Protein AF-A0A7R9ZVE2-F1 (afdb_monomer)

Secondary structure (DSSP, 8-state):
--PPPP---------PPPP--TT-------PPPPTHHHHHHHTT-----SGGGS--TT------S---TTHHHH--S--TTSPEEEEE-----TT--HHHHHHHHHTTGGG--TT-EEEEE--HHHHHHHHHHHHHTT--GGGEEEE----GGG--S-HHHHHHHHHHHHHHHHHHHHH----TT-EEEEESSB-HHHHHHHHHHTPPBPS-BTTTSSS-GGGTTGGGS-B--SSS------HHHHS-TT-TTEEEPPEEEESSHHHHHHHHHHHHHHSPTT-EEEEEEEETTEEEEEEES--HHHHHT----TTEEEEEEEEE--BSSS---EEEEEETTEEES--SSHHHHHHHHHHHHHHHHHH---SEEEEEEEEBTTS-EEEEEEEES---HHHHHHHHHHTSSS--EEEEEEEEPPTTTPPPHHHHHHHHHHTT-B--SSEEEEEEE--TTSEEEEEEEETT-HHHHHHHHHHHHHHHHHHH----

Mean predicted aligned error: 12.56 Å

Organism: NCBI:txid73915

Radius of gyration: 25.39 Å; Cα contacts (8 Å, |Δi|>4): 817; chains: 1; bounding box: 80×69×80 Å

Nearest PDB structures (foldseek):
  7r8p-assembly1_A  TM=5.078E-01  e=1.085E-08  Staphylococcus aureus subsp. aureus NCTC 8325
  3ouu-assembly1_A  TM=4.899E-01  e=1.722E-06  Campylobacter jejuni subsp. jejuni NCTC 11168 = ATCC 700819
  8hwl-assembly1_E  TM=5.291E-01  e=2.295E-04  Homo sapiens
  1auv-assembly1_B-2  TM=5.822E-01  e=6.940E-04  Bos taurus
  1yz7-assembly1_A  TM=5.107E-01  e=4.597E-02  Pyrococcus abyssi

Foldseek 3Di:
DDDDDDDDDDDPDDDDDDDDDPPPDADDDDDDDDPVVVVVVCVVDDDDDPPPPDDDPPPPDDDDDDDQLCVLLLDFDDDLPAFAEEEAFADFDLADAPQRRQARQLLLLLSHDLLYAGEHEPDPLRVLLCVLSCVLRVHDPLSYQYDHPCHDPSRDRGVPLVSLLSSLVCVLVSNCVSSVDPDQQRYAYEYLAAEPSSCVSCVVSNHHYRFDHQVRQPDHLQCQPVALAQDDDDPDDDHDHHLQNLDDPPLPQEHAWHKFKAQDLVRLVVRVVVCCVPPPPPFFKKKFFDQGNDRPDIDTRDDPVNSVVDDNDVRRRIMMITTDADAPHPWDKDKWKDAQLHTQAADQDNVVRVSLSVSSNSNSVVSVHHGIKMWIWTAGPVRGIYGRHMGPGRAGSVNSNSSSQSNQPARKDKDKDKWFAALPPGDRVVLVSVLCVVLVARDPRAWHKDFSHDDRRDITMMMGMHSVGDVVSVVSVVSSQVSCCVRPVIHD

Structure (mmCIF, N/CA/C/O backbone):
data_AF-A0A7R9ZVE2-F1
#
_entry.id   AF-A0A7R9ZVE2-F1
#
loop_
_atom_site.group_PDB
_atom_site.id
_atom_site.type_symbol
_atom_site.label_atom_id
_atom_site.label_alt_id
_atom_site.label_comp_id
_atom_site.label_asym_id
_atom_site.label_entity_id
_atom_site.label_seq_id
_atom_site.pdbx_PDB_ins_code
_atom_site.Cartn_x
_atom_site.Cartn_y
_atom_site.Cartn_z
_atom_site.occupancy
_atom_site.B_iso_or_equiv
_atom_site.auth_seq_id
_atom_site.auth_comp_id
_atom_site.auth_asym_id
_atom_site.auth_atom_id
_atom_site.pdbx_PDB_model_num
ATOM 1 N N . MET A 1 1 ? 46.471 42.612 49.639 1.00 43.03 1 MET A N 1
ATOM 2 C CA . MET A 1 1 ? 46.871 41.969 48.370 1.00 43.03 1 MET A CA 1
ATOM 3 C C . MET A 1 1 ? 46.933 40.465 48.583 1.00 43.03 1 MET A C 1
ATOM 5 O O . MET A 1 1 ? 47.921 39.972 49.100 1.00 43.03 1 MET A O 1
ATOM 9 N N . GLN A 1 2 ? 45.840 39.786 48.244 1.00 27.41 2 GLN A N 1
ATOM 10 C CA . GLN A 1 2 ? 45.705 38.359 47.919 1.00 27.41 2 GLN A CA 1
ATOM 11 C C . GLN A 1 2 ? 44.291 38.231 47.301 1.00 27.41 2 GLN A C 1
ATOM 13 O O . GLN A 1 2 ? 43.386 38.904 47.807 1.00 27.41 2 GLN A O 1
ATOM 18 N N . PRO A 1 3 ? 44.105 37.538 46.162 1.00 32.19 3 PRO A N 1
ATOM 19 C CA . PRO A 1 3 ? 42.925 37.727 45.321 1.00 32.19 3 PRO A CA 1
ATOM 20 C C . PRO A 1 3 ? 41.729 36.857 45.733 1.00 32.19 3 PRO A C 1
ATOM 22 O O . PRO A 1 3 ? 41.869 35.848 46.418 1.00 32.19 3 PRO A O 1
ATOM 25 N N . ALA A 1 4 ? 40.556 37.320 45.297 1.00 27.73 4 ALA A N 1
ATOM 26 C CA . ALA A 1 4 ? 39.214 36.815 45.575 1.00 27.73 4 ALA A CA 1
ATOM 27 C C . ALA A 1 4 ? 38.932 35.394 45.033 1.00 27.73 4 ALA A C 1
ATOM 29 O O . ALA A 1 4 ? 39.559 34.984 44.055 1.00 27.73 4 ALA A O 1
ATOM 30 N N . PRO A 1 5 ? 37.948 34.669 45.607 1.00 27.58 5 PRO A N 1
ATOM 31 C CA . PRO A 1 5 ? 37.471 33.400 45.073 1.00 27.58 5 PRO A CA 1
ATOM 32 C C . PRO A 1 5 ? 36.429 33.611 43.962 1.00 27.58 5 PRO A C 1
ATOM 34 O O . PRO A 1 5 ? 35.455 34.347 44.116 1.00 27.58 5 PRO A O 1
ATOM 37 N N . THR A 1 6 ? 36.639 32.929 42.842 1.00 31.59 6 THR A N 1
ATOM 38 C CA . THR A 1 6 ? 35.727 32.818 41.698 1.00 31.59 6 THR A CA 1
ATOM 39 C C . THR A 1 6 ? 34.572 31.857 42.010 1.00 31.59 6 THR A C 1
ATOM 41 O O . THR A 1 6 ? 34.837 30.758 42.500 1.00 31.59 6 THR A O 1
ATOM 44 N N . PRO A 1 7 ? 33.321 32.177 41.635 1.00 27.80 7 PRO A N 1
ATOM 45 C CA . PRO A 1 7 ? 32.295 31.171 41.394 1.00 27.80 7 PRO A CA 1
ATOM 46 C C . PRO A 1 7 ? 31.880 31.192 39.915 1.00 27.80 7 PRO A C 1
ATOM 48 O O . PRO A 1 7 ? 31.409 32.205 39.404 1.00 27.80 7 PRO A O 1
ATOM 51 N N . ALA A 1 8 ? 32.034 30.065 39.224 1.00 26.53 8 ALA A N 1
ATOM 52 C CA . ALA A 1 8 ? 31.385 29.822 37.939 1.00 26.53 8 ALA A CA 1
ATOM 53 C C . ALA A 1 8 ? 30.865 28.383 37.934 1.00 26.53 8 ALA A C 1
ATOM 55 O O . ALA A 1 8 ? 31.602 27.427 37.703 1.00 26.53 8 ALA A O 1
ATOM 56 N N . THR A 1 9 ? 29.584 28.255 38.267 1.00 26.86 9 THR A N 1
ATOM 57 C CA . THR A 1 9 ? 28.797 27.032 38.143 1.00 26.86 9 THR A CA 1
ATOM 58 C C . THR A 1 9 ? 28.248 26.996 36.721 1.00 26.86 9 THR A C 1
ATOM 60 O O . THR A 1 9 ? 27.317 27.730 36.400 1.00 26.86 9 THR A O 1
ATOM 63 N N . THR A 1 10 ? 28.832 26.172 35.857 1.00 25.44 10 THR A N 1
ATOM 64 C CA . THR A 1 10 ? 28.273 25.876 34.533 1.00 25.44 10 THR A CA 1
ATOM 65 C C . THR A 1 10 ? 27.324 24.689 34.684 1.00 25.44 10 THR A C 1
ATOM 67 O O . THR A 1 10 ? 27.760 23.561 34.908 1.00 25.44 10 THR A O 1
ATOM 70 N N . LEU A 1 11 ? 26.019 24.951 34.618 1.00 23.62 11 LEU A N 1
ATOM 71 C CA . LEU A 1 11 ? 24.980 23.928 34.502 1.00 23.62 11 LEU A CA 1
ATOM 72 C C . LEU A 1 11 ? 24.930 23.455 33.044 1.00 23.62 11 LEU A C 1
ATOM 74 O O . LEU A 1 11 ? 24.297 24.089 32.205 1.00 23.62 11 LEU A O 1
ATOM 78 N N . SER A 1 12 ? 25.596 22.341 32.749 1.00 22.89 12 SER A N 1
ATOM 79 C CA . SER A 1 12 ? 25.374 21.570 31.521 1.00 22.89 12 SER A CA 1
ATOM 80 C C . SER A 1 12 ? 24.338 20.489 31.821 1.00 22.89 12 SER A C 1
ATOM 82 O O . SER A 1 12 ? 24.675 19.414 32.310 1.00 22.89 12 SER A O 1
ATOM 84 N N . GLY A 1 13 ? 23.064 20.813 31.594 1.00 24.36 13 GLY A N 1
ATOM 85 C CA . GLY A 1 13 ? 21.957 19.861 31.622 1.00 24.36 13 GLY A CA 1
ATOM 86 C C . GLY A 1 13 ? 21.758 19.253 30.238 1.00 24.36 13 GLY A C 1
ATOM 87 O O . GLY A 1 13 ? 21.435 19.956 29.285 1.00 24.36 13 GLY A O 1
ATOM 88 N N . THR A 1 14 ? 21.995 17.952 30.143 1.00 23.44 14 THR A N 1
ATOM 89 C CA . THR A 1 14 ? 21.833 17.104 28.964 1.00 23.44 14 THR A CA 1
ATOM 90 C C . THR A 1 14 ? 20.387 17.139 28.455 1.00 23.44 14 THR A C 1
ATOM 92 O O . THR A 1 14 ? 19.467 16.747 29.170 1.00 23.44 14 THR A O 1
ATOM 95 N N . LEU A 1 15 ? 20.191 17.593 27.215 1.00 22.72 15 LEU A N 1
ATOM 96 C CA . LEU A 1 15 ? 18.952 17.424 26.452 1.00 22.72 15 LEU A CA 1
ATOM 97 C C . LEU A 1 15 ? 18.780 15.930 26.141 1.00 22.72 15 LEU A C 1
ATOM 99 O O . LEU A 1 15 ? 19.565 15.355 25.388 1.00 22.72 15 LEU A O 1
ATOM 103 N N . ALA A 1 16 ? 17.788 15.297 26.764 1.00 24.44 16 ALA A N 1
ATOM 104 C CA . ALA A 1 16 ? 17.378 13.938 26.435 1.00 24.44 16 ALA A CA 1
ATOM 105 C C . ALA A 1 16 ? 16.635 13.945 25.090 1.00 24.44 16 ALA A C 1
ATOM 107 O O . ALA A 1 16 ? 15.731 14.754 24.878 1.00 24.44 16 ALA A O 1
ATOM 108 N N . GLY A 1 17 ? 17.073 13.069 24.184 1.00 23.39 17 GLY A N 1
ATOM 109 C CA . GLY A 1 17 ? 16.571 12.945 22.821 1.00 23.39 17 GLY A CA 1
ATOM 110 C C . GLY A 1 17 ? 15.103 12.530 22.748 1.00 23.39 17 GLY A C 1
ATOM 111 O O . GLY A 1 17 ? 14.616 11.739 23.555 1.00 23.39 17 GLY A O 1
ATOM 112 N N . ALA A 1 18 ? 14.418 13.080 21.748 1.00 22.38 18 ALA A N 1
ATOM 113 C CA . ALA A 1 18 ? 13.080 12.679 21.349 1.00 22.38 18 ALA A CA 1
ATOM 114 C C . ALA A 1 18 ? 13.097 11.237 20.793 1.00 22.38 18 ALA A C 1
ATOM 116 O O . ALA A 1 18 ? 13.989 10.910 20.006 1.00 22.38 18 ALA A O 1
ATOM 117 N N . PRO A 1 19 ? 12.144 10.368 21.172 1.00 23.81 19 PRO A N 1
ATOM 118 C CA . PRO A 1 19 ? 12.027 9.034 20.596 1.00 23.81 19 PRO A CA 1
ATOM 119 C C . PRO A 1 19 ? 11.458 9.104 19.171 1.00 23.81 19 PRO A C 1
ATOM 121 O O . PRO A 1 19 ? 10.439 9.741 18.917 1.00 23.81 19 PRO A O 1
ATOM 124 N N . SER A 1 20 ? 12.129 8.425 18.244 1.00 24.06 20 SER A N 1
ATOM 125 C CA . SER A 1 20 ? 11.829 8.364 16.812 1.00 24.06 20 SER A CA 1
ATOM 126 C C . SER A 1 20 ? 11.078 7.079 16.424 1.00 24.06 20 SER A C 1
ATOM 128 O O . SER A 1 20 ? 11.552 6.331 15.570 1.00 24.06 20 SER A O 1
ATOM 130 N N . SER A 1 21 ? 9.949 6.777 17.074 1.00 25.58 21 SER A N 1
ATOM 131 C CA . SER A 1 21 ? 8.999 5.747 16.610 1.00 25.58 21 SER A CA 1
ATOM 132 C C . SER A 1 21 ? 7.622 5.901 17.293 1.00 25.58 21 SER A C 1
ATOM 134 O O . SER A 1 21 ? 7.601 6.185 18.494 1.00 25.58 21 SER A O 1
ATOM 136 N N . PRO A 1 22 ? 6.481 5.715 16.590 1.00 27.08 22 PRO A N 1
ATOM 137 C CA . PRO A 1 22 ? 5.136 5.852 17.165 1.00 27.08 22 PRO A CA 1
ATOM 138 C C . PRO A 1 22 ? 4.694 4.708 18.102 1.00 27.08 22 PRO A C 1
ATOM 140 O O . PRO A 1 22 ? 3.661 4.838 18.756 1.00 27.08 22 PRO A O 1
ATOM 143 N N . ASP A 1 23 ? 5.450 3.614 18.227 1.00 27.56 23 ASP A N 1
ATOM 144 C CA . ASP A 1 23 ? 4.951 2.371 18.853 1.00 27.56 23 ASP A CA 1
ATOM 145 C C . ASP A 1 23 ? 5.083 2.287 20.391 1.00 27.56 23 ASP A C 1
ATOM 147 O O . ASP A 1 23 ? 4.864 1.246 21.007 1.00 27.56 23 ASP A O 1
ATOM 151 N N . GLY A 1 24 ? 5.424 3.387 21.062 1.00 26.33 24 GLY A N 1
ATOM 152 C CA . GLY A 1 24 ? 5.886 3.362 22.455 1.00 26.33 24 GLY A CA 1
ATOM 153 C C . GLY A 1 24 ? 4.862 3.584 23.578 1.00 26.33 24 GLY A C 1
ATOM 154 O O . GLY A 1 24 ? 5.307 3.951 24.665 1.00 26.33 24 GLY A O 1
ATOM 155 N N . MET A 1 25 ? 3.538 3.448 23.387 1.00 25.81 25 MET A N 1
ATOM 156 C CA . MET A 1 25 ? 2.578 3.953 24.400 1.00 25.81 25 MET A CA 1
ATOM 157 C C . MET A 1 25 ? 1.390 3.067 24.813 1.00 25.81 25 MET A C 1
ATOM 159 O O . MET A 1 25 ? 0.419 3.586 25.361 1.00 25.81 25 MET A O 1
ATOM 163 N N . TRP A 1 26 ? 1.453 1.740 24.653 1.00 32.47 26 TRP A N 1
ATOM 164 C CA . TRP A 1 26 ? 0.316 0.876 25.010 1.00 32.47 26 TRP A CA 1
ATOM 165 C C . TRP A 1 26 ? 0.712 -0.333 25.864 1.00 32.47 26 TRP A C 1
ATOM 167 O O . TRP A 1 26 ? 0.997 -1.409 25.354 1.00 32.47 26 TRP A O 1
ATOM 177 N N . SER A 1 27 ? 0.664 -0.188 27.191 1.00 23.23 27 SER A N 1
ATOM 178 C CA . SER A 1 27 ? 0.595 -1.343 28.095 1.00 23.23 27 SER A CA 1
ATOM 179 C C . SER A 1 27 ? -0.192 -1.007 29.362 1.00 23.23 27 SER A C 1
ATOM 181 O O . SER A 1 27 ? 0.265 -0.178 30.147 1.00 23.23 27 SER A O 1
ATOM 183 N N . THR A 1 28 ? -1.355 -1.643 29.565 1.00 23.02 28 THR A N 1
ATOM 184 C CA . THR A 1 28 ? -1.822 -2.295 30.817 1.00 23.02 28 THR A CA 1
ATOM 185 C C . THR A 1 28 ? -3.270 -2.794 30.640 1.00 23.02 28 THR A C 1
ATOM 187 O O . THR A 1 28 ? -4.143 -2.072 30.173 1.00 23.02 28 THR A O 1
ATOM 190 N N . ILE A 1 29 ? -3.508 -4.050 31.032 1.00 24.61 29 ILE A N 1
ATOM 191 C CA . ILE A 1 29 ? -4.748 -4.837 30.891 1.00 24.61 29 ILE A CA 1
ATOM 192 C C . ILE A 1 29 ? -5.840 -4.402 31.883 1.00 24.61 29 ILE A C 1
ATOM 194 O O . ILE A 1 29 ? -5.572 -4.404 33.081 1.00 24.61 29 ILE A O 1
ATOM 198 N N . GLN A 1 30 ? -7.090 -4.228 31.421 1.00 24.61 30 GLN A N 1
ATOM 199 C CA . GLN A 1 30 ? -8.329 -4.595 32.141 1.00 24.61 30 GLN A CA 1
ATOM 200 C C . GLN A 1 30 ? -9.444 -4.981 31.139 1.00 24.61 30 GLN A C 1
ATOM 202 O O . GLN A 1 30 ? -9.479 -4.492 30.017 1.00 24.61 30 GLN A O 1
ATOM 207 N N . ARG A 1 31 ? -10.306 -5.932 31.533 1.00 24.30 31 ARG A N 1
ATOM 208 C CA . ARG A 1 31 ? -11.261 -6.684 30.687 1.00 24.30 31 ARG A CA 1
ATOM 209 C C . ARG A 1 31 ? -12.335 -5.809 30.007 1.00 24.30 31 ARG A C 1
ATOM 211 O O . ARG A 1 31 ? -13.025 -5.061 30.694 1.00 24.30 31 ARG A O 1
ATOM 218 N N . CYS A 1 32 ? -12.524 -6.008 28.698 1.00 29.98 32 CYS A N 1
ATOM 219 C CA . CYS A 1 32 ? -13.595 -5.433 27.870 1.00 29.98 32 CYS A CA 1
ATOM 220 C C . CYS A 1 32 ? -14.970 -6.105 28.081 1.00 29.98 32 CYS A C 1
ATOM 222 O O . CYS A 1 32 ? -15.021 -7.289 28.434 1.00 29.98 32 CYS A O 1
ATOM 224 N N . PRO A 1 33 ? -16.084 -5.404 27.786 1.00 34.38 33 PRO A N 1
ATOM 225 C CA . PRO A 1 33 ? -17.358 -6.043 27.460 1.00 34.38 33 PRO A CA 1
ATOM 226 C C . PRO A 1 33 ? -17.249 -6.752 26.096 1.00 34.38 33 PRO A C 1
ATOM 228 O O . P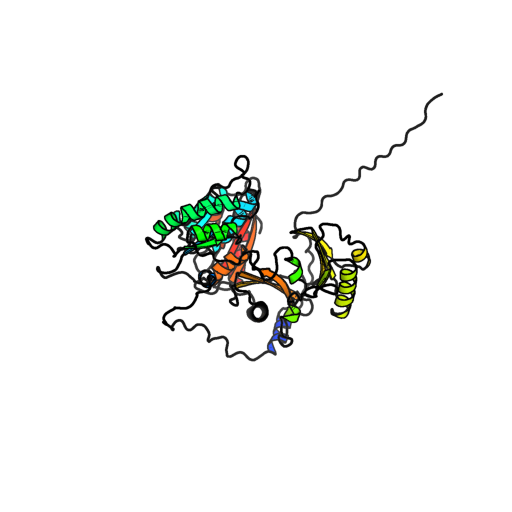RO A 1 33 ? -16.557 -6.286 25.193 1.00 34.38 33 PRO A O 1
ATOM 231 N N . SER A 1 34 ? -17.861 -7.930 25.961 1.00 39.31 34 SER A N 1
ATOM 232 C CA . SER A 1 34 ? -17.688 -8.797 24.787 1.00 39.31 34 SER A CA 1
ATOM 233 C C . SER A 1 34 ? -18.319 -8.208 23.522 1.00 39.31 34 SER A C 1
ATOM 235 O O . SER A 1 34 ? -19.424 -7.679 23.603 1.00 39.31 34 SER A O 1
ATOM 237 N N . LEU A 1 35 ? -17.697 -8.441 22.356 1.00 41.31 35 LEU A N 1
ATOM 238 C CA . LEU A 1 35 ? -18.236 -8.248 20.990 1.00 41.31 35 LEU A CA 1
ATOM 239 C C . LEU A 1 35 ? -19.719 -8.650 20.814 1.00 41.31 35 LEU A C 1
ATOM 241 O O . LEU A 1 35 ? -20.415 -8.123 19.951 1.00 41.31 35 LEU A O 1
ATOM 245 N N . ASN A 1 36 ? -20.233 -9.547 21.660 1.00 42.06 36 ASN A N 1
ATOM 246 C CA . ASN A 1 36 ? -21.643 -9.935 21.693 1.00 42.06 36 ASN A CA 1
ATOM 247 C C . ASN A 1 36 ? -22.606 -8.773 22.008 1.00 42.06 36 ASN A C 1
ATOM 249 O O . ASN A 1 36 ? -23.744 -8.801 21.543 1.00 42.06 36 ASN A O 1
ATOM 253 N N . ASP A 1 37 ? -22.173 -7.740 22.739 1.00 44.91 37 ASP A N 1
ATOM 254 C CA . ASP A 1 37 ? -23.006 -6.556 23.000 1.00 44.91 37 ASP A CA 1
ATOM 255 C C . ASP A 1 37 ? -23.211 -5.727 21.723 1.00 44.91 37 ASP A C 1
ATOM 257 O O . ASP A 1 37 ? -24.306 -5.203 21.503 1.00 44.91 37 ASP A O 1
ATOM 261 N N . LEU A 1 38 ? -22.202 -5.672 20.843 1.00 42.28 38 LEU A N 1
ATOM 262 C CA . LEU A 1 38 ? -22.298 -5.026 19.531 1.00 42.28 38 LEU A CA 1
ATOM 263 C C . LEU A 1 38 ? -23.235 -5.820 18.606 1.00 42.28 38 LEU A C 1
ATOM 265 O O . LEU A 1 38 ? -24.151 -5.247 18.019 1.00 42.28 38 LEU A O 1
ATOM 269 N N . LYS A 1 39 ? -23.106 -7.157 18.598 1.00 41.97 39 LYS A N 1
ATOM 270 C CA . LYS A 1 39 ? -24.014 -8.071 17.875 1.00 41.97 39 LYS A CA 1
ATOM 271 C C . LYS A 1 39 ? -25.473 -7.920 18.318 1.00 41.97 39 LYS A C 1
ATOM 273 O O . LYS A 1 39 ? -26.378 -7.938 17.487 1.00 41.97 39 LYS A O 1
ATOM 278 N N . SER A 1 40 ? -25.720 -7.702 19.614 1.00 41.44 40 SER A N 1
ATOM 279 C CA . SER A 1 40 ? -27.080 -7.482 20.128 1.00 41.44 40 SER A CA 1
ATOM 280 C C . SER A 1 40 ? -27.718 -6.194 19.589 1.00 41.44 40 SER A C 1
ATOM 282 O O . SER A 1 40 ? -28.906 -6.193 19.272 1.00 41.44 40 SER A O 1
ATOM 284 N N . LYS A 1 41 ? -26.925 -5.128 19.407 1.00 43.72 41 LYS A N 1
ATOM 285 C CA . LYS A 1 41 ? -27.382 -3.845 18.846 1.00 43.72 41 LYS A CA 1
ATOM 286 C C . LYS A 1 41 ? -27.551 -3.888 17.324 1.00 43.72 41 LYS A C 1
ATOM 288 O O . LYS A 1 41 ? -28.405 -3.184 16.796 1.00 43.72 41 LYS A O 1
ATOM 293 N N . LEU A 1 42 ? -26.772 -4.716 16.627 1.00 41.50 42 LEU A N 1
ATOM 294 C CA . LEU A 1 42 ? -26.858 -4.886 15.172 1.00 41.50 42 LEU A CA 1
ATOM 295 C C . LEU A 1 42 ? -28.001 -5.823 14.748 1.00 41.50 42 LEU A C 1
ATOM 297 O O . LEU A 1 42 ? -28.604 -5.613 13.700 1.00 41.50 42 LEU A O 1
ATOM 301 N N . SER A 1 43 ? -28.407 -6.770 15.605 1.00 36.69 43 SER A N 1
ATOM 302 C CA . SER A 1 43 ? -29.524 -7.699 15.338 1.00 36.69 43 SER A CA 1
ATOM 303 C C . SER A 1 43 ? -30.898 -7.038 15.109 1.00 36.69 43 SER A C 1
ATOM 305 O O . SER A 1 43 ? -31.835 -7.692 14.649 1.00 36.69 43 SER A O 1
ATOM 307 N N . THR A 1 44 ? -31.037 -5.739 15.391 1.00 37.31 44 THR A N 1
ATOM 308 C CA . THR A 1 44 ? -32.237 -4.947 15.074 1.00 37.31 44 THR A CA 1
ATOM 309 C C . THR A 1 44 ? -32.294 -4.420 13.635 1.00 37.31 44 THR A C 1
ATOM 311 O O . THR A 1 44 ? -33.336 -3.903 13.233 1.00 37.31 44 THR A O 1
ATOM 314 N N . LEU A 1 45 ? -31.234 -4.577 12.837 1.00 36.38 45 LEU A N 1
ATOM 315 C CA . LEU A 1 45 ? -31.165 -4.149 11.435 1.00 36.38 45 LEU A CA 1
ATOM 316 C C . LEU A 1 45 ? -31.389 -5.352 10.504 1.00 36.38 45 LEU A C 1
ATOM 318 O O . LEU A 1 45 ? -30.466 -5.888 9.904 1.00 36.38 45 LEU A O 1
ATOM 322 N N . SER A 1 46 ? -32.639 -5.810 10.404 1.00 29.11 46 SER A N 1
ATOM 323 C CA . SER A 1 46 ? -33.024 -6.893 9.487 1.00 29.11 46 SER A CA 1
ATOM 324 C C . SER A 1 46 ? -33.725 -6.349 8.243 1.00 29.11 46 SER A C 1
ATOM 326 O O . SER A 1 46 ? -34.935 -6.156 8.237 1.00 29.11 46 SER A O 1
ATOM 328 N N . THR A 1 47 ? -32.960 -6.162 7.165 1.00 31.45 47 THR A N 1
ATOM 329 C CA . THR A 1 47 ? -33.473 -6.238 5.786 1.00 31.45 47 THR A CA 1
ATOM 330 C C . THR A 1 47 ? -32.315 -6.545 4.837 1.00 31.45 47 THR A C 1
ATOM 332 O O . THR A 1 47 ? -31.673 -5.644 4.316 1.00 31.45 47 THR A O 1
ATOM 335 N N . PHE A 1 48 ? -32.043 -7.835 4.631 1.00 29.81 48 PHE A N 1
ATOM 336 C CA . PHE A 1 48 ? -31.077 -8.337 3.651 1.00 29.81 48 PHE A CA 1
ATOM 337 C C . PHE A 1 48 ? -31.795 -9.271 2.676 1.00 29.81 48 PHE A C 1
ATOM 339 O O . PHE A 1 48 ? -32.299 -10.318 3.083 1.00 29.81 48 PHE A O 1
ATOM 346 N N . ALA A 1 49 ? -31.852 -8.873 1.401 1.00 26.91 49 ALA A N 1
ATOM 347 C CA . ALA A 1 49 ? -32.223 -9.752 0.289 1.00 26.91 49 ALA A CA 1
ATOM 348 C C . ALA A 1 49 ? -31.675 -9.329 -1.098 1.00 26.91 49 ALA A C 1
ATOM 350 O O . ALA A 1 49 ? -32.009 -9.988 -2.073 1.00 26.91 49 ALA A O 1
ATOM 351 N N . GLU A 1 50 ? -30.845 -8.282 -1.243 1.00 27.80 50 GLU A N 1
ATOM 352 C CA . GLU A 1 50 ? -30.481 -7.769 -2.589 1.00 27.80 50 GLU A CA 1
ATOM 353 C C . GLU A 1 50 ? -28.976 -7.657 -2.906 1.00 27.80 50 GLU A C 1
ATOM 355 O O . GLU A 1 50 ? -28.620 -7.199 -3.988 1.00 27.80 50 GLU A O 1
ATOM 360 N N . VAL A 1 51 ? -28.068 -8.138 -2.050 1.00 29.86 51 VAL A N 1
ATOM 361 C CA . VAL A 1 51 ? -26.611 -8.023 -2.308 1.00 29.86 51 VAL A CA 1
ATOM 362 C C . VAL A 1 51 ? -26.032 -9.197 -3.130 1.00 29.86 51 VAL A C 1
ATOM 364 O O . VAL A 1 51 ? -24.921 -9.110 -3.640 1.00 29.86 51 VAL A O 1
ATOM 367 N N . GLU A 1 52 ? -26.791 -10.268 -3.384 1.00 26.89 52 GLU A N 1
ATOM 368 C CA . GLU A 1 52 ? -26.280 -11.458 -4.101 1.00 26.89 52 GLU A CA 1
ATOM 369 C C . GLU A 1 52 ? -26.291 -11.370 -5.649 1.00 26.89 52 GLU A C 1
ATOM 371 O O . GLU A 1 52 ? -25.908 -12.329 -6.315 1.00 26.89 52 GLU A O 1
ATOM 376 N N . ALA A 1 53 ? -26.689 -10.249 -6.267 1.00 26.22 53 ALA A N 1
ATOM 377 C CA . ALA A 1 53 ? -27.015 -10.221 -7.706 1.00 26.22 53 ALA A CA 1
ATOM 378 C C . ALA A 1 53 ? -26.054 -9.459 -8.652 1.00 26.22 53 ALA A C 1
ATOM 380 O O . ALA A 1 53 ? -26.431 -9.215 -9.797 1.00 26.22 53 ALA A O 1
ATOM 381 N N . VAL A 1 54 ? -24.830 -9.078 -8.254 1.00 29.52 54 VAL A N 1
ATOM 382 C CA . VAL A 1 54 ? -23.969 -8.206 -9.105 1.00 29.52 54 VAL A CA 1
ATOM 383 C C . VAL A 1 54 ? -22.835 -8.927 -9.857 1.00 29.52 54 VAL A C 1
ATOM 385 O O . VAL A 1 54 ? -22.146 -8.309 -10.663 1.00 29.52 54 VAL A O 1
ATOM 388 N N . VAL A 1 55 ? -22.671 -10.246 -9.731 1.00 29.62 55 VAL A N 1
ATOM 389 C CA . VAL A 1 55 ? -21.681 -10.982 -10.547 1.00 29.62 55 VAL A CA 1
ATOM 390 C C . VAL A 1 55 ? -22.385 -11.970 -11.472 1.00 29.62 55 VAL A C 1
ATOM 392 O O . VAL A 1 55 ? -22.477 -13.157 -11.178 1.00 29.62 55 VAL A O 1
ATOM 395 N N . ASP A 1 56 ? -22.883 -11.477 -12.609 1.00 25.02 56 ASP A N 1
ATOM 396 C CA . ASP A 1 56 ? -23.242 -12.327 -13.749 1.00 25.02 56 ASP A CA 1
ATOM 397 C C . ASP A 1 56 ? -22.044 -12.406 -14.720 1.00 25.02 56 ASP A C 1
ATOM 399 O O . ASP A 1 56 ? -21.752 -11.438 -15.428 1.00 25.02 56 ASP A O 1
ATOM 403 N N . PRO A 1 57 ? -21.315 -13.536 -14.780 1.00 28.00 57 PRO A N 1
ATOM 404 C CA . PRO A 1 57 ? -20.165 -13.698 -15.665 1.00 28.00 57 PRO A CA 1
ATOM 405 C C . PRO A 1 57 ? -20.540 -13.955 -17.140 1.00 28.00 57 PRO A C 1
ATOM 407 O O . PRO A 1 57 ? -19.661 -14.306 -17.930 1.00 28.00 57 PRO A O 1
ATOM 410 N N . SER A 1 58 ? -21.810 -13.812 -17.548 1.00 25.53 58 SER A N 1
ATOM 411 C CA . SER A 1 58 ? -22.279 -14.259 -18.872 1.00 25.53 58 SER A CA 1
ATOM 412 C C . SER A 1 58 ? -22.638 -13.178 -19.906 1.00 25.53 58 SER A C 1
ATOM 414 O O . SER A 1 58 ? -22.992 -13.521 -21.038 1.00 25.53 58 SER A O 1
ATOM 416 N N . SER A 1 59 ? -22.459 -11.881 -19.633 1.00 29.78 59 SER A N 1
ATOM 417 C CA . SER A 1 59 ? -22.727 -10.844 -20.645 1.00 29.78 59 SER A CA 1
ATOM 418 C C . SER A 1 59 ? -21.549 -10.640 -21.612 1.00 29.78 59 SER A C 1
ATOM 420 O O . SER A 1 59 ? -20.769 -9.693 -21.502 1.00 29.78 59 SER A O 1
ATOM 422 N N . SER A 1 60 ? -21.432 -11.512 -22.616 1.00 36.84 60 SER A N 1
ATOM 423 C CA . SER A 1 60 ? -20.578 -11.288 -23.788 1.00 36.84 60 SER A CA 1
ATOM 424 C C . SER A 1 60 ? -21.199 -10.218 -24.700 1.00 36.84 60 SER A C 1
ATOM 426 O O . SER A 1 60 ? -21.899 -10.527 -25.666 1.00 36.84 60 SER A O 1
ATOM 428 N N . GLY A 1 61 ? -20.974 -8.947 -24.374 1.00 27.42 61 GLY A N 1
ATOM 429 C CA . GLY A 1 61 ? -21.339 -7.793 -25.194 1.00 27.42 61 GLY A CA 1
ATOM 430 C C . GLY A 1 61 ? -20.090 -7.006 -25.577 1.00 27.42 61 GLY A C 1
ATOM 431 O O . GLY A 1 61 ? -19.216 -6.778 -24.752 1.00 27.42 61 GLY A O 1
ATOM 432 N N . CYS A 1 62 ? -19.974 -6.635 -26.848 1.00 28.16 62 CYS A N 1
ATOM 433 C CA . CYS A 1 62 ? -18.832 -5.936 -27.427 1.00 28.16 62 CYS A CA 1
ATOM 434 C C . CYS A 1 62 ? -18.446 -4.671 -26.627 1.00 28.16 62 CYS A C 1
ATOM 436 O O . CYS A 1 62 ? -19.178 -3.685 -26.628 1.00 28.16 62 CYS A O 1
A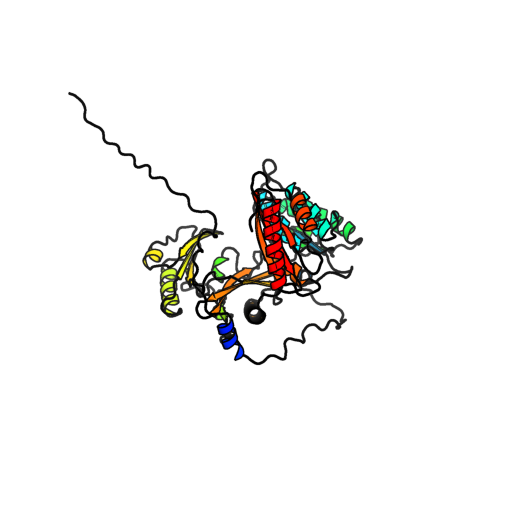TOM 438 N N . TYR A 1 63 ? -17.279 -4.700 -25.974 1.00 31.45 63 TYR A N 1
ATOM 439 C CA . TYR A 1 63 ? -16.704 -3.579 -25.225 1.00 31.45 63 TYR A CA 1
ATOM 440 C C . TYR A 1 63 ? -16.170 -2.506 -26.184 1.00 31.45 63 TYR A C 1
ATOM 442 O O . TYR A 1 63 ? -15.056 -2.602 -26.696 1.00 31.45 63 TYR A O 1
ATOM 450 N N . SER A 1 64 ? -16.966 -1.468 -26.427 1.00 33.75 64 SER A N 1
ATOM 451 C CA . SER A 1 64 ? -16.505 -0.200 -26.997 1.00 33.75 64 SER A CA 1
ATOM 452 C C . SER A 1 64 ? -16.999 0.947 -26.117 1.00 33.75 64 SER A C 1
ATOM 454 O O . SER A 1 64 ? -18.047 1.538 -26.363 1.00 33.75 64 SER A O 1
ATOM 456 N N . GLY A 1 65 ? -16.251 1.224 -25.056 1.00 31.45 65 GLY A N 1
ATOM 457 C CA . GLY A 1 65 ? -16.460 2.328 -24.127 1.00 31.45 65 GLY A CA 1
ATOM 458 C C . GLY A 1 65 ? -15.176 2.494 -23.326 1.00 31.45 65 GLY A C 1
ATOM 459 O O . GLY A 1 65 ? -14.584 1.491 -22.950 1.00 31.45 65 GLY A O 1
ATOM 460 N N . SER A 1 66 ? -14.707 3.732 -23.178 1.00 39.81 66 SER A N 1
ATOM 461 C CA . SER A 1 66 ? -13.533 4.133 -22.389 1.00 39.81 66 SER A CA 1
ATOM 462 C C . SER A 1 66 ? -13.384 3.288 -21.115 1.00 39.81 66 SER A C 1
ATOM 464 O O . SER A 1 66 ? -14.101 3.544 -20.153 1.00 39.81 66 SER A O 1
ATOM 466 N N . GLN A 1 67 ? -12.500 2.283 -21.119 1.00 57.66 67 GLN A N 1
ATOM 467 C CA . GLN A 1 67 ? -12.183 1.511 -19.915 1.00 57.66 67 GLN A CA 1
ATOM 468 C C . GLN A 1 67 ? -11.473 2.433 -18.931 1.00 57.66 67 GLN A C 1
ATOM 470 O O . GLN A 1 67 ? -10.565 3.170 -19.327 1.00 57.66 67 GLN A O 1
ATOM 475 N N . ASP A 1 68 ? -11.911 2.406 -17.678 1.00 75.50 68 ASP A N 1
ATOM 476 C CA . ASP A 1 68 ? -11.200 3.077 -16.605 1.00 75.50 68 ASP A CA 1
ATOM 477 C C . ASP A 1 68 ? -9.800 2.436 -16.508 1.00 75.50 68 ASP A C 1
ATOM 479 O O . ASP A 1 68 ? -9.702 1.206 -16.437 1.00 75.50 68 ASP A O 1
ATOM 483 N N . PRO A 1 69 ? -8.694 3.207 -16.552 1.00 78.81 69 PRO A N 1
ATOM 484 C CA . PRO A 1 69 ? -7.349 2.641 -16.431 1.00 78.81 69 PRO A CA 1
ATOM 485 C C . PRO A 1 69 ? -7.161 1.795 -15.161 1.00 78.81 69 PRO A C 1
ATOM 487 O O . PRO A 1 69 ? -6.314 0.898 -15.154 1.00 78.81 69 PRO A O 1
ATOM 490 N N . TYR A 1 70 ? -7.949 2.032 -14.108 1.00 85.38 70 TYR A N 1
ATOM 491 C CA . TYR A 1 70 ? -7.886 1.266 -12.868 1.00 85.38 70 TYR A CA 1
ATOM 492 C C . TYR A 1 70 ? -8.612 -0.084 -12.922 1.00 85.38 70 TYR A C 1
ATOM 494 O O . TYR A 1 70 ? -8.265 -0.972 -12.138 1.00 85.38 70 TYR A O 1
ATOM 502 N N . ASP A 1 71 ? -9.506 -0.317 -13.893 1.00 84.81 71 ASP A N 1
ATOM 503 C CA . ASP A 1 71 ? -10.101 -1.644 -14.124 1.00 84.81 71 ASP A CA 1
ATOM 504 C C . ASP A 1 71 ? -9.002 -2.696 -14.330 1.00 84.81 71 ASP A C 1
ATOM 506 O O . ASP A 1 71 ? -9.110 -3.839 -13.882 1.00 84.81 71 ASP A O 1
ATOM 510 N N . LEU A 1 72 ? -7.886 -2.296 -14.949 1.00 86.56 72 LEU A N 1
ATOM 511 C CA . LEU A 1 72 ? -6.733 -3.162 -15.185 1.00 86.56 72 LEU A CA 1
ATOM 512 C C . LEU A 1 72 ? -6.091 -3.675 -13.897 1.00 86.56 72 LEU A C 1
ATOM 514 O O . LEU A 1 72 ? -5.551 -4.786 -13.905 1.00 86.56 72 LEU A O 1
ATOM 518 N N . LEU A 1 73 ? -6.154 -2.899 -12.810 1.00 87.44 73 LEU A N 1
ATOM 519 C CA . LEU A 1 73 ? -5.684 -3.322 -11.494 1.00 87.44 73 LEU A CA 1
ATOM 520 C C . LEU A 1 73 ? -6.626 -4.377 -10.908 1.00 87.44 73 LEU A C 1
ATOM 522 O O . LEU A 1 73 ? -6.161 -5.356 -10.338 1.00 87.44 73 LEU A O 1
ATOM 526 N N . LEU A 1 74 ? -7.933 -4.253 -11.097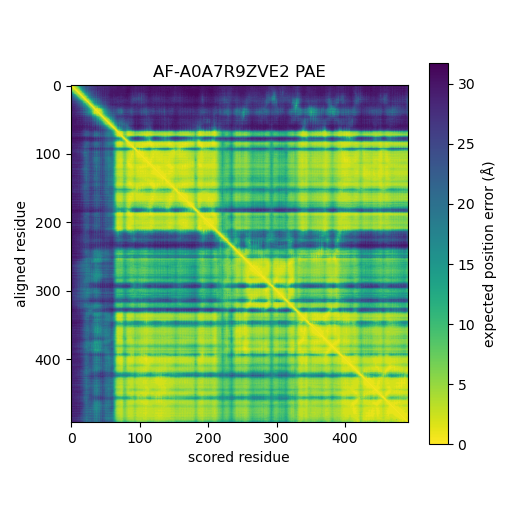 1.00 85.62 74 LEU A N 1
ATOM 527 C CA . LEU A 1 74 ? -8.902 -5.199 -10.537 1.00 85.62 74 LEU A CA 1
ATOM 528 C C . LEU A 1 74 ? -8.944 -6.536 -11.287 1.00 85.62 74 LEU A C 1
ATOM 530 O O . LEU A 1 74 ? -9.347 -7.560 -10.738 1.00 85.62 74 LEU A O 1
ATOM 534 N N . MET A 1 75 ? -8.493 -6.564 -12.540 1.00 79.25 75 MET A N 1
ATOM 535 C CA . MET A 1 75 ? -8.469 -7.793 -13.327 1.00 79.25 75 MET A CA 1
ATOM 536 C C . MET A 1 75 ? -7.521 -8.850 -12.731 1.00 79.25 75 MET A C 1
ATOM 538 O O . MET A 1 75 ? -6.294 -8.701 -12.770 1.00 79.25 75 MET A O 1
ATOM 542 N N . GLY A 1 76 ? -8.096 -9.974 -12.283 1.00 65.12 76 GLY A N 1
ATOM 543 C CA . GLY A 1 76 ? -7.371 -11.215 -11.981 1.00 65.12 76 GLY A CA 1
ATOM 544 C C . GLY A 1 76 ? -6.680 -11.826 -13.213 1.00 65.12 76 GLY A C 1
ATOM 545 O O . GLY A 1 76 ? -6.821 -11.341 -14.338 1.00 65.12 76 GLY A O 1
ATOM 546 N N . GLY A 1 77 ? -5.895 -12.889 -13.030 1.00 54.34 77 GLY A N 1
ATOM 547 C CA . GLY A 1 77 ? -5.163 -13.547 -14.122 1.00 54.34 77 GLY A CA 1
ATOM 548 C C . GLY A 1 77 ? -6.067 -14.246 -15.156 1.00 54.34 77 GLY A C 1
ATOM 549 O O . GLY A 1 77 ? -7.136 -14.740 -14.818 1.00 54.34 77 GLY A O 1
ATOM 550 N N . PHE A 1 78 ? -5.578 -14.323 -16.404 1.00 51.97 78 PHE A N 1
ATOM 551 C CA . PHE A 1 78 ? -6.058 -15.133 -17.549 1.00 51.97 78 PHE A CA 1
ATOM 552 C C . PHE A 1 78 ? -7.337 -14.626 -18.261 1.00 51.97 78 PHE A C 1
ATOM 554 O O . PHE A 1 78 ? -8.429 -14.724 -17.704 1.00 51.97 78 PHE A O 1
ATOM 561 N N . PRO A 1 79 ? -7.238 -14.067 -19.498 1.00 51.12 79 PRO A N 1
ATOM 562 C CA . PRO A 1 79 ? -6.527 -14.658 -20.641 1.00 51.12 79 PRO A CA 1
ATOM 563 C C . PRO A 1 79 ? -5.456 -13.773 -21.324 1.00 51.12 79 PRO A C 1
ATOM 565 O O . PRO A 1 79 ? -5.349 -12.570 -21.102 1.00 51.12 79 PRO A O 1
ATOM 568 N N . SER A 1 80 ? -4.700 -14.408 -22.229 1.00 52.47 80 SER A N 1
ATOM 569 C CA . SER A 1 80 ? -3.533 -13.965 -23.029 1.00 52.47 80 SER A CA 1
ATOM 570 C C . SER A 1 80 ? -3.713 -12.739 -23.950 1.00 52.47 80 SER A C 1
ATOM 572 O O . SER A 1 80 ? -2.819 -12.398 -24.727 1.00 52.47 80 SER A O 1
ATOM 574 N N . ALA A 1 81 ? -4.853 -12.053 -23.879 1.00 57.25 81 ALA A N 1
ATOM 575 C CA . ALA A 1 81 ? -5.138 -10.840 -24.648 1.00 57.25 81 ALA A CA 1
ATOM 576 C C . ALA A 1 81 ? -5.199 -9.567 -23.787 1.00 57.25 81 ALA A C 1
ATOM 578 O O . ALA A 1 81 ? -5.491 -8.499 -24.324 1.00 57.25 81 ALA A O 1
ATOM 579 N N . ARG A 1 82 ? -4.948 -9.670 -22.476 1.00 71.50 82 ARG A N 1
ATOM 580 C CA . ARG A 1 82 ? -5.050 -8.538 -21.548 1.00 71.50 82 ARG A CA 1
ATOM 581 C C . ARG A 1 82 ? -3.832 -7.610 -21.635 1.00 71.50 82 ARG A C 1
ATOM 583 O O . ARG A 1 82 ? -2.726 -8.089 -21.898 1.00 71.50 82 ARG A O 1
ATOM 590 N N . PRO A 1 83 ? -4.025 -6.297 -21.435 1.00 82.06 83 PRO A N 1
ATOM 591 C CA . PRO A 1 83 ? -2.914 -5.375 -21.297 1.00 82.06 83 PRO A CA 1
ATOM 592 C C . PRO A 1 83 ? -2.150 -5.650 -19.993 1.00 82.06 83 PRO A C 1
ATOM 594 O O . PRO A 1 83 ? -2.739 -5.936 -18.949 1.00 82.06 83 PRO A O 1
ATOM 597 N N . ALA A 1 84 ? -0.829 -5.578 -20.093 1.00 88.25 84 ALA A N 1
ATOM 598 C CA . ALA A 1 84 ? 0.112 -5.683 -18.993 1.00 88.25 84 ALA A CA 1
ATOM 599 C C . ALA A 1 84 ? 0.281 -4.326 -18.302 1.00 88.25 84 ALA A C 1
ATOM 601 O O . ALA A 1 84 ? 0.063 -3.271 -18.909 1.00 88.25 84 ALA A O 1
ATOM 602 N N . ILE A 1 85 ? 0.727 -4.354 -17.052 1.00 92.50 85 ILE A N 1
ATOM 603 C CA . ILE A 1 85 ? 1.095 -3.169 -16.278 1.00 92.50 85 ILE A CA 1
ATOM 604 C C . ILE A 1 85 ? 2.599 -3.206 -16.016 1.00 92.50 85 ILE A C 1
ATOM 606 O O . ILE A 1 85 ? 3.144 -4.257 -15.710 1.00 92.50 85 ILE A O 1
ATOM 610 N N . LEU A 1 86 ? 3.270 -2.067 -16.135 1.00 94.88 86 LEU A N 1
ATOM 611 C CA . LEU A 1 86 ? 4.615 -1.829 -15.636 1.00 94.88 86 LEU A CA 1
ATOM 612 C C . LEU A 1 86 ? 4.510 -1.053 -14.324 1.00 94.88 86 LEU A C 1
ATOM 614 O O . LEU A 1 86 ? 4.199 0.140 -14.340 1.00 94.88 86 LEU A O 1
ATOM 618 N N . PHE A 1 87 ? 4.786 -1.722 -13.209 1.00 95.44 87 PHE A N 1
ATOM 619 C CA . PHE A 1 87 ? 4.859 -1.096 -11.891 1.00 95.44 87 PHE A CA 1
ATOM 620 C C . PHE A 1 87 ? 6.198 -0.366 -11.744 1.00 95.44 87 PHE A C 1
ATOM 622 O O . PHE A 1 87 ? 7.255 -0.995 -11.771 1.00 95.44 87 PHE A O 1
ATOM 629 N N . GLY A 1 88 ? 6.158 0.960 -11.616 1.00 94.88 88 GLY A N 1
ATOM 630 C CA . GLY A 1 88 ? 7.338 1.816 -11.463 1.00 94.88 88 GLY A CA 1
ATOM 631 C C . GLY A 1 88 ? 7.371 2.514 -10.115 1.00 94.88 88 GLY A C 1
ATOM 632 O O . GLY A 1 88 ? 7.111 3.715 -10.039 1.00 94.88 88 GLY A O 1
ATOM 633 N N . TRP A 1 89 ? 7.601 1.759 -9.040 1.00 92.75 89 TRP A N 1
ATOM 634 C CA . TRP A 1 89 ? 7.445 2.292 -7.690 1.00 92.75 89 TRP A CA 1
ATOM 635 C C . TRP A 1 89 ? 8.757 2.790 -7.075 1.00 92.75 89 TRP A C 1
ATOM 637 O O . TRP A 1 89 ? 9.318 2.151 -6.203 1.00 92.75 89 TRP A O 1
ATOM 647 N N . TRP A 1 90 ? 9.263 3.944 -7.495 1.00 90.88 90 TRP A N 1
ATOM 648 C CA . TRP A 1 90 ? 10.442 4.563 -6.870 1.00 90.88 90 TRP A CA 1
ATOM 649 C C . TRP A 1 90 ? 10.079 5.853 -6.115 1.00 90.88 90 TRP A C 1
ATOM 651 O O . TRP A 1 90 ? 9.005 6.419 -6.350 1.00 90.88 90 TRP A O 1
ATOM 661 N N . PRO A 1 91 ? 10.943 6.322 -5.192 1.00 86.50 91 PRO A N 1
ATOM 662 C CA . PRO A 1 91 ? 10.706 7.564 -4.462 1.00 86.50 91 PRO A CA 1
ATOM 663 C C . PRO A 1 91 ? 10.652 8.779 -5.398 1.00 86.50 91 PRO A C 1
ATOM 665 O O . PRO A 1 91 ? 11.172 8.759 -6.508 1.00 86.50 91 PRO A O 1
ATOM 668 N N . HIS A 1 92 ? 10.026 9.865 -4.951 1.00 78.38 92 HIS A N 1
ATOM 669 C CA . HIS A 1 92 ? 9.976 11.114 -5.723 1.00 78.38 92 HIS A CA 1
ATOM 670 C C . HIS A 1 92 ? 11.206 12.015 -5.492 1.00 78.38 92 HIS A C 1
ATOM 672 O O . HIS A 1 92 ? 11.428 12.954 -6.249 1.00 78.38 92 HIS A O 1
ATOM 678 N N . SER A 1 93 ? 11.982 11.776 -4.430 1.00 67.69 93 SER A N 1
ATOM 679 C CA . SER A 1 93 ? 13.045 12.681 -3.988 1.00 67.69 93 SER A CA 1
ATOM 680 C C . SER A 1 93 ? 14.260 12.696 -4.926 1.00 67.69 93 SER A C 1
ATOM 682 O O . SER A 1 93 ? 14.635 11.677 -5.503 1.00 67.69 93 SER A O 1
ATOM 684 N N . GLY A 1 94 ? 14.900 13.869 -5.020 1.00 66.50 94 GLY A N 1
ATOM 685 C CA . GLY A 1 94 ? 16.205 14.051 -5.672 1.00 66.50 94 GLY A CA 1
ATOM 686 C C . GLY A 1 94 ? 17.346 13.291 -4.980 1.00 66.50 94 GLY A C 1
ATOM 687 O O . GLY A 1 94 ? 18.316 12.916 -5.619 1.00 66.50 94 GLY A O 1
ATOM 688 N N . ASP A 1 95 ? 17.186 13.006 -3.684 1.00 70.31 95 ASP A N 1
ATOM 689 C CA . ASP A 1 95 ? 18.209 12.415 -2.817 1.00 70.31 95 ASP A CA 1
ATOM 690 C C . ASP A 1 95 ? 17.661 11.189 -2.068 1.00 70.31 95 ASP A C 1
ATOM 692 O O . ASP A 1 95 ? 17.668 11.134 -0.831 1.00 70.31 95 ASP A O 1
ATOM 696 N N . TRP A 1 96 ? 17.133 10.197 -2.789 1.00 86.75 96 TRP A N 1
ATOM 697 C CA . TRP A 1 96 ? 16.718 8.965 -2.121 1.00 86.75 96 TRP A CA 1
ATOM 698 C C . TRP A 1 96 ? 17.929 8.207 -1.564 1.00 86.75 96 TRP A C 1
ATOM 700 O O . TRP A 1 96 ? 19.015 8.166 -2.145 1.00 86.75 96 TRP A O 1
ATOM 710 N N . ASN A 1 97 ? 17.744 7.565 -0.413 1.00 86.81 97 ASN A N 1
ATOM 711 C CA . ASN A 1 97 ? 18.736 6.645 0.139 1.00 86.81 97 ASN A CA 1
ATOM 712 C C . ASN A 1 97 ? 18.381 5.191 -0.211 1.00 86.81 97 ASN A C 1
ATOM 714 O O . ASN A 1 97 ? 17.265 4.887 -0.632 1.00 86.81 97 ASN A O 1
ATOM 718 N N . GLN A 1 98 ? 19.329 4.270 -0.001 1.00 88.19 98 GLN A N 1
ATOM 719 C CA . GLN A 1 98 ? 19.135 2.852 -0.323 1.00 88.19 98 GLN A CA 1
ATOM 720 C C . GLN A 1 98 ? 17.903 2.261 0.374 1.00 88.19 98 GLN A C 1
ATOM 722 O O . GLN A 1 98 ? 17.139 1.540 -0.257 1.00 88.19 98 GLN A O 1
ATOM 727 N N . LYS A 1 99 ? 17.680 2.584 1.653 1.00 85.69 99 LYS A N 1
ATOM 728 C CA . LYS A 1 99 ? 16.550 2.053 2.425 1.00 85.69 99 LYS A CA 1
ATOM 729 C C . LYS A 1 99 ? 15.210 2.490 1.832 1.00 85.69 99 LYS A C 1
ATOM 731 O O . LYS A 1 99 ? 14.336 1.651 1.647 1.00 85.69 99 LYS A O 1
ATOM 736 N N . GLU A 1 100 ? 15.064 3.775 1.526 1.00 86.12 100 GLU A N 1
ATOM 737 C CA . GLU A 1 100 ? 13.850 4.333 0.923 1.00 86.12 100 GLU A CA 1
ATOM 738 C C . GLU A 1 100 ? 13.594 3.739 -0.467 1.00 86.12 100 GLU A C 1
ATOM 740 O O . GLU A 1 100 ? 12.485 3.294 -0.759 1.00 86.12 100 GLU A O 1
ATOM 745 N N . LEU A 1 101 ? 14.641 3.645 -1.292 1.00 90.12 101 LEU A N 1
ATOM 746 C CA . LEU A 1 101 ? 14.560 3.067 -2.630 1.00 90.12 101 LEU A CA 1
ATOM 747 C C . LEU A 1 101 ? 14.129 1.594 -2.594 1.00 90.12 101 LEU A C 1
ATOM 749 O O . LEU A 1 101 ? 13.219 1.207 -3.329 1.00 90.12 101 LEU A O 1
ATOM 753 N N . VAL A 1 102 ? 14.751 0.781 -1.733 1.00 89.75 102 VAL A N 1
ATOM 754 C CA . VAL A 1 102 ? 14.401 -0.638 -1.552 1.00 89.75 102 VAL A CA 1
ATOM 755 C C . VAL A 1 102 ? 12.961 -0.772 -1.068 1.00 89.75 102 VAL A C 1
ATOM 757 O O . VAL A 1 102 ? 12.199 -1.555 -1.634 1.00 89.75 102 VAL A O 1
ATOM 760 N N . GLN A 1 103 ? 12.574 0.014 -0.062 1.00 86.62 103 GLN A N 1
ATOM 761 C CA . GLN A 1 103 ? 11.225 -0.004 0.489 1.00 86.62 103 GLN A CA 1
ATOM 762 C C . GLN A 1 103 ? 10.185 0.332 -0.587 1.00 86.62 103 GLN A C 1
ATOM 764 O O . GLN A 1 103 ? 9.333 -0.502 -0.870 1.00 86.62 103 GLN A O 1
ATOM 769 N N . CYS A 1 104 ? 10.266 1.489 -1.247 1.00 88.00 104 CYS A N 1
ATOM 770 C CA . CYS A 1 104 ? 9.277 1.879 -2.258 1.00 88.00 104 CYS A CA 1
ATOM 771 C C . CYS A 1 104 ? 9.190 0.873 -3.420 1.00 88.00 104 CYS A C 1
ATOM 773 O O . CYS A 1 104 ? 8.089 0.477 -3.802 1.00 88.00 104 CYS A O 1
ATOM 775 N N . SER A 1 105 ? 10.336 0.401 -3.925 1.00 91.88 105 SER A N 1
ATOM 776 C CA . SER A 1 105 ? 10.384 -0.447 -5.130 1.00 91.88 105 SER A CA 1
ATOM 777 C C . SER A 1 105 ? 9.831 -1.847 -4.908 1.00 91.88 105 SER A C 1
ATOM 779 O O . SER A 1 105 ? 9.269 -2.443 -5.824 1.00 91.88 105 SER A O 1
ATOM 781 N N . THR A 1 106 ? 9.954 -2.379 -3.692 1.00 92.81 106 THR A N 1
ATOM 782 C CA . THR A 1 106 ? 9.535 -3.755 -3.377 1.00 92.81 106 THR A CA 1
ATOM 783 C C . THR A 1 106 ? 8.099 -3.844 -2.861 1.00 92.81 106 THR A C 1
ATOM 785 O O . THR A 1 106 ? 7.461 -4.883 -3.003 1.00 92.81 106 THR A O 1
ATOM 788 N N . GLN A 1 107 ? 7.521 -2.744 -2.368 1.00 90.81 107 GLN A N 1
ATOM 789 C CA . GLN A 1 107 ? 6.130 -2.715 -1.893 1.00 90.81 107 GLN A CA 1
ATOM 790 C C . GLN A 1 107 ? 5.094 -3.083 -2.960 1.00 90.81 107 GLN A C 1
ATOM 792 O O . GLN A 1 107 ? 4.004 -3.532 -2.611 1.00 90.81 107 GLN A O 1
ATOM 797 N N . CYS A 1 108 ? 5.416 -2.910 -4.244 1.00 91.69 108 CYS A N 1
ATOM 798 C CA . CYS A 1 108 ? 4.514 -3.259 -5.337 1.00 91.69 108 CYS A CA 1
ATOM 799 C C . CYS A 1 108 ? 4.482 -4.755 -5.664 1.00 91.69 108 CYS A C 1
ATOM 801 O O . CYS A 1 108 ? 3.566 -5.180 -6.364 1.00 91.69 108 CYS A O 1
ATOM 803 N N . LEU A 1 109 ? 5.445 -5.552 -5.181 1.00 94.25 109 LEU A N 1
ATOM 804 C CA . LEU A 1 109 ? 5.605 -6.956 -5.575 1.00 94.25 109 LEU A CA 1
ATOM 805 C C . LEU A 1 109 ? 4.321 -7.795 -5.434 1.00 94.25 109 LEU A C 1
ATOM 807 O O . LEU A 1 109 ? 4.013 -8.515 -6.387 1.00 94.25 109 LEU A O 1
ATOM 811 N N . PRO A 1 110 ? 3.511 -7.669 -4.358 1.00 92.88 110 PRO A N 1
ATOM 812 C CA . PRO A 1 110 ? 2.241 -8.392 -4.253 1.00 92.88 110 PRO A CA 1
ATOM 813 C C . PRO A 1 110 ? 1.271 -8.083 -5.406 1.00 92.88 110 PRO A C 1
ATOM 815 O O . PRO A 1 110 ? 0.556 -8.960 -5.885 1.00 92.88 110 PRO A O 1
ATOM 818 N N . ALA A 1 111 ? 1.272 -6.848 -5.913 1.00 91.31 111 ALA A N 1
ATOM 819 C CA . ALA A 1 111 ? 0.375 -6.421 -6.981 1.00 91.31 111 ALA A CA 1
ATOM 820 C C . ALA A 1 111 ? 0.774 -6.937 -8.378 1.00 91.31 111 ALA A C 1
ATOM 822 O O . ALA A 1 111 ? -0.031 -6.817 -9.309 1.00 91.31 111 ALA A O 1
ATOM 823 N N . VAL A 1 112 ? 1.974 -7.499 -8.551 1.00 91.88 112 VAL A N 1
ATOM 824 C CA . VAL A 1 112 ? 2.501 -7.925 -9.857 1.00 91.88 112 VAL A CA 1
ATOM 825 C C . VAL A 1 112 ? 1.877 -9.255 -10.279 1.00 91.88 112 VAL A C 1
ATOM 827 O O . VAL A 1 112 ? 2.028 -10.274 -9.606 1.00 91.88 112 VAL A O 1
ATOM 830 N N . ARG A 1 113 ? 1.189 -9.278 -11.426 1.00 89.19 113 ARG A N 1
ATOM 831 C CA . ARG A 1 113 ? 0.654 -10.519 -12.015 1.00 89.19 113 ARG A CA 1
ATOM 832 C C . ARG A 1 113 ? 1.703 -11.197 -12.909 1.00 89.19 113 ARG A C 1
ATOM 834 O O . ARG A 1 113 ? 2.586 -10.517 -13.427 1.00 89.19 113 ARG A O 1
ATOM 841 N N . PRO A 1 114 ? 1.531 -12.486 -13.260 1.00 87.62 114 PRO A N 1
ATOM 842 C CA . PRO A 1 114 ? 2.386 -13.187 -14.235 1.00 87.62 114 PRO A CA 1
ATOM 843 C C . PRO A 1 114 ? 2.382 -12.633 -15.674 1.00 87.62 114 PRO A C 1
ATOM 845 O O . PRO A 1 114 ? 2.971 -13.227 -16.571 1.00 87.62 114 PRO A O 1
ATOM 848 N N . VAL A 1 115 ? 1.639 -11.556 -15.932 1.00 86.25 115 VAL A N 1
ATOM 849 C CA . VAL A 1 115 ? 1.608 -10.848 -17.221 1.00 86.25 115 VAL A CA 1
ATOM 850 C C . VAL A 1 115 ? 2.195 -9.442 -17.124 1.00 86.25 115 VAL A C 1
ATOM 852 O O . VAL A 1 115 ? 2.356 -8.788 -18.149 1.00 86.25 115 VAL A O 1
ATOM 855 N N . ASP A 1 116 ? 2.472 -8.971 -15.909 1.00 91.62 116 ASP A N 1
ATOM 856 C CA . ASP A 1 116 ? 2.928 -7.616 -15.632 1.00 91.62 116 ASP A CA 1
ATOM 857 C C . ASP A 1 116 ? 4.457 -7.545 -15.584 1.00 91.62 116 ASP A C 1
ATOM 859 O O . ASP A 1 116 ? 5.157 -8.551 -15.515 1.00 91.62 116 ASP A O 1
ATOM 863 N N . LEU A 1 117 ? 4.980 -6.327 -15.615 1.00 94.38 117 LEU A N 1
ATOM 864 C CA . LEU A 1 117 ? 6.383 -6.012 -15.409 1.00 94.38 117 LEU A CA 1
ATOM 865 C C . LEU A 1 117 ? 6.538 -5.193 -14.128 1.00 94.38 117 LEU A C 1
ATOM 867 O O . LEU A 1 117 ? 5.648 -4.432 -13.747 1.00 94.38 117 LEU A O 1
ATOM 871 N N . VAL A 1 118 ? 7.702 -5.287 -13.503 1.00 96.19 118 VAL A N 1
ATOM 872 C CA . VAL A 1 118 ? 8.072 -4.479 -12.341 1.00 96.19 118 VAL A CA 1
ATOM 873 C C . VAL A 1 118 ? 9.439 -3.855 -12.563 1.00 96.19 118 VAL A C 1
ATOM 875 O O . VAL A 1 118 ? 10.376 -4.524 -12.990 1.00 96.19 118 VAL A O 1
ATOM 878 N N . ALA A 1 119 ? 9.561 -2.559 -12.309 1.00 96.94 119 ALA A N 1
ATOM 879 C CA . ALA A 1 119 ? 10.844 -1.880 -12.323 1.00 96.94 119 ALA A CA 1
ATOM 880 C C . ALA A 1 119 ? 11.517 -2.033 -10.959 1.00 96.94 119 ALA A C 1
ATOM 882 O O . ALA A 1 119 ? 10.927 -1.669 -9.943 1.00 96.94 119 ALA A O 1
ATOM 883 N N . LEU A 1 120 ? 12.745 -2.551 -10.938 1.00 97.00 120 LEU A N 1
ATOM 884 C CA . LEU A 1 120 ? 13.483 -2.811 -9.701 1.00 97.00 120 LEU A CA 1
ATOM 885 C C . LEU A 1 120 ? 14.898 -2.216 -9.760 1.00 97.00 120 LEU A C 1
ATOM 887 O O . LEU A 1 120 ? 15.563 -2.310 -10.798 1.00 97.00 120 LEU A O 1
ATOM 891 N N . PRO A 1 121 ? 15.386 -1.619 -8.659 1.00 95.75 121 PRO A N 1
ATOM 892 C CA . PRO A 1 121 ? 16.740 -1.093 -8.591 1.00 95.75 121 PRO A CA 1
ATOM 893 C C . PRO A 1 121 ? 17.746 -2.245 -8.531 1.00 95.75 121 PRO A C 1
ATOM 895 O O . PRO A 1 121 ? 17.535 -3.239 -7.833 1.00 95.75 121 PRO A O 1
ATOM 898 N N . LEU A 1 122 ? 18.867 -2.103 -9.236 1.00 95.38 122 LEU A N 1
ATOM 899 C CA . LEU A 1 122 ? 19.947 -3.087 -9.240 1.00 95.38 122 LEU A CA 1
ATOM 900 C C . LEU A 1 122 ? 20.774 -2.986 -7.949 1.00 95.38 122 LEU A C 1
ATOM 902 O O . LEU A 1 122 ? 21.869 -2.426 -7.922 1.00 95.38 122 LEU A O 1
ATOM 906 N N . VAL A 1 123 ? 20.208 -3.505 -6.864 1.00 92.62 123 VAL A N 1
ATOM 907 C CA . VAL A 1 123 ? 20.756 -3.470 -5.505 1.00 92.62 123 VAL A CA 1
ATOM 908 C C . VAL A 1 123 ? 20.750 -4.906 -4.955 1.00 92.62 123 VAL A C 1
ATOM 910 O O . VAL A 1 123 ? 19.751 -5.599 -5.163 1.00 92.62 123 VAL A O 1
ATOM 913 N N . PRO A 1 124 ? 21.826 -5.393 -4.296 1.00 91.06 124 PRO A N 1
ATOM 914 C CA . PRO A 1 124 ? 21.970 -6.810 -3.935 1.00 91.06 124 PRO A CA 1
ATOM 915 C C . PRO A 1 124 ? 20.761 -7.402 -3.203 1.00 91.06 124 PRO A C 1
ATOM 917 O O . PRO A 1 124 ? 20.267 -8.457 -3.590 1.00 91.06 124 PRO A O 1
ATOM 920 N N . GLU A 1 125 ? 20.229 -6.684 -2.218 1.00 88.75 125 GLU A N 1
ATOM 921 C CA . GLU A 1 125 ? 19.086 -7.107 -1.409 1.00 88.75 125 GLU A CA 1
ATOM 922 C C . GLU A 1 125 ? 17.809 -7.282 -2.249 1.00 88.75 125 GLU A C 1
ATOM 924 O O . GLU A 1 125 ? 17.040 -8.217 -2.039 1.00 88.75 125 GLU A O 1
ATOM 929 N N . VAL A 1 126 ? 17.593 -6.406 -3.237 1.00 93.56 126 VAL A N 1
ATOM 930 C CA . VAL A 1 126 ? 16.431 -6.473 -4.139 1.00 93.56 126 VAL A CA 1
ATOM 931 C C . VAL A 1 126 ? 16.588 -7.606 -5.141 1.00 93.56 126 VAL A C 1
ATOM 933 O O . VAL A 1 126 ? 15.612 -8.286 -5.447 1.00 93.56 126 VAL A O 1
ATOM 936 N N . CYS A 1 127 ? 17.807 -7.843 -5.627 1.00 94.50 127 CYS A N 1
ATOM 937 C CA . CYS A 1 127 ? 18.109 -8.988 -6.478 1.00 94.50 127 CYS A CA 1
ATOM 938 C C . CYS A 1 127 ? 17.812 -10.303 -5.748 1.00 94.50 127 CYS A C 1
ATOM 940 O O . CYS A 1 127 ? 17.109 -11.149 -6.292 1.00 94.50 127 CYS A O 1
ATOM 942 N N . GLU A 1 128 ? 18.290 -10.459 -4.511 1.00 92.50 128 GLU A N 1
ATOM 943 C CA . GLU A 1 128 ? 18.019 -11.653 -3.703 1.00 92.50 128 GLU A CA 1
ATOM 944 C C . GLU A 1 128 ? 16.519 -11.835 -3.436 1.00 92.50 128 GLU A C 1
ATOM 946 O O . GLU A 1 128 ? 15.984 -12.926 -3.642 1.00 92.50 128 GLU A O 1
ATOM 951 N N . LEU A 1 129 ? 15.818 -10.763 -3.042 1.00 93.56 129 LEU A N 1
ATOM 952 C CA . LEU A 1 129 ? 14.371 -10.800 -2.821 1.00 93.56 129 LEU A CA 1
ATOM 953 C C . LEU A 1 129 ? 13.614 -11.181 -4.096 1.00 93.56 129 LEU A C 1
ATOM 955 O O . LEU A 1 129 ? 12.708 -12.008 -4.041 1.00 93.56 129 LEU A O 1
ATOM 959 N N . TRP A 1 130 ? 13.989 -10.621 -5.247 1.00 95.31 130 TRP A N 1
ATOM 960 C CA . TRP A 1 130 ? 13.369 -10.945 -6.529 1.00 95.31 130 TRP A CA 1
ATOM 961 C C . TRP A 1 130 ? 13.577 -12.409 -6.923 1.00 95.31 130 TRP A C 1
ATOM 963 O O . TRP A 1 130 ? 12.642 -13.047 -7.402 1.00 95.31 130 TRP A O 1
ATOM 973 N N . GLU A 1 131 ? 14.776 -12.960 -6.717 1.00 94.19 131 GLU A N 1
ATOM 974 C CA . GLU A 1 131 ? 15.078 -14.364 -7.021 1.00 94.19 131 GLU A CA 1
ATOM 975 C C . GLU A 1 131 ? 14.243 -15.341 -6.181 1.00 94.19 131 GLU A C 1
ATOM 977 O O . GLU A 1 131 ? 13.797 -16.368 -6.703 1.00 94.19 131 GLU A O 1
ATOM 982 N N . ALA A 1 132 ? 14.005 -15.013 -4.909 1.00 91.19 132 ALA A N 1
ATOM 983 C CA . ALA A 1 132 ? 13.075 -15.745 -4.056 1.00 91.19 132 ALA A CA 1
ATOM 984 C C . ALA A 1 132 ? 11.626 -15.558 -4.535 1.00 91.19 132 ALA A C 1
ATOM 986 O O . ALA A 1 132 ? 10.944 -16.527 -4.869 1.00 91.19 132 ALA A O 1
ATOM 987 N N . TRP A 1 133 ? 11.180 -14.307 -4.668 1.00 91.81 133 TRP A N 1
ATOM 988 C CA . TRP A 1 133 ? 9.810 -13.952 -5.040 1.00 91.81 133 TRP A CA 1
ATOM 989 C C . TRP A 1 133 ? 9.374 -14.583 -6.364 1.00 91.81 133 TRP A C 1
ATOM 991 O O . TRP A 1 133 ? 8.317 -15.206 -6.462 1.00 91.81 133 TRP A O 1
ATOM 1001 N N . ARG A 1 134 ? 10.204 -14.474 -7.406 1.00 93.12 134 ARG A N 1
ATOM 1002 C CA . ARG A 1 134 ? 9.874 -15.007 -8.732 1.00 93.12 134 ARG A CA 1
ATOM 1003 C C . ARG A 1 134 ? 9.730 -16.528 -8.724 1.00 93.12 134 ARG A C 1
ATOM 1005 O O . ARG A 1 134 ? 8.961 -17.062 -9.517 1.00 93.12 134 ARG A O 1
ATOM 1012 N N . ARG A 1 135 ? 10.482 -17.224 -7.868 1.00 90.12 135 ARG A N 1
ATOM 1013 C CA . ARG A 1 135 ? 10.454 -18.685 -7.755 1.00 90.12 135 ARG A CA 1
ATOM 1014 C C . ARG A 1 135 ? 9.143 -19.138 -7.131 1.00 90.12 135 ARG A C 1
ATOM 1016 O O . ARG A 1 135 ? 8.472 -19.979 -7.722 1.00 90.12 135 ARG A O 1
ATOM 1023 N N . GLU A 1 136 ? 8.762 -18.512 -6.022 1.00 85.81 136 GLU A N 1
ATOM 1024 C CA . GLU A 1 136 ? 7.524 -18.828 -5.301 1.00 85.81 136 GLU A CA 1
ATOM 1025 C C . GLU A 1 136 ? 6.269 -18.453 -6.095 1.00 85.81 136 GLU A C 1
ATOM 1027 O O . GLU A 1 136 ? 5.286 -19.188 -6.108 1.00 85.81 136 GLU A O 1
ATOM 1032 N N . HIS A 1 137 ? 6.306 -17.341 -6.833 1.00 86.06 137 HIS A N 1
ATOM 1033 C CA . HIS A 1 137 ? 5.143 -16.836 -7.569 1.00 86.06 137 HIS A CA 1
ATOM 1034 C C . HIS A 1 137 ? 5.144 -17.191 -9.065 1.00 86.06 137 HIS A C 1
ATOM 1036 O O . HIS A 1 137 ? 4.328 -16.673 -9.831 1.00 86.06 137 HIS A O 1
ATOM 1042 N N . GLY A 1 138 ? 6.048 -18.074 -9.507 1.00 87.00 138 GLY A N 1
ATOM 1043 C CA . GLY A 1 138 ? 6.103 -18.553 -10.892 1.00 87.00 138 GLY A CA 1
ATOM 1044 C C . GLY A 1 138 ? 6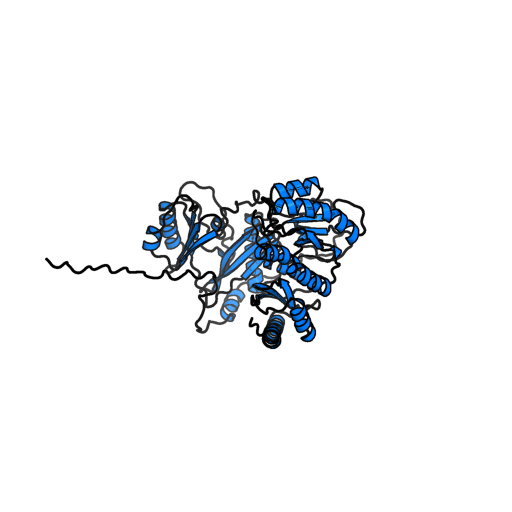.410 -17.465 -11.930 1.00 87.00 138 GLY A C 1
ATOM 1045 O O . GLY A 1 138 ? 5.992 -17.574 -13.085 1.00 87.00 138 GLY A O 1
ATOM 1046 N N . LEU A 1 139 ? 7.129 -16.411 -11.537 1.00 90.06 139 LEU A N 1
ATOM 1047 C CA . LEU A 1 139 ? 7.544 -15.324 -12.420 1.00 90.06 139 LEU A CA 1
ATOM 1048 C C . LEU A 1 139 ? 8.879 -15.653 -13.110 1.00 90.06 139 LEU A C 1
ATOM 1050 O O . LEU A 1 139 ? 9.757 -16.352 -12.597 1.00 90.06 139 LEU A O 1
ATOM 1054 N N . ARG A 1 140 ? 9.049 -15.112 -14.314 1.00 90.00 140 ARG A N 1
ATOM 1055 C CA . ARG A 1 140 ? 10.290 -15.218 -15.100 1.00 90.00 140 ARG A CA 1
ATOM 1056 C C . ARG A 1 140 ? 11.220 -14.045 -14.812 1.00 90.00 140 ARG A C 1
ATOM 1058 O O . ARG A 1 140 ? 10.749 -12.962 -14.485 1.00 90.00 140 ARG A O 1
ATOM 1065 N N . GLN A 1 141 ? 12.518 -14.226 -15.066 1.00 89.88 141 GLN A N 1
ATOM 1066 C CA . GLN A 1 141 ? 13.527 -13.173 -14.888 1.00 89.88 141 GLN A CA 1
ATOM 1067 C C . GLN A 1 141 ? 13.188 -11.864 -15.609 1.00 89.88 141 GLN A C 1
ATOM 1069 O O . GLN A 1 141 ? 13.467 -10.786 -15.100 1.00 89.88 141 GLN A O 1
ATOM 1074 N N . ASP A 1 142 ? 12.580 -11.960 -16.788 1.00 89.31 142 ASP A N 1
ATOM 1075 C CA . ASP A 1 142 ? 12.253 -10.826 -17.648 1.00 89.31 142 ASP A CA 1
ATOM 1076 C C . ASP A 1 142 ? 10.974 -10.075 -17.254 1.00 89.31 142 ASP A C 1
ATOM 1078 O O . ASP A 1 142 ? 10.615 -9.119 -17.936 1.00 89.31 142 ASP A O 1
ATOM 1082 N N . HIS A 1 143 ? 10.319 -10.457 -16.150 1.00 92.56 143 HIS A N 1
ATOM 1083 C CA . HIS A 1 143 ? 9.304 -9.602 -15.524 1.00 92.56 143 HIS A CA 1
ATOM 1084 C C . HIS A 1 143 ? 9.940 -8.391 -14.825 1.00 92.56 143 HIS A C 1
ATOM 1086 O O . HIS A 1 143 ? 9.287 -7.359 -14.693 1.00 92.56 143 HIS A O 1
ATOM 1092 N N . ALA A 1 144 ? 11.205 -8.491 -14.400 1.00 95.62 144 ALA A N 1
ATOM 1093 C CA . ALA A 1 144 ? 11.926 -7.382 -13.788 1.00 95.62 144 ALA A CA 1
ATOM 1094 C C . ALA A 1 144 ? 12.638 -6.521 -14.843 1.00 95.62 144 ALA A C 1
ATOM 1096 O O . ALA A 1 144 ? 13.458 -7.005 -15.629 1.00 95.62 144 ALA A O 1
ATOM 1097 N N . VAL A 1 145 ? 12.358 -5.219 -14.823 1.00 96.31 145 VAL A N 1
ATOM 1098 C CA . VAL A 1 145 ? 13.065 -4.188 -15.586 1.00 96.31 145 VAL A CA 1
ATOM 1099 C C . VAL A 1 145 ? 14.054 -3.501 -14.649 1.00 96.31 145 VAL A C 1
ATOM 1101 O O . VAL A 1 145 ? 13.684 -2.655 -13.837 1.00 96.31 145 VAL A O 1
ATOM 1104 N N . TRP A 1 146 ? 15.320 -3.891 -14.750 1.00 96.50 146 TRP A N 1
ATOM 1105 C CA . TRP A 1 146 ? 16.376 -3.402 -13.865 1.00 96.50 146 TRP A CA 1
ATOM 1106 C C . TRP A 1 146 ? 16.839 -1.990 -14.228 1.00 96.50 146 TRP A C 1
ATOM 1108 O O . TRP A 1 146 ? 17.009 -1.674 -15.410 1.00 96.50 146 TRP A O 1
ATOM 1118 N N . TYR A 1 147 ? 17.100 -1.165 -13.214 1.00 95.00 147 TYR A N 1
ATOM 1119 C CA . TYR A 1 147 ? 17.671 0.173 -13.379 1.00 95.00 147 TYR A CA 1
ATOM 1120 C C . TYR A 1 147 ? 18.799 0.467 -12.380 1.00 95.00 147 TYR A C 1
ATOM 1122 O O . TYR A 1 147 ? 18.904 -0.149 -11.321 1.00 95.00 147 TYR A O 1
ATOM 1130 N N . GLU A 1 148 ? 19.655 1.427 -12.736 1.00 94.50 148 GLU A N 1
ATOM 1131 C CA . GLU A 1 148 ? 20.752 1.907 -11.889 1.00 94.50 148 GLU A CA 1
ATOM 1132 C C . GLU A 1 148 ? 20.188 2.698 -10.692 1.00 94.50 148 GLU A C 1
ATOM 1134 O O . GLU A 1 148 ? 19.414 3.630 -10.906 1.00 94.50 148 GLU A O 1
ATOM 1139 N N . PRO A 1 149 ? 20.562 2.388 -9.441 1.00 91.31 149 PRO A N 1
ATOM 1140 C CA . PRO A 1 149 ? 19.914 2.972 -8.266 1.00 91.31 149 PRO A CA 1
ATOM 1141 C C . PRO A 1 149 ? 20.300 4.433 -7.983 1.00 91.31 149 PRO A C 1
ATOM 1143 O O . PRO A 1 149 ? 19.631 5.074 -7.177 1.00 91.31 149 PRO A O 1
ATOM 1146 N N . HIS A 1 150 ? 21.358 4.956 -8.618 1.00 90.81 150 HIS A N 1
ATOM 1147 C CA . HIS A 1 150 ? 21.833 6.339 -8.452 1.00 90.81 150 HIS A CA 1
ATOM 1148 C C . HIS A 1 150 ? 22.092 6.735 -6.982 1.00 90.81 150 HIS A C 1
ATOM 1150 O O . HIS A 1 150 ? 21.632 7.765 -6.505 1.00 90.81 150 HIS A O 1
ATOM 1156 N N . LEU A 1 151 ? 22.835 5.893 -6.254 1.00 88.62 151 LEU A N 1
ATOM 1157 C CA . LEU A 1 151 ? 23.165 6.082 -4.836 1.00 88.62 151 LEU A CA 1
ATOM 1158 C C . LEU A 1 151 ? 24.625 6.528 -4.636 1.00 88.62 151 LEU A C 1
ATOM 1160 O O . LEU A 1 151 ? 25.512 6.169 -5.414 1.00 88.62 151 LEU A O 1
ATOM 1164 N N . GLY A 1 152 ? 24.891 7.238 -3.534 1.00 84.69 152 GLY A N 1
ATOM 1165 C CA . GLY A 1 152 ? 26.247 7.555 -3.070 1.00 84.69 152 GLY A CA 1
ATOM 1166 C C . GLY A 1 152 ? 27.034 8.424 -4.054 1.00 84.69 152 GLY A C 1
ATOM 1167 O O . GLY A 1 152 ? 26.578 9.488 -4.451 1.00 84.69 152 GLY A O 1
ATOM 1168 N N . GLU A 1 153 ? 28.222 7.970 -4.455 1.00 77.19 153 GLU A N 1
ATOM 1169 C CA . GLU A 1 153 ? 29.087 8.692 -5.405 1.00 77.19 153 GLU A CA 1
ATOM 1170 C C . GLU A 1 153 ? 28.484 8.806 -6.821 1.00 77.19 153 GLU A C 1
ATOM 1172 O O . GLU A 1 153 ? 28.926 9.644 -7.603 1.00 77.19 153 GLU A O 1
ATOM 1177 N N . ASN A 1 154 ? 27.460 8.001 -7.134 1.00 80.44 154 ASN A N 1
ATOM 1178 C CA . ASN A 1 154 ? 26.731 8.009 -8.408 1.00 80.44 154 ASN A CA 1
ATOM 1179 C C . ASN A 1 154 ? 25.381 8.745 -8.324 1.00 80.44 154 ASN A C 1
ATOM 1181 O O . ASN A 1 154 ? 24.537 8.572 -9.212 1.00 80.44 154 ASN A O 1
ATOM 1185 N N . ALA A 1 155 ? 25.146 9.502 -7.247 1.00 82.06 155 ALA A N 1
ATOM 1186 C CA . ALA A 1 155 ? 23.953 10.325 -7.105 1.00 82.06 155 ALA A CA 1
ATOM 1187 C C . ALA A 1 155 ? 23.867 11.363 -8.234 1.00 82.06 155 ALA A C 1
ATOM 1189 O O . ALA A 1 155 ? 24.880 11.878 -8.716 1.00 82.06 155 ALA A O 1
ATOM 1190 N N . ILE A 1 156 ? 22.642 11.642 -8.666 1.00 86.81 156 ILE A N 1
ATOM 1191 C CA . ILE A 1 156 ? 22.324 12.627 -9.700 1.00 86.81 156 ILE A CA 1
ATOM 1192 C C . ILE A 1 156 ? 21.209 13.533 -9.192 1.00 86.81 156 ILE A C 1
ATOM 1194 O O . ILE A 1 156 ? 20.452 13.124 -8.322 1.00 86.81 156 ILE A O 1
ATOM 1198 N N . ASP A 1 157 ? 21.095 14.732 -9.761 1.00 84.56 157 ASP A N 1
ATOM 1199 C CA . ASP A 1 157 ? 20.170 15.763 -9.268 1.00 84.56 157 ASP A CA 1
ATOM 1200 C C . ASP A 1 157 ? 18.687 15.339 -9.307 1.00 84.56 157 ASP A C 1
ATOM 1202 O O . ASP A 1 157 ? 17.896 15.764 -8.467 1.00 84.56 157 ASP A O 1
ATOM 1206 N N . ASP A 1 158 ? 18.301 14.519 -10.293 1.00 87.06 158 ASP A N 1
ATOM 1207 C CA . ASP A 1 158 ? 16.930 14.024 -10.469 1.00 87.06 158 ASP A CA 1
ATOM 1208 C C . ASP A 1 158 ? 16.932 12.539 -10.880 1.00 87.06 158 ASP A C 1
ATOM 1210 O O . ASP A 1 158 ? 16.824 12.194 -12.068 1.00 87.06 158 ASP A O 1
ATOM 1214 N N . PRO A 1 159 ? 17.094 11.626 -9.908 1.00 89.25 159 PRO A N 1
ATOM 1215 C CA . PRO A 1 159 ? 17.141 10.205 -10.179 1.00 89.25 159 PRO A CA 1
ATOM 1216 C C . PRO A 1 159 ? 15.766 9.656 -10.578 1.00 89.25 159 PRO A C 1
ATOM 1218 O O . PRO A 1 159 ? 15.702 8.723 -11.376 1.00 89.25 159 PRO A O 1
ATOM 1221 N N . ALA A 1 160 ? 14.662 10.257 -10.121 1.00 89.00 160 ALA A N 1
ATOM 1222 C CA . ALA A 1 160 ? 13.308 9.825 -10.466 1.00 89.00 160 ALA A CA 1
ATOM 1223 C C . ALA A 1 160 ? 13.014 9.979 -11.967 1.00 89.00 160 ALA A C 1
ATOM 1225 O O . ALA A 1 160 ? 12.481 9.054 -12.593 1.00 89.00 160 ALA A O 1
ATOM 1226 N N . SER A 1 161 ? 13.376 11.123 -12.552 1.00 89.12 161 SER A N 1
ATOM 1227 C CA . SER A 1 161 ? 13.193 11.397 -13.981 1.00 89.12 161 SER A CA 1
ATOM 1228 C C . SER A 1 161 ? 14.088 10.514 -14.856 1.00 89.12 161 SER A C 1
ATOM 1230 O O . SER A 1 161 ? 13.609 9.880 -15.804 1.00 89.12 161 SER A O 1
ATOM 1232 N N . GLU A 1 162 ? 15.367 10.375 -14.495 1.00 90.88 162 GLU A N 1
ATOM 1233 C CA . GLU A 1 162 ? 16.321 9.528 -15.222 1.00 90.88 162 GLU A CA 1
ATOM 1234 C C . GLU A 1 162 ? 15.916 8.044 -15.190 1.00 90.88 162 GLU A C 1
ATOM 1236 O O . GLU A 1 162 ? 15.947 7.357 -16.219 1.00 90.88 162 GLU A O 1
ATOM 1241 N N . VAL A 1 163 ? 15.493 7.539 -14.024 1.00 93.44 163 VAL A N 1
ATOM 1242 C CA . VAL A 1 163 ? 14.985 6.167 -13.881 1.00 93.44 163 VAL A CA 1
ATOM 1243 C C . VAL A 1 163 ? 13.734 5.973 -14.729 1.00 93.44 163 VAL A C 1
ATOM 1245 O O . VAL A 1 163 ? 13.674 5.002 -15.484 1.00 93.44 163 VAL A O 1
ATOM 1248 N N . CYS A 1 164 ? 12.780 6.909 -14.687 1.00 93.56 164 CYS A N 1
ATOM 1249 C CA . CYS A 1 164 ? 11.574 6.859 -15.514 1.00 93.56 164 CYS A CA 1
ATOM 1250 C C . CYS A 1 164 ? 11.918 6.734 -17.008 1.00 93.56 164 CYS A C 1
ATOM 1252 O O . CYS A 1 164 ? 11.438 5.824 -17.694 1.00 93.56 164 CYS A O 1
ATOM 1254 N N . HIS A 1 165 ? 12.825 7.584 -17.499 1.00 92.75 165 HIS A N 1
ATOM 1255 C CA . HIS A 1 165 ? 13.283 7.560 -18.885 1.00 92.75 165 HIS A CA 1
ATOM 1256 C C . HIS A 1 165 ? 13.908 6.215 -19.287 1.00 92.75 165 HIS A C 1
ATOM 1258 O O . HIS A 1 165 ? 13.570 5.642 -20.336 1.00 92.75 165 HIS A O 1
ATOM 1264 N N . LYS A 1 166 ? 14.821 5.695 -18.457 1.00 93.56 166 LYS A N 1
ATOM 1265 C CA . LYS A 1 166 ? 15.513 4.419 -18.699 1.00 93.56 166 LYS A CA 1
ATOM 1266 C C . LYS A 1 166 ? 14.550 3.243 -18.672 1.00 93.56 166 LYS A C 1
ATOM 1268 O O . LYS A 1 166 ? 14.515 2.467 -19.627 1.00 93.56 166 LYS A O 1
ATOM 1273 N N . VAL A 1 167 ? 13.749 3.134 -17.617 1.00 95.31 167 VAL A N 1
ATOM 1274 C CA . VAL A 1 167 ? 12.796 2.038 -17.410 1.00 95.31 167 VAL A CA 1
ATOM 1275 C C . VAL A 1 167 ? 11.813 1.961 -18.573 1.00 95.31 167 VAL A C 1
ATOM 1277 O O . VAL A 1 167 ? 11.674 0.898 -19.176 1.00 95.31 167 VAL A O 1
ATOM 1280 N N . LEU A 1 168 ? 11.201 3.079 -18.974 1.00 93.06 168 LEU A N 1
ATOM 1281 C CA . LEU A 1 168 ? 10.253 3.095 -20.093 1.00 93.06 168 LEU A CA 1
ATOM 1282 C C . LEU A 1 168 ? 10.925 2.775 -21.436 1.00 93.06 168 LEU A C 1
ATOM 1284 O O . LEU A 1 168 ? 10.310 2.167 -22.311 1.00 93.06 168 LEU A O 1
ATOM 1288 N N . SER A 1 169 ? 12.205 3.119 -21.603 1.00 91.62 169 SER A N 1
ATOM 1289 C CA . SER A 1 169 ? 12.976 2.742 -22.795 1.00 91.62 169 SER A CA 1
ATOM 1290 C C . SER A 1 169 ? 13.292 1.241 -22.857 1.00 91.62 169 SER A C 1
ATOM 1292 O O . SER A 1 169 ? 13.375 0.685 -23.952 1.00 91.62 169 SER A O 1
ATOM 1294 N N . LEU A 1 170 ? 13.447 0.578 -21.708 1.00 91.75 170 LEU A N 1
ATOM 1295 C CA . LEU A 1 170 ? 13.725 -0.860 -21.610 1.00 91.75 170 LEU A CA 1
ATOM 1296 C C . LEU A 1 170 ? 12.448 -1.716 -21.623 1.00 91.75 170 LEU A C 1
ATOM 1298 O O . LEU A 1 170 ? 12.448 -2.828 -22.160 1.00 91.75 170 LEU A O 1
ATOM 1302 N N . ALA A 1 171 ? 11.352 -1.194 -21.072 1.00 88.81 171 ALA A N 1
ATOM 1303 C CA . ALA A 1 171 ? 10.118 -1.937 -20.839 1.00 88.81 171 ALA A CA 1
ATOM 1304 C C . ALA A 1 171 ? 9.460 -2.468 -22.120 1.00 88.81 171 ALA A C 1
ATOM 1306 O O . ALA A 1 171 ? 8.908 -3.564 -22.119 1.00 88.81 171 ALA A O 1
ATOM 1307 N N . ASP A 1 172 ? 9.554 -1.741 -23.235 1.00 80.25 172 ASP A N 1
ATOM 1308 C CA . ASP A 1 172 ? 8.990 -2.175 -24.519 1.00 80.25 172 ASP A CA 1
ATOM 1309 C C . ASP A 1 172 ? 9.665 -3.461 -25.044 1.00 80.25 172 ASP A C 1
ATOM 1311 O O . ASP A 1 172 ? 9.006 -4.381 -25.537 1.00 80.25 172 ASP A O 1
ATOM 1315 N N . ALA A 1 173 ? 10.987 -3.582 -24.874 1.00 82.06 173 ALA A N 1
ATOM 1316 C CA . ALA A 1 173 ? 11.713 -4.800 -25.228 1.00 82.06 173 ALA A CA 1
ATOM 1317 C C . ALA A 1 173 ? 11.375 -5.967 -24.286 1.00 82.06 173 ALA A C 1
ATOM 1319 O O . ALA A 1 173 ? 11.138 -7.079 -24.764 1.00 82.06 173 ALA A O 1
ATOM 1320 N N . ALA A 1 174 ? 11.302 -5.712 -22.976 1.00 83.31 174 ALA A N 1
ATOM 1321 C CA . ALA A 1 174 ? 10.908 -6.715 -21.986 1.00 83.31 174 ALA A CA 1
ATOM 1322 C C . ALA A 1 174 ? 9.482 -7.237 -22.246 1.00 83.31 174 ALA A C 1
ATOM 1324 O O . ALA A 1 174 ? 9.257 -8.444 -22.307 1.00 83.31 174 ALA A O 1
ATOM 1325 N N . CYS A 1 175 ? 8.539 -6.337 -22.528 1.00 80.12 175 CYS A N 1
ATOM 1326 C CA . CYS A 1 175 ? 7.145 -6.667 -22.815 1.00 80.12 175 CYS A CA 1
ATOM 1327 C C . CYS A 1 175 ? 6.993 -7.553 -24.062 1.00 80.12 175 CYS A C 1
ATOM 1329 O O . CYS A 1 175 ? 6.262 -8.546 -24.033 1.00 80.12 175 CYS A O 1
ATOM 1331 N N . ARG A 1 176 ? 7.733 -7.264 -25.145 1.00 77.31 176 ARG A N 1
ATOM 1332 C CA . ARG A 1 176 ? 7.750 -8.125 -26.343 1.00 77.31 176 ARG A CA 1
ATOM 1333 C C . ARG A 1 176 ? 8.233 -9.543 -26.041 1.00 77.31 176 ARG A C 1
ATOM 1335 O O . ARG A 1 176 ? 7.664 -10.497 -26.571 1.00 77.31 176 ARG A O 1
ATOM 1342 N N . ASN A 1 177 ? 9.258 -9.681 -25.201 1.00 78.56 177 ASN A N 1
ATOM 1343 C CA . ASN A 1 177 ? 9.807 -10.982 -24.812 1.00 78.56 177 ASN A CA 1
ATOM 1344 C C . ASN A 1 177 ? 8.845 -11.771 -23.914 1.00 78.56 177 ASN A C 1
ATOM 1346 O O . ASN A 1 177 ? 8.725 -12.993 -24.065 1.00 78.56 177 ASN A O 1
ATOM 1350 N N . LEU A 1 178 ? 8.144 -11.075 -23.015 1.00 75.62 178 LEU A N 1
ATOM 1351 C CA . LEU A 1 178 ? 7.197 -11.681 -22.089 1.00 75.62 178 LEU A CA 1
ATOM 1352 C C . LEU A 1 178 ? 5.914 -12.125 -22.799 1.00 75.62 178 LEU A C 1
ATOM 1354 O O . LEU A 1 178 ? 5.524 -13.289 -22.713 1.00 75.62 178 LEU A O 1
ATOM 1358 N N . LEU A 1 179 ? 5.279 -11.211 -23.537 1.00 72.50 179 LEU A N 1
ATOM 1359 C CA . LEU A 1 179 ? 3.976 -11.447 -24.160 1.00 72.50 179 LEU A CA 1
ATOM 1360 C C . LEU A 1 179 ? 4.072 -12.169 -25.510 1.00 72.50 179 LEU A C 1
ATOM 1362 O O . LEU A 1 179 ? 3.041 -12.539 -26.065 1.00 72.50 179 LEU A O 1
ATOM 1366 N N . GLN A 1 180 ? 5.277 -12.339 -26.071 1.00 70.50 180 GLN A N 1
ATOM 1367 C CA . GLN A 1 180 ? 5.497 -12.854 -27.434 1.00 70.50 180 GLN A CA 1
ATOM 1368 C C . GLN A 1 180 ? 4.658 -12.114 -28.497 1.00 70.50 180 GLN A C 1
ATOM 1370 O O . GLN A 1 180 ? 4.324 -12.667 -29.545 1.00 70.50 180 GLN A O 1
ATOM 1375 N N . THR A 1 181 ? 4.291 -10.856 -28.232 1.00 58.94 181 THR A N 1
ATOM 1376 C CA . THR A 1 181 ? 3.464 -10.044 -29.132 1.00 58.94 181 THR A CA 1
ATOM 1377 C C . THR A 1 181 ? 4.255 -8.863 -29.671 1.00 58.94 181 THR A C 1
ATOM 1379 O O . THR A 1 181 ? 5.089 -8.286 -28.981 1.00 58.94 181 THR A O 1
ATOM 1382 N N . SER A 1 182 ? 3.989 -8.493 -30.923 1.00 51.00 182 SER A N 1
ATOM 1383 C CA . SER A 1 182 ? 4.646 -7.366 -31.600 1.00 51.00 182 SER A CA 1
ATOM 1384 C C . SER A 1 182 ? 3.838 -6.065 -31.536 1.00 51.00 182 SER A C 1
ATOM 1386 O O . SER A 1 182 ? 4.171 -5.122 -32.248 1.00 51.00 182 SER A O 1
ATOM 1388 N N . GLN A 1 183 ? 2.749 -6.014 -30.760 1.00 53.28 183 GLN A N 1
ATOM 1389 C CA . GLN A 1 183 ? 1.823 -4.880 -30.781 1.00 53.28 183 GLN A CA 1
ATOM 1390 C C . GLN A 1 183 ? 2.137 -3.866 -29.666 1.00 53.28 183 GLN A C 1
ATOM 1392 O O . GLN A 1 183 ? 1.906 -4.177 -28.495 1.00 53.28 183 GLN A O 1
ATOM 1397 N N . PRO A 1 184 ? 2.626 -2.655 -30.003 1.00 50.78 184 PRO A N 1
ATOM 1398 C CA . PRO A 1 184 ? 2.718 -1.549 -29.052 1.00 50.78 184 PRO A CA 1
ATOM 1399 C C . PRO A 1 184 ? 1.320 -1.132 -28.560 1.00 50.78 184 PRO A C 1
ATOM 1401 O O . PRO A 1 184 ? 0.338 -1.264 -29.290 1.00 50.78 184 PRO A O 1
ATOM 1404 N N . GLY A 1 185 ? 1.225 -0.643 -27.319 1.00 58.28 185 GLY A N 1
ATOM 1405 C CA . GLY A 1 185 ? -0.037 -0.196 -26.702 1.00 58.28 185 GLY A CA 1
ATOM 1406 C C . GLY A 1 185 ? -0.720 -1.204 -25.768 1.00 58.28 185 GLY A C 1
ATOM 1407 O O . GLY A 1 185 ? -1.811 -0.936 -25.277 1.00 58.28 185 GLY A O 1
ATOM 1408 N N . ARG A 1 186 ? -0.091 -2.354 -25.491 1.00 77.62 186 ARG A N 1
ATOM 1409 C CA . ARG A 1 186 ? -0.566 -3.316 -24.478 1.00 77.62 186 ARG A CA 1
ATOM 1410 C C . ARG A 1 186 ? 0.037 -3.120 -23.087 1.00 77.62 186 ARG A C 1
ATOM 1412 O O . ARG A 1 186 ? -0.417 -3.790 -22.173 1.00 77.62 186 ARG A O 1
ATOM 1419 N N . LEU A 1 187 ? 1.030 -2.248 -22.914 1.00 88.00 187 LEU A N 1
ATOM 1420 C CA . LEU A 1 187 ? 1.663 -2.002 -21.616 1.00 88.00 187 LEU A CA 1
ATOM 1421 C C . LEU A 1 187 ? 1.218 -0.648 -21.065 1.00 88.00 187 LEU A C 1
ATOM 1423 O O . LEU A 1 187 ? 1.380 0.366 -21.740 1.00 88.00 187 LEU A O 1
ATOM 1427 N N . HIS A 1 188 ? 0.676 -0.647 -19.854 1.00 92.06 188 HIS A N 1
ATOM 1428 C CA . HIS A 1 188 ? 0.334 0.559 -19.106 1.00 92.06 188 HIS A CA 1
ATOM 1429 C C . HIS A 1 188 ? 1.418 0.840 -18.075 1.00 92.06 188 HIS A C 1
ATOM 1431 O O . HIS A 1 188 ? 1.965 -0.091 -17.496 1.00 92.06 188 HIS A O 1
ATOM 1437 N N . PHE A 1 189 ? 1.728 2.105 -17.830 1.00 93.50 189 PHE A N 1
ATOM 1438 C CA . PHE A 1 189 ? 2.676 2.500 -16.798 1.00 93.50 189 PHE A CA 1
ATOM 1439 C C . PHE A 1 189 ? 1.935 2.888 -15.522 1.00 93.50 189 PHE A C 1
ATOM 1441 O O . PHE A 1 189 ? 1.059 3.747 -15.562 1.00 93.50 189 PHE A O 1
ATOM 1448 N N . TYR A 1 190 ? 2.295 2.274 -14.398 1.00 93.75 190 TYR A N 1
ATOM 1449 C CA . TYR A 1 190 ? 1.743 2.598 -13.089 1.00 93.75 190 TYR A CA 1
ATOM 1450 C C . TYR A 1 190 ? 2.870 3.019 -12.133 1.00 93.75 190 TYR A C 1
ATOM 1452 O O . TYR A 1 190 ? 3.498 2.160 -11.500 1.00 93.75 190 TYR A O 1
ATOM 1460 N N . PRO A 1 191 ? 3.198 4.324 -12.069 1.00 90.88 191 PRO A N 1
ATOM 1461 C CA . PRO A 1 191 ? 4.230 4.827 -11.171 1.00 90.88 191 PRO A CA 1
ATOM 1462 C C . PRO A 1 191 ? 3.748 4.867 -9.716 1.00 90.88 191 PRO A C 1
ATOM 1464 O O . PRO A 1 191 ? 2.545 4.878 -9.459 1.00 90.88 191 PRO A O 1
ATOM 1467 N N . PHE A 1 192 ? 4.682 4.976 -8.763 1.00 86.12 192 PHE A N 1
ATOM 1468 C CA . PHE A 1 192 ? 4.337 5.263 -7.360 1.00 86.12 192 PHE A CA 1
ATOM 1469 C C . PHE A 1 192 ? 3.529 6.561 -7.226 1.00 86.12 192 PHE A C 1
ATOM 1471 O O . PHE A 1 192 ? 2.561 6.635 -6.478 1.00 86.12 192 PHE A O 1
ATOM 1478 N N . ARG A 1 193 ? 3.944 7.592 -7.972 1.00 82.75 193 ARG A N 1
ATOM 1479 C CA . ARG A 1 193 ? 3.314 8.913 -8.051 1.00 82.75 193 ARG A CA 1
ATOM 1480 C C . ARG A 1 193 ? 3.307 9.376 -9.499 1.00 82.75 193 ARG A C 1
ATOM 1482 O O . ARG A 1 193 ? 4.338 9.318 -10.172 1.00 82.75 193 ARG A O 1
ATOM 1489 N N . VAL A 1 194 ? 2.163 9.850 -9.988 1.00 82.06 194 VAL A N 1
ATOM 1490 C CA . VAL A 1 194 ? 2.071 10.387 -11.351 1.00 82.06 194 VAL A CA 1
ATOM 1491 C C . VAL A 1 194 ? 2.497 11.853 -11.352 1.00 82.06 194 VAL A C 1
ATOM 1493 O O . VAL A 1 194 ? 1.694 12.763 -11.133 1.00 82.06 194 VAL A O 1
ATOM 1496 N N . THR A 1 195 ? 3.777 12.082 -11.636 1.00 83.38 195 THR A N 1
ATOM 1497 C CA . THR A 1 195 ? 4.312 13.426 -11.878 1.00 83.38 195 THR A CA 1
ATOM 1498 C C . THR A 1 195 ? 4.042 13.867 -13.318 1.00 83.38 195 THR A C 1
ATOM 1500 O O . THR A 1 195 ? 3.817 13.044 -14.212 1.00 83.38 195 THR A O 1
ATOM 1503 N N . VAL A 1 196 ? 4.085 15.180 -13.569 1.00 84.88 196 VAL A N 1
ATOM 1504 C CA . VAL A 1 196 ? 3.941 15.738 -14.926 1.00 84.88 196 VAL A CA 1
ATOM 1505 C C . VAL A 1 196 ? 5.020 15.187 -15.860 1.00 84.88 196 VAL A C 1
ATOM 1507 O O . VAL A 1 196 ? 4.708 14.793 -16.984 1.00 84.88 196 VAL A O 1
ATOM 1510 N N . ASP A 1 197 ? 6.261 15.097 -15.382 1.00 85.50 197 ASP A N 1
ATOM 1511 C CA . ASP A 1 197 ? 7.394 14.623 -16.179 1.00 85.50 197 ASP A CA 1
ATOM 1512 C C . ASP A 1 197 ? 7.296 13.127 -16.480 1.00 85.50 197 ASP A C 1
ATOM 1514 O O . ASP A 1 197 ? 7.484 12.715 -17.626 1.00 85.50 197 ASP A O 1
ATOM 1518 N N . ALA A 1 198 ? 6.903 12.314 -15.494 1.00 86.88 198 ALA A N 1
ATOM 1519 C CA . ALA A 1 198 ? 6.686 10.886 -15.699 1.00 86.88 198 ALA A CA 1
ATOM 1520 C C . ALA A 1 198 ? 5.533 10.626 -16.680 1.00 86.88 198 ALA A C 1
ATOM 1522 O O . ALA A 1 198 ? 5.660 9.791 -17.579 1.00 86.88 198 ALA A O 1
ATOM 1523 N N . ALA A 1 199 ? 4.433 11.376 -16.566 1.00 89.00 199 ALA A N 1
ATOM 1524 C CA . ALA A 1 199 ? 3.316 11.280 -17.500 1.00 89.00 199 ALA A CA 1
ATOM 1525 C C . ALA A 1 199 ? 3.707 11.715 -18.922 1.00 89.00 199 ALA A C 1
ATOM 1527 O O . ALA A 1 199 ? 3.320 11.067 -19.898 1.00 89.00 199 ALA A O 1
ATOM 1528 N N . ALA A 1 200 ? 4.502 12.780 -19.055 1.00 90.19 200 ALA A N 1
ATOM 1529 C CA . ALA A 1 200 ? 4.998 13.256 -20.342 1.00 90.19 200 ALA A CA 1
ATOM 1530 C C . ALA A 1 200 ? 5.976 12.262 -20.995 1.00 90.19 200 ALA A C 1
ATOM 1532 O O . ALA A 1 200 ? 5.890 12.018 -22.203 1.00 90.19 200 ALA A O 1
ATOM 1533 N N . GLU A 1 201 ? 6.881 11.660 -20.218 1.00 91.44 201 GLU A N 1
ATOM 1534 C CA . GLU A 1 201 ? 7.787 10.604 -20.682 1.00 91.44 201 GLU A CA 1
ATOM 1535 C C . GLU A 1 201 ? 7.001 9.374 -21.156 1.00 91.44 201 GLU A C 1
ATOM 1537 O O . GLU A 1 201 ? 7.202 8.920 -22.287 1.00 91.44 201 GLU A O 1
ATOM 1542 N N . ALA A 1 202 ? 6.067 8.878 -20.340 1.00 91.19 202 ALA A N 1
ATOM 1543 C CA . ALA A 1 202 ? 5.212 7.745 -20.681 1.00 91.19 202 ALA A CA 1
ATOM 1544 C C . ALA A 1 202 ? 4.424 8.004 -21.972 1.00 91.19 202 ALA A C 1
ATOM 1546 O O . ALA A 1 202 ? 4.484 7.197 -22.903 1.00 91.19 202 ALA A O 1
ATOM 1547 N N . ALA A 1 203 ? 3.791 9.175 -22.092 1.00 90.88 203 ALA A N 1
ATOM 1548 C CA . ALA A 1 203 ? 3.073 9.578 -23.298 1.00 90.88 203 ALA A CA 1
ATOM 1549 C C . ALA A 1 203 ? 3.989 9.633 -24.532 1.00 90.88 203 ALA A C 1
ATOM 1551 O O . ALA A 1 203 ? 3.627 9.118 -25.592 1.00 90.88 203 ALA A O 1
ATOM 1552 N N . ARG A 1 204 ? 5.203 10.189 -24.405 1.00 90.31 204 ARG A N 1
ATOM 1553 C CA . ARG A 1 204 ? 6.185 10.241 -25.503 1.00 90.31 204 ARG A CA 1
ATOM 1554 C C . ARG A 1 204 ? 6.613 8.851 -25.973 1.00 90.31 204 ARG A C 1
ATOM 1556 O O . ARG A 1 204 ? 6.932 8.677 -27.149 1.00 90.31 204 ARG A O 1
ATOM 1563 N N . LYS A 1 205 ? 6.645 7.877 -25.070 1.00 88.94 205 LYS A N 1
ATOM 1564 C CA . LYS A 1 205 ? 6.991 6.483 -25.370 1.00 88.94 205 LYS A CA 1
ATOM 1565 C C . LYS A 1 205 ? 5.772 5.617 -25.719 1.00 88.94 205 LYS A C 1
ATOM 1567 O O . LYS A 1 205 ? 5.946 4.459 -26.083 1.00 88.94 205 LYS A O 1
ATOM 1572 N N . GLY A 1 206 ? 4.561 6.176 -25.672 1.00 88.56 206 GLY A N 1
ATOM 1573 C CA . GLY A 1 206 ? 3.321 5.483 -26.020 1.00 88.56 206 GLY A CA 1
ATOM 1574 C C . GLY A 1 206 ? 2.770 4.566 -24.924 1.00 88.56 206 GLY A C 1
ATOM 1575 O O . GLY A 1 206 ? 2.012 3.652 -25.242 1.00 88.56 206 GLY A O 1
ATOM 1576 N N . PHE A 1 207 ? 3.134 4.794 -23.659 1.00 89.38 207 PHE A N 1
ATOM 1577 C CA . PHE A 1 207 ? 2.568 4.092 -22.506 1.00 89.38 207 PHE A CA 1
ATOM 1578 C C . PHE A 1 207 ? 1.409 4.904 -21.918 1.00 89.38 207 PHE A C 1
ATOM 1580 O O . PHE A 1 207 ? 1.636 6.016 -21.432 1.00 89.38 207 PHE A O 1
ATOM 1587 N N . PRO A 1 208 ? 0.168 4.385 -21.930 1.00 90.75 208 PRO A N 1
ATOM 1588 C CA . PRO A 1 208 ? -0.903 4.968 -21.136 1.00 90.75 208 PRO A CA 1
ATOM 1589 C C . PRO A 1 208 ? -0.549 4.868 -19.649 1.00 90.75 208 PRO A C 1
ATOM 1591 O O . PRO A 1 208 ? 0.000 3.857 -19.210 1.00 90.75 208 PRO A O 1
ATOM 1594 N N . VAL A 1 209 ? -0.854 5.911 -18.882 1.00 89.69 209 VAL A N 1
ATOM 1595 C CA . VAL A 1 209 ? -0.541 5.971 -17.450 1.00 89.69 209 VAL A CA 1
ATOM 1596 C C . VAL A 1 209 ? -1.778 5.616 -16.634 1.00 89.69 209 VAL A C 1
ATOM 1598 O O . VAL A 1 209 ? -2.860 6.137 -16.896 1.00 89.69 209 VAL A O 1
ATOM 1601 N N . ILE A 1 210 ? -1.601 4.737 -15.652 1.00 89.19 210 ILE A N 1
ATOM 1602 C CA . ILE A 1 210 ? -2.566 4.468 -14.585 1.00 89.19 210 ILE A CA 1
ATOM 1603 C C . ILE A 1 210 ? -2.187 5.377 -13.416 1.00 89.19 210 ILE A C 1
ATOM 1605 O O . ILE A 1 210 ? -1.013 5.448 -13.056 1.00 89.19 210 ILE A O 1
ATOM 1609 N N . GLY A 1 211 ? -3.156 6.064 -12.821 1.00 83.25 211 GLY A N 1
ATOM 1610 C CA . GLY A 1 211 ? -2.912 6.984 -11.714 1.00 83.25 211 GLY A CA 1
ATOM 1611 C C . GLY A 1 211 ? -3.394 8.405 -11.999 1.00 83.25 211 GLY A C 1
ATOM 1612 O O . GLY A 1 211 ? -3.410 8.868 -13.143 1.00 83.25 211 GLY A O 1
ATOM 1613 N N . ASP A 1 212 ? -3.740 9.112 -10.932 1.00 73.38 212 ASP A N 1
ATOM 1614 C CA . ASP A 1 212 ? -4.133 10.511 -10.988 1.00 73.38 212 ASP A CA 1
ATOM 1615 C C . ASP A 1 212 ? -2.889 11.398 -10.904 1.00 73.38 212 ASP A C 1
ATOM 1617 O O . ASP A 1 212 ? -2.030 11.202 -10.044 1.00 73.38 212 ASP A O 1
ATOM 1621 N N . LEU A 1 213 ? -2.784 12.384 -11.806 1.00 69.00 213 LEU A N 1
ATOM 1622 C CA . LEU A 1 213 ? -1.745 13.417 -11.722 1.00 69.00 213 LEU A CA 1
ATOM 1623 C C . LEU A 1 213 ? -1.793 14.054 -10.330 1.00 69.00 213 LEU A C 1
ATOM 1625 O O . LEU A 1 213 ? -2.876 14.429 -9.885 1.00 69.00 213 LEU A O 1
ATOM 1629 N N . GLU A 1 214 ? -0.644 14.262 -9.683 1.00 61.56 214 GLU A N 1
ATOM 1630 C CA . GLU A 1 214 ? -0.585 14.821 -8.317 1.00 61.56 214 GLU A CA 1
ATOM 1631 C C . GLU A 1 214 ? -1.368 16.146 -8.158 1.00 61.56 214 GLU A C 1
ATOM 1633 O O . GLU A 1 214 ? -1.885 16.442 -7.085 1.00 61.56 214 GLU A O 1
ATOM 1638 N N . GLY A 1 215 ? -1.519 16.928 -9.237 1.00 50.22 215 GLY A N 1
ATOM 1639 C CA . GLY A 1 215 ? -2.310 18.168 -9.267 1.00 50.22 215 GLY A CA 1
ATOM 1640 C C . GLY A 1 215 ? -3.799 18.020 -9.622 1.00 50.22 215 GLY A C 1
ATOM 1641 O O . GLY A 1 215 ? -4.503 19.025 -9.675 1.00 50.22 215 GLY A O 1
ATOM 1642 N N . ARG A 1 216 ? -4.272 16.805 -9.925 1.00 45.50 216 ARG A N 1
ATOM 1643 C CA . ARG A 1 216 ? -5.683 16.458 -10.186 1.00 45.50 216 ARG A CA 1
ATOM 1644 C C . ARG A 1 216 ? -6.335 15.686 -9.047 1.00 45.50 216 ARG A C 1
ATOM 1646 O O . ARG A 1 216 ? -7.540 15.458 -9.121 1.00 45.50 216 ARG A O 1
ATOM 1653 N N . CYS A 1 217 ? -5.579 15.326 -8.006 1.00 48.09 217 CYS A N 1
ATOM 1654 C CA . CYS A 1 217 ? -6.203 15.006 -6.733 1.00 48.09 217 CYS A CA 1
ATOM 1655 C C . CYS A 1 217 ? -7.148 16.176 -6.408 1.00 48.09 217 CYS A C 1
ATOM 1657 O O . CYS A 1 217 ? -6.698 17.327 -6.484 1.00 48.09 217 CYS A O 1
ATOM 1659 N N . PRO A 1 218 ? -8.438 15.940 -6.106 1.00 45.16 218 PRO A N 1
ATOM 1660 C CA . PRO A 1 218 ? -9.381 17.020 -5.815 1.00 45.16 218 PRO A CA 1
ATOM 1661 C C . PRO A 1 218 ? -8.888 17.944 -4.687 1.00 45.16 218 PRO A C 1
ATOM 1663 O O . PRO A 1 218 ? -9.402 19.050 -4.533 1.00 45.16 218 PRO A O 1
ATOM 1666 N N . VAL A 1 219 ? -7.860 17.521 -3.938 1.00 45.97 219 VAL A N 1
ATOM 1667 C CA . VAL A 1 219 ? -7.190 18.294 -2.902 1.00 45.97 219 VAL A CA 1
ATOM 1668 C C . VAL A 1 219 ? -5.655 18.119 -3.010 1.00 45.97 219 VAL A C 1
ATOM 1670 O O . VAL A 1 219 ? -5.182 16.985 -3.062 1.00 45.97 219 VAL A O 1
ATOM 1673 N N . PRO A 1 220 ? -4.848 19.199 -3.052 1.00 40.94 220 PRO A N 1
ATOM 1674 C CA . PRO A 1 220 ? -3.387 19.111 -3.170 1.00 40.94 220 PRO A CA 1
ATOM 1675 C C . PRO A 1 220 ? -2.722 18.351 -2.000 1.00 40.94 220 PRO A C 1
ATOM 1677 O O . PRO A 1 220 ? -3.144 18.548 -0.861 1.00 40.94 220 PRO A O 1
ATOM 1680 N N . PRO A 1 221 ? -1.610 17.617 -2.216 1.00 37.78 221 PRO A N 1
ATOM 1681 C CA . PRO A 1 221 ? -0.881 16.885 -1.161 1.00 37.78 221 PRO A CA 1
ATOM 1682 C C . PRO A 1 221 ? -0.395 17.752 0.015 1.00 37.78 221 PRO A C 1
ATOM 1684 O O . PRO A 1 221 ? -0.276 17.305 1.151 1.00 37.78 221 PRO A O 1
ATOM 1687 N N . SER A 1 222 ? -0.164 19.051 -0.211 1.00 38.12 222 SER A N 1
ATOM 1688 C CA . SER A 1 222 ? 0.159 20.012 0.861 1.00 38.12 222 SER A CA 1
ATOM 1689 C C . SER A 1 222 ? -0.995 20.254 1.847 1.00 38.12 222 SER A C 1
ATOM 1691 O O . SER A 1 222 ? -0.825 20.968 2.836 1.00 38.12 222 SER A O 1
ATOM 1693 N N . GLN A 1 223 ? -2.162 19.668 1.578 1.00 43.31 223 GLN A N 1
ATOM 1694 C CA . GLN A 1 223 ? -3.363 19.674 2.403 1.00 43.31 223 GLN A CA 1
ATOM 1695 C C . GLN A 1 223 ? -3.732 18.255 2.880 1.00 43.31 223 GLN A C 1
ATOM 1697 O O . GLN A 1 223 ? -4.867 18.055 3.306 1.00 43.31 223 GLN A O 1
ATOM 1702 N N . ASP A 1 224 ? -2.790 17.296 2.876 1.00 44.06 224 ASP A N 1
ATOM 1703 C CA . ASP A 1 224 ? -2.993 15.892 3.296 1.00 44.06 224 ASP A CA 1
ATOM 1704 C C . ASP A 1 224 ? -3.559 15.716 4.718 1.00 44.06 224 ASP A C 1
ATOM 1706 O O . ASP A 1 224 ? -4.083 14.670 5.095 1.00 44.06 224 ASP A O 1
ATOM 1710 N N . MET A 1 225 ? -3.475 16.766 5.529 1.00 46.00 225 MET A N 1
ATOM 1711 C CA . MET A 1 225 ? -4.067 16.827 6.861 1.00 46.00 225 MET A CA 1
ATOM 1712 C C . MET A 1 225 ? -5.467 17.445 6.860 1.00 46.00 225 MET A C 1
ATOM 1714 O O . MET A 1 225 ? -6.279 17.121 7.714 1.00 46.00 225 MET A O 1
ATOM 1718 N N . ALA A 1 226 ? -5.787 18.332 5.918 1.00 45.31 226 ALA A N 1
ATOM 1719 C CA . ALA A 1 226 ? -7.005 19.134 5.970 1.00 45.31 226 ALA A CA 1
ATOM 1720 C C . ALA A 1 226 ? -8.285 18.324 5.713 1.00 45.31 226 ALA A C 1
ATOM 1722 O O . ALA A 1 226 ? -9.326 18.657 6.267 1.00 45.31 226 ALA A O 1
ATOM 1723 N N . TRP A 1 227 ? -8.214 17.244 4.931 1.00 48.91 227 TRP A N 1
ATOM 1724 C CA . TRP A 1 227 ? -9.365 16.373 4.661 1.00 48.91 227 TRP A CA 1
ATOM 1725 C C . TRP A 1 227 ? -9.654 15.362 5.775 1.00 48.91 227 TRP A C 1
ATOM 1727 O O . TRP A 1 227 ? -10.750 14.812 5.829 1.00 48.91 227 TRP A O 1
ATOM 1737 N N . LYS A 1 228 ? -8.712 15.137 6.703 1.00 52.28 228 LYS A N 1
ATOM 1738 C CA . LYS A 1 228 ? -8.957 14.302 7.890 1.00 52.28 228 LYS A CA 1
ATOM 1739 C C . LYS A 1 228 ? -9.884 14.990 8.899 1.00 52.28 228 LYS A C 1
ATOM 1741 O O . LYS A 1 228 ? -10.398 14.321 9.792 1.00 52.28 228 LYS A O 1
ATOM 1746 N N . HIS A 1 229 ? -10.085 16.310 8.793 1.00 53.66 229 HIS A N 1
ATOM 1747 C CA . HIS A 1 229 ? -10.650 17.115 9.879 1.00 53.66 229 HIS A CA 1
ATOM 1748 C C . HIS A 1 229 ? -11.702 18.116 9.359 1.00 53.66 229 HIS A C 1
ATOM 1750 O O . HIS A 1 229 ? -11.352 19.090 8.692 1.00 53.66 229 HIS A O 1
ATOM 1756 N N . PRO A 1 230 ? -13.001 17.917 9.644 1.00 52.62 230 PRO A N 1
ATOM 1757 C CA . PRO A 1 230 ? -14.068 18.204 8.693 1.00 52.62 230 PRO A CA 1
ATOM 1758 C C . PRO A 1 230 ? -14.796 19.540 8.905 1.00 52.62 230 PRO A C 1
ATOM 1760 O O . PRO A 1 230 ? -15.970 19.657 8.568 1.00 52.62 230 PRO A O 1
ATOM 1763 N N . HIS A 1 231 ? -14.153 20.583 9.425 1.00 52.31 231 HIS A N 1
ATOM 1764 C CA . HIS A 1 231 ? -14.815 21.885 9.552 1.00 52.31 231 HIS A CA 1
ATOM 1765 C C . HIS A 1 231 ? -13.962 23.000 8.948 1.00 52.31 231 HIS A C 1
ATOM 1767 O O . HIS A 1 231 ? -12.932 23.419 9.475 1.00 52.31 231 HIS A O 1
ATOM 1773 N N . ILE A 1 232 ? -14.420 23.438 7.781 1.00 50.78 232 ILE A N 1
ATOM 1774 C CA . ILE A 1 232 ? -13.807 24.412 6.888 1.00 50.78 232 ILE A CA 1
ATOM 1775 C C . ILE A 1 232 ? -13.604 25.781 7.542 1.00 50.78 232 ILE A C 1
ATOM 1777 O O . ILE A 1 232 ? -14.492 26.304 8.210 1.00 50.78 232 ILE A O 1
ATOM 1781 N N . SER A 1 233 ? -12.446 26.356 7.201 1.00 44.38 233 SER A N 1
ATOM 1782 C CA . SER A 1 233 ? -12.046 27.768 7.129 1.00 44.38 233 SER A CA 1
ATOM 1783 C C . SER A 1 233 ? -12.587 28.739 8.182 1.00 44.38 233 SER A C 1
ATOM 1785 O O . SER A 1 233 ? -13.784 29.015 8.277 1.00 44.38 233 SER A O 1
ATOM 1787 N N . GLY A 1 234 ? -11.663 29.447 8.830 1.00 40.91 234 GLY A N 1
ATOM 1788 C CA . GLY A 1 234 ? -11.964 30.799 9.278 1.00 40.91 234 GLY A CA 1
ATOM 1789 C C . GLY A 1 234 ? -12.562 31.629 8.140 1.00 40.91 234 GLY A C 1
ATOM 1790 O O . GLY A 1 234 ? -12.005 31.657 7.050 1.00 40.91 234 GLY A O 1
ATOM 1791 N N . ALA A 1 235 ? -13.711 32.247 8.418 1.00 37.34 235 ALA A N 1
ATOM 1792 C CA . ALA A 1 235 ? -14.415 33.355 7.754 1.00 37.34 235 ALA A CA 1
ATOM 1793 C C . ALA A 1 235 ? -14.430 33.526 6.205 1.00 37.34 235 ALA A C 1
ATOM 1795 O O . ALA A 1 235 ? -15.104 34.449 5.750 1.00 37.34 235 ALA A O 1
ATOM 1796 N N . GLY A 1 236 ? -13.780 32.706 5.372 1.00 44.75 236 GLY A N 1
ATOM 1797 C CA . GLY A 1 236 ? -13.702 32.965 3.926 1.00 44.75 236 GLY A CA 1
ATOM 1798 C C . GLY A 1 236 ? -12.902 31.985 3.057 1.00 44.75 236 GLY A C 1
ATOM 1799 O O . GLY A 1 236 ? -12.355 32.425 2.050 1.00 44.75 236 GLY A O 1
ATOM 1800 N N . GLY A 1 237 ? -12.787 30.702 3.412 1.00 49.62 237 GLY A N 1
ATOM 1801 C CA . GLY A 1 237 ? -12.198 29.673 2.539 1.00 49.62 237 GLY A CA 1
ATOM 1802 C C . GLY A 1 237 ? -13.247 28.803 1.837 1.00 49.62 237 GLY A C 1
ATOM 1803 O O . GLY A 1 237 ? -14.385 28.711 2.291 1.00 49.62 237 GLY A O 1
ATOM 1804 N N . ASP A 1 238 ? -12.848 28.169 0.731 1.00 49.09 238 ASP A N 1
ATOM 1805 C CA . ASP A 1 238 ? -13.672 27.216 -0.024 1.00 49.09 238 ASP A CA 1
ATOM 1806 C C . ASP A 1 238 ? -14.117 26.031 0.850 1.00 49.09 238 ASP A C 1
ATOM 1808 O O . ASP A 1 238 ? -13.351 25.537 1.684 1.00 49.09 238 ASP A O 1
ATOM 1812 N N . ASN A 1 239 ? -15.350 25.558 0.640 1.00 53.94 239 ASN A N 1
ATOM 1813 C CA . ASN A 1 239 ? -15.891 24.396 1.338 1.00 53.94 239 ASN A CA 1
ATOM 1814 C C . ASN A 1 239 ? -15.164 23.101 0.922 1.00 53.94 239 ASN A C 1
ATOM 1816 O O . ASN A 1 239 ? -15.483 22.509 -0.103 1.00 53.94 239 ASN A O 1
ATOM 1820 N N . ILE A 1 240 ? -14.203 22.656 1.732 1.00 56.25 240 ILE A N 1
ATOM 1821 C CA . ILE A 1 240 ? -13.587 21.322 1.692 1.00 56.25 240 ILE A CA 1
ATOM 1822 C C . ILE A 1 240 ? -14.611 20.249 2.130 1.00 56.25 240 ILE A C 1
ATOM 1824 O O . ILE A 1 240 ? -15.112 20.326 3.253 1.00 56.25 240 ILE A O 1
ATOM 1828 N N . PRO A 1 241 ? -14.907 19.237 1.294 1.00 57.75 241 PRO A N 1
ATOM 1829 C CA . PRO A 1 241 ? -15.774 18.119 1.662 1.00 57.75 241 PRO A CA 1
ATOM 1830 C C . PRO A 1 241 ? -15.316 17.419 2.948 1.00 57.75 241 PRO A C 1
ATOM 1832 O O . PRO A 1 241 ? -14.125 17.259 3.203 1.00 57.75 241 PRO A O 1
ATOM 1835 N N . SER A 1 242 ? -16.279 17.001 3.762 1.00 66.25 242 SER A N 1
ATOM 1836 C CA . SER A 1 242 ? -16.071 16.526 5.127 1.00 66.25 242 SER A CA 1
ATOM 1837 C C . SER A 1 242 ? -16.694 15.137 5.283 1.00 66.25 242 SER A C 1
ATOM 1839 O O . SER A 1 242 ? -17.749 14.881 4.707 1.00 66.25 242 SER A O 1
ATOM 1841 N N . PHE A 1 243 ? -16.081 14.226 6.054 1.00 69.31 243 PHE A N 1
ATOM 1842 C CA . PHE A 1 243 ? -16.683 12.904 6.297 1.00 69.31 243 PHE A CA 1
ATOM 1843 C C . PHE A 1 243 ? -18.050 13.009 6.975 1.00 69.31 243 PHE A C 1
ATOM 1845 O O . PHE A 1 243 ? -18.952 12.240 6.671 1.00 69.31 243 PHE A O 1
ATOM 1852 N N . SER A 1 244 ? -18.209 13.967 7.893 1.00 67.12 244 SER A N 1
ATOM 1853 C CA . SER A 1 244 ? -19.480 14.166 8.592 1.00 67.12 244 SER A CA 1
ATOM 1854 C C . SER A 1 244 ? -20.583 14.673 7.665 1.00 67.12 244 SER A C 1
ATOM 1856 O O . SER A 1 244 ? -21.746 14.416 7.950 1.00 67.12 244 SER A O 1
ATOM 1858 N N . ASP A 1 245 ? -20.230 15.398 6.602 1.00 68.81 245 ASP A N 1
ATOM 1859 C CA . ASP A 1 245 ? -21.196 15.939 5.639 1.00 68.81 245 ASP A CA 1
ATOM 1860 C C . ASP A 1 245 ? -21.463 14.972 4.478 1.00 68.81 245 ASP A C 1
ATOM 1862 O O . ASP A 1 245 ? -22.533 15.011 3.878 1.00 68.81 245 ASP A O 1
ATOM 1866 N N . ALA A 1 246 ? -20.495 14.109 4.158 1.00 73.19 246 ALA A N 1
ATOM 1867 C CA . ALA A 1 246 ? -20.602 13.122 3.088 1.00 73.19 246 ALA A CA 1
ATOM 1868 C C . ALA A 1 246 ? -21.330 11.836 3.518 1.00 73.19 246 ALA A C 1
ATOM 1870 O O . ALA A 1 246 ? -21.837 11.104 2.670 1.00 73.19 246 ALA A O 1
ATOM 1871 N N . LEU A 1 247 ? -21.405 11.552 4.823 1.00 78.94 247 LEU A N 1
ATOM 1872 C CA . LEU A 1 247 ? -22.214 10.450 5.339 1.00 78.94 247 LEU A CA 1
ATOM 1873 C C . LEU A 1 247 ? -23.667 10.908 5.543 1.00 78.94 247 LEU A C 1
ATOM 1875 O O . LEU A 1 247 ? -23.907 11.910 6.222 1.00 78.94 247 LEU A O 1
ATOM 1879 N N . PRO A 1 248 ? -24.656 10.184 4.998 1.00 76.75 248 PRO A N 1
ATOM 1880 C CA . PRO A 1 248 ? -26.046 10.559 5.165 1.00 76.75 248 PRO A CA 1
ATOM 1881 C C . PRO A 1 248 ? -26.508 10.260 6.602 1.00 76.75 248 PRO A C 1
ATOM 1883 O O . PRO A 1 248 ? -26.034 9.334 7.259 1.00 76.75 248 PRO A O 1
ATOM 1886 N N . ALA A 1 249 ? -27.434 11.076 7.116 1.00 71.62 249 ALA A N 1
ATOM 1887 C CA . ALA A 1 249 ? -27.860 11.024 8.521 1.00 71.62 249 ALA A CA 1
ATOM 1888 C C . ALA A 1 249 ? -28.563 9.711 8.923 1.00 71.62 249 ALA A C 1
ATOM 1890 O O . ALA A 1 249 ? -28.763 9.460 10.111 1.00 71.62 249 ALA A O 1
ATOM 1891 N N . ASP A 1 250 ? -28.978 8.907 7.947 1.00 70.25 250 ASP A N 1
ATOM 1892 C CA . ASP A 1 250 ? -29.621 7.604 8.104 1.00 70.25 250 ASP A CA 1
ATOM 1893 C C . ASP A 1 250 ? -28.637 6.425 8.136 1.00 70.25 250 ASP A C 1
ATOM 1895 O O . ASP A 1 250 ? -29.052 5.323 8.509 1.00 70.25 250 ASP A O 1
ATOM 1899 N N . LEU A 1 251 ? -27.347 6.640 7.837 1.00 79.00 251 LEU A N 1
ATOM 1900 C CA . LEU A 1 251 ? -26.304 5.624 7.992 1.00 79.00 251 LEU A CA 1
ATOM 1901 C C . LEU A 1 251 ? -25.985 5.418 9.483 1.00 79.00 251 LEU A C 1
ATOM 1903 O O . LEU A 1 251 ? -25.022 5.945 10.043 1.00 79.00 251 LEU A O 1
ATOM 1907 N N . ASN A 1 252 ? -26.856 4.670 10.156 1.00 74.62 252 ASN A N 1
ATOM 1908 C CA . ASN A 1 252 ? -26.755 4.409 11.585 1.00 74.62 252 ASN A CA 1
ATOM 1909 C C . ASN A 1 252 ? -25.497 3.591 11.910 1.00 74.62 252 ASN A C 1
ATOM 1911 O O . ASN A 1 252 ? -25.269 2.528 11.344 1.00 74.62 252 ASN A O 1
ATOM 1915 N N . GLY A 1 253 ? -24.725 4.048 12.898 1.00 81.75 253 GLY A N 1
ATOM 1916 C CA . GLY A 1 253 ? -23.585 3.302 13.442 1.00 81.75 253 GLY A CA 1
ATOM 1917 C C . GLY A 1 253 ? -22.217 3.683 12.875 1.00 81.75 253 GLY A C 1
ATOM 1918 O O . GLY A 1 253 ? -21.218 3.198 13.405 1.00 81.75 253 GLY A O 1
ATOM 1919 N N . VAL A 1 254 ? -22.154 4.587 11.888 1.00 86.69 254 VAL A N 1
ATOM 1920 C CA . VAL A 1 254 ? -20.899 5.135 11.347 1.00 86.69 254 VAL A CA 1
ATOM 1921 C C . VAL A 1 254 ? -20.907 6.659 11.411 1.00 86.69 254 VAL A C 1
ATOM 1923 O O . VAL A 1 254 ? -21.922 7.300 11.150 1.00 86.69 254 VAL A O 1
ATOM 1926 N N . ARG A 1 255 ? -19.769 7.264 11.753 1.00 85.81 255 ARG A N 1
ATOM 1927 C CA . ARG A 1 255 ? -19.581 8.720 11.707 1.00 85.81 255 ARG A CA 1
ATOM 1928 C C . ARG A 1 255 ? -18.171 9.101 11.276 1.00 85.81 255 ARG A C 1
ATOM 1930 O O . ARG A 1 255 ? -17.231 8.331 11.438 1.00 85.81 255 ARG A O 1
ATOM 1937 N N . GLY A 1 256 ? -18.004 10.328 10.797 1.00 81.69 256 GLY A N 1
ATOM 1938 C CA . GLY A 1 256 ? -16.683 10.936 10.649 1.00 81.69 256 GLY A CA 1
ATOM 1939 C C . GLY A 1 256 ? -16.102 11.385 11.993 1.00 81.69 256 GLY A C 1
ATOM 1940 O O . GLY A 1 256 ? -16.843 11.752 12.916 1.00 81.69 256 GLY A O 1
ATOM 1941 N N . LEU A 1 257 ? -14.774 11.385 12.101 1.00 80.31 257 LEU A N 1
ATOM 1942 C CA . LEU A 1 257 ? -14.069 12.053 13.191 1.00 80.31 257 LEU A CA 1
ATOM 1943 C C . LEU A 1 257 ? -14.301 13.566 13.123 1.00 80.31 257 LEU A C 1
ATOM 1945 O O . LEU A 1 257 ? -14.225 14.154 12.047 1.00 80.31 257 LEU A O 1
ATOM 1949 N N . LYS A 1 258 ? -14.561 14.214 14.261 1.00 80.88 258 LYS A N 1
ATOM 1950 C CA . LYS A 1 258 ? -14.727 15.674 14.305 1.00 80.88 258 LYS A CA 1
ATOM 1951 C C . LYS A 1 258 ? -13.379 16.364 14.436 1.00 80.88 258 LYS A C 1
ATOM 1953 O O . LYS A 1 258 ? -12.544 15.966 15.240 1.00 80.88 258 LYS A O 1
ATOM 1958 N N . GLY A 1 259 ? -13.178 17.441 13.692 1.00 80.12 259 GLY A N 1
ATOM 1959 C CA . GLY A 1 259 ? -11.924 18.179 13.704 1.00 80.12 259 GLY A CA 1
ATOM 1960 C C . GLY A 1 259 ? -11.992 19.486 12.932 1.00 80.12 259 GLY A C 1
ATOM 1961 O O . GLY A 1 259 ? -12.942 19.754 12.203 1.00 80.12 259 GLY A O 1
ATOM 1962 N N . TYR A 1 260 ? -10.989 20.323 13.140 1.00 78.25 260 TYR A N 1
ATOM 1963 C CA . TYR A 1 260 ? -10.945 21.694 12.672 1.00 78.25 260 TYR A CA 1
ATOM 1964 C C . TYR A 1 260 ? -9.531 22.054 12.225 1.00 78.25 260 TYR A C 1
ATOM 1966 O O . TYR A 1 260 ? -8.562 21.807 12.944 1.00 78.25 260 TYR A O 1
ATOM 1974 N N . VAL A 1 261 ? -9.419 22.684 11.057 1.00 77.19 261 VAL A N 1
ATOM 1975 C CA . VAL A 1 261 ? -8.145 23.181 10.526 1.00 77.19 261 VAL A CA 1
ATOM 1976 C C . VAL A 1 261 ? -8.050 24.680 10.785 1.00 77.19 261 VAL A C 1
ATOM 1978 O O . VAL A 1 261 ? -8.822 25.478 10.256 1.00 77.19 261 VAL A O 1
ATOM 1981 N N . ALA A 1 262 ? -7.072 25.076 11.584 1.00 78.06 262 ALA A N 1
ATOM 1982 C CA . ALA A 1 262 ? -6.765 26.456 11.901 1.00 78.06 262 ALA A CA 1
ATOM 1983 C C . ALA A 1 262 ? -5.564 26.954 11.092 1.00 78.06 262 ALA A C 1
ATOM 1985 O O . ALA A 1 262 ? -4.498 26.340 11.104 1.00 78.06 262 ALA A O 1
ATOM 1986 N N . LYS A 1 263 ? -5.711 28.097 10.412 1.00 77.38 263 LYS A N 1
ATOM 1987 C CA . LYS A 1 263 ? -4.597 28.770 9.710 1.00 77.38 263 LYS A CA 1
ATOM 1988 C C . LYS A 1 263 ? -3.998 29.914 10.519 1.00 77.38 263 LYS A C 1
ATOM 1990 O O . LYS A 1 263 ? -2.951 30.450 10.175 1.00 77.38 263 LYS A O 1
ATOM 1995 N N . ASN A 1 264 ? -4.692 30.317 11.573 1.00 80.56 264 ASN A N 1
ATOM 1996 C CA . ASN A 1 264 ? -4.273 31.354 12.492 1.00 80.56 264 ASN A CA 1
ATOM 1997 C C . ASN A 1 264 ? -4.897 31.098 13.872 1.00 80.56 264 ASN A C 1
ATOM 1999 O O . ASN A 1 264 ? -5.744 30.220 14.054 1.00 80.56 264 ASN A O 1
ATOM 2003 N N . TYR A 1 265 ? -4.499 31.907 14.847 1.00 85.75 265 TYR A N 1
ATOM 2004 C CA . TYR A 1 265 ? -4.965 31.771 16.221 1.00 85.75 265 TYR A CA 1
ATOM 2005 C C . TYR A 1 265 ? -6.482 31.987 16.395 1.00 85.75 265 TYR A C 1
ATOM 2007 O O . TYR A 1 265 ? -7.110 31.300 17.200 1.00 85.75 265 TYR A O 1
ATOM 2015 N N . GLN A 1 266 ? -7.099 32.897 15.633 1.00 84.19 266 GLN A N 1
ATOM 2016 C CA . GLN A 1 266 ? -8.549 33.132 15.708 1.00 84.19 266 GLN A CA 1
ATOM 2017 C C . GLN A 1 266 ? -9.331 31.907 15.221 1.00 84.19 266 GLN A C 1
ATOM 2019 O O . GLN A 1 266 ? -10.300 31.506 15.869 1.00 84.19 266 GLN A O 1
ATOM 2024 N N . ASP A 1 267 ? -8.869 31.283 14.135 1.00 82.25 267 ASP A N 1
ATOM 2025 C CA . ASP A 1 267 ? -9.431 30.036 13.619 1.00 82.25 267 ASP A CA 1
ATOM 2026 C C . ASP A 1 267 ? -9.333 28.925 14.669 1.00 82.25 267 ASP A C 1
ATOM 2028 O O . ASP A 1 267 ? -10.300 28.204 14.891 1.00 82.25 267 ASP A O 1
ATOM 2032 N N . LEU A 1 268 ? -8.189 28.814 15.354 1.00 85.81 268 LEU A N 1
ATOM 2033 C CA . LEU A 1 268 ? -7.963 27.787 16.372 1.00 85.81 268 LEU A CA 1
ATOM 2034 C C . LEU A 1 268 ? -8.908 27.948 17.570 1.00 85.81 268 LEU A C 1
ATOM 2036 O O . LEU A 1 268 ? -9.510 26.975 18.026 1.00 85.81 268 LEU A O 1
ATOM 2040 N N . GLN A 1 269 ? -9.092 29.180 18.053 1.00 86.94 269 GLN A N 1
ATOM 2041 C CA . GLN A 1 269 ? -10.030 29.470 19.139 1.00 86.94 269 GLN A CA 1
ATOM 2042 C C . GLN A 1 269 ? -11.489 29.209 18.750 1.00 86.94 269 GLN A C 1
ATOM 2044 O O . GLN A 1 269 ? -12.289 28.788 19.590 1.00 86.94 269 GLN A O 1
ATOM 2049 N N . GLU A 1 270 ? -11.864 29.506 17.505 1.00 84.62 270 GLU A N 1
ATOM 2050 C CA . GLU A 1 270 ? -13.200 29.203 16.994 1.00 84.62 270 GLU A CA 1
ATOM 2051 C C . GLU A 1 270 ? -13.408 27.692 16.857 1.00 84.62 270 GLU A C 1
ATOM 2053 O O . GLU A 1 270 ? -14.425 27.181 17.327 1.00 84.62 270 GLU A O 1
ATOM 2058 N N . GLY A 1 271 ? -12.427 26.978 16.300 1.00 83.75 271 GLY A N 1
ATOM 2059 C CA . GLY A 1 271 ? -12.434 25.522 16.186 1.00 83.75 271 GLY A CA 1
ATOM 2060 C C . GLY A 1 271 ? -12.616 24.839 17.536 1.00 83.75 271 GLY A C 1
ATOM 2061 O O . GLY A 1 271 ? -13.507 24.007 17.691 1.00 83.75 271 GLY A O 1
ATOM 2062 N N . TRP A 1 272 ? -11.870 25.274 18.555 1.00 87.94 272 TRP A N 1
ATOM 2063 C CA . TRP A 1 272 ? -12.033 24.795 19.929 1.00 87.94 272 TRP A CA 1
ATOM 2064 C C . TRP A 1 272 ? -13.461 25.001 20.456 1.00 87.94 272 TRP A C 1
ATOM 2066 O O . TRP A 1 272 ? -14.100 24.062 20.934 1.00 87.94 272 TRP A O 1
ATOM 2076 N N . ARG A 1 273 ? -14.011 26.216 20.317 1.00 87.88 273 ARG A N 1
ATOM 2077 C CA . ARG A 1 273 ? -15.380 26.538 20.764 1.00 87.88 273 ARG A CA 1
ATOM 2078 C C . ARG A 1 273 ? -16.461 25.770 19.999 1.00 87.88 273 ARG A C 1
ATOM 2080 O O . ARG A 1 273 ? -17.544 25.547 20.541 1.00 87.88 273 ARG A O 1
ATOM 2087 N N . ARG A 1 274 ? -16.223 25.403 18.739 1.00 85.25 274 ARG A N 1
ATOM 2088 C CA . ARG A 1 274 ? -17.138 24.566 17.946 1.00 85.25 274 ARG A CA 1
ATOM 2089 C C . ARG A 1 274 ? -17.081 23.113 18.377 1.00 85.25 274 ARG A C 1
ATOM 2091 O O . ARG A 1 274 ? -18.119 22.572 18.743 1.00 85.25 274 ARG A O 1
ATOM 2098 N N . LEU A 1 275 ? -15.887 22.534 18.457 1.00 84.75 275 LEU A N 1
ATOM 2099 C CA . LEU A 1 275 ? -15.709 21.147 18.878 1.00 84.75 275 LEU A CA 1
ATOM 2100 C C . LEU A 1 275 ? -16.284 20.897 20.277 1.00 84.75 275 LEU A C 1
ATOM 2102 O O . LEU A 1 275 ? -16.969 19.904 20.487 1.00 84.75 275 LEU A O 1
ATOM 2106 N N . GLN A 1 276 ? -16.128 21.835 21.216 1.00 87.38 276 GLN A N 1
ATOM 2107 C CA . GLN A 1 276 ? -16.769 21.735 22.535 1.00 87.38 276 GLN A CA 1
ATOM 2108 C C . GLN A 1 276 ? -18.308 21.734 22.495 1.00 87.38 276 GLN A C 1
ATOM 2110 O O . GLN A 1 276 ? -18.935 21.189 23.401 1.00 87.38 276 GLN A O 1
ATOM 2115 N N . ARG A 1 277 ? -18.926 22.371 21.491 1.00 86.06 277 ARG A N 1
ATOM 2116 C CA . ARG A 1 277 ? -20.389 22.400 21.317 1.00 86.06 277 ARG A CA 1
ATOM 2117 C C . ARG A 1 277 ? -20.912 21.175 20.580 1.00 86.06 277 ARG A C 1
ATOM 2119 O O . ARG A 1 277 ? -22.027 20.741 20.845 1.00 86.06 277 ARG A O 1
ATOM 2126 N N . GLU A 1 278 ? -20.143 20.679 19.623 1.00 81.81 278 GLU A N 1
ATOM 2127 C CA . GLU A 1 278 ? -20.562 19.616 18.715 1.00 81.81 278 GLU A CA 1
ATOM 2128 C C . GLU A 1 278 ? -20.217 18.224 19.249 1.00 81.81 278 GLU A C 1
ATOM 2130 O O . GLU A 1 278 ? -20.920 17.260 18.937 1.00 81.81 278 GLU A O 1
ATOM 2135 N N . CYS A 1 279 ? -19.150 18.087 20.033 1.00 82.94 279 CYS A N 1
ATOM 2136 C CA . CYS A 1 279 ? -18.763 16.820 20.640 1.00 82.94 279 CYS A CA 1
ATOM 2137 C C . CYS A 1 279 ? -19.483 16.591 21.982 1.00 82.94 279 CYS A C 1
ATOM 2139 O O . CYS A 1 279 ? -19.816 17.549 22.686 1.00 82.94 279 CYS A O 1
ATOM 2141 N N . PRO A 1 280 ? -19.696 15.324 22.388 1.00 82.19 280 PRO A N 1
ATOM 2142 C CA . PRO A 1 280 ? -20.214 15.002 23.713 1.00 82.19 280 PRO A CA 1
ATOM 2143 C C . PRO A 1 280 ? -19.381 15.626 24.841 1.00 82.19 280 PRO A C 1
ATOM 2145 O O . PRO A 1 280 ? -18.156 15.754 24.748 1.00 82.19 280 PRO A O 1
ATOM 2148 N N . THR A 1 281 ? -20.034 15.978 25.950 1.00 83.31 281 THR A N 1
ATOM 2149 C CA . THR A 1 281 ? -19.340 16.506 27.132 1.00 83.31 281 THR A CA 1
ATOM 2150 C C . THR A 1 281 ? -18.293 15.510 27.639 1.00 83.31 281 THR A C 1
ATOM 2152 O O . THR A 1 281 ? -18.600 14.340 27.846 1.00 83.31 281 THR A O 1
ATOM 2155 N N . GLY A 1 282 ? -17.064 15.985 27.867 1.00 82.00 282 GLY A N 1
ATOM 2156 C CA . GLY A 1 282 ? -15.936 15.151 28.301 1.00 82.00 282 GLY A CA 1
ATOM 2157 C C . GLY A 1 282 ? -15.076 14.591 27.164 1.00 82.00 282 GLY A C 1
ATOM 2158 O O . GLY A 1 282 ? -14.097 13.901 27.444 1.00 82.00 282 GLY A O 1
ATOM 2159 N N . THR A 1 283 ? -15.401 14.907 25.905 1.00 84.50 283 THR A N 1
ATOM 2160 C CA . THR A 1 283 ? -14.530 14.617 24.756 1.00 84.50 283 THR A CA 1
ATOM 2161 C C . THR A 1 283 ? -13.176 15.300 24.935 1.00 84.50 283 THR A C 1
ATOM 2163 O O . THR A 1 283 ? -13.112 16.485 25.268 1.00 84.50 283 THR A O 1
ATOM 2166 N N . ARG A 1 284 ? -12.099 14.541 24.720 1.00 89.12 284 ARG A N 1
ATOM 2167 C CA . ARG A 1 284 ? -10.724 15.050 24.701 1.00 89.12 284 ARG A CA 1
ATOM 2168 C C . ARG A 1 284 ? -10.337 15.416 23.279 1.00 89.12 284 ARG A C 1
ATOM 2170 O O . ARG A 1 284 ? -10.920 14.896 22.330 1.00 89.12 284 ARG A O 1
ATOM 2177 N N . PHE A 1 285 ? -9.336 16.274 23.137 1.00 88.94 285 PHE A N 1
ATOM 2178 C CA . PHE A 1 285 ? -8.879 16.734 21.831 1.00 88.94 285 PHE A CA 1
ATOM 2179 C C . PHE A 1 285 ? -7.389 16.478 21.632 1.00 88.94 285 PHE A C 1
ATOM 2181 O O . PHE A 1 285 ? -6.619 16.416 22.592 1.00 88.94 285 PHE A O 1
ATOM 2188 N N . LEU A 1 286 ? -7.005 16.325 20.371 1.00 87.69 286 LEU A N 1
ATOM 2189 C CA . LEU A 1 286 ? -5.641 16.183 19.887 1.00 87.69 286 LEU A CA 1
ATOM 2190 C C . LEU A 1 286 ? -5.336 17.385 18.989 1.00 87.69 286 LEU A C 1
ATOM 2192 O O . LEU A 1 286 ? -6.122 17.727 18.108 1.00 87.69 286 LEU A O 1
ATOM 2196 N N . LEU A 1 287 ? -4.202 18.038 19.219 1.00 86.75 287 LEU A N 1
ATOM 2197 C CA . LEU A 1 287 ? -3.714 19.131 18.386 1.00 86.75 287 LEU A CA 1
ATOM 2198 C C . LEU A 1 287 ? -2.523 18.633 17.572 1.00 86.75 287 LEU A C 1
ATOM 2200 O O . LEU A 1 287 ? -1.511 18.253 18.157 1.00 86.75 287 LEU A O 1
ATOM 2204 N N . ARG A 1 288 ? -2.605 18.661 16.243 1.00 82.69 288 ARG A N 1
ATOM 2205 C CA . ARG A 1 288 ? -1.484 18.353 15.346 1.00 82.69 288 ARG A CA 1
ATOM 2206 C C . ARG A 1 288 ? -1.004 19.618 14.656 1.00 82.69 288 ARG A C 1
ATOM 2208 O O . ARG A 1 288 ? -1.788 20.348 14.059 1.00 82.69 288 ARG A O 1
ATOM 2215 N N . ILE A 1 289 ? 0.292 19.866 14.712 1.00 77.31 289 ILE A N 1
ATOM 2216 C CA . ILE A 1 289 ? 0.925 21.035 14.110 1.00 77.31 289 ILE A CA 1
ATOM 2217 C C . ILE A 1 289 ? 1.651 20.554 12.853 1.00 77.31 289 ILE A C 1
ATOM 2219 O O . ILE A 1 289 ? 2.534 19.694 12.932 1.00 77.31 289 ILE A O 1
ATOM 2223 N N . SER A 1 290 ? 1.233 21.062 11.689 1.00 66.50 290 SER A N 1
ATOM 2224 C CA . SER A 1 290 ? 1.862 20.732 10.410 1.00 66.50 290 SER A CA 1
ATOM 2225 C C . SER A 1 290 ? 3.043 21.664 10.169 1.00 66.50 290 SER A C 1
ATOM 2227 O O . SER A 1 290 ? 2.877 22.883 10.096 1.00 66.50 290 SER A O 1
ATOM 2229 N N . GLU A 1 291 ? 4.228 21.087 10.001 1.00 58.44 291 GLU A N 1
ATOM 2230 C CA . GLU A 1 291 ? 5.449 21.803 9.634 1.00 58.44 291 GLU A CA 1
ATOM 2231 C C . GLU A 1 291 ? 5.884 21.275 8.261 1.00 58.44 291 GLU A C 1
ATOM 2233 O O . GLU A 1 291 ? 6.471 20.199 8.143 1.00 58.44 291 GLU A O 1
ATOM 2238 N N . GLY A 1 292 ? 5.515 21.984 7.189 1.00 52.25 292 GLY A N 1
ATOM 2239 C CA . GLY A 1 292 ? 5.742 21.505 5.820 1.00 52.25 292 GLY A CA 1
ATOM 2240 C C . GLY A 1 292 ? 4.912 20.260 5.463 1.00 52.25 292 GLY A C 1
ATOM 2241 O O . GLY A 1 292 ? 3.717 20.211 5.751 1.00 52.25 292 GLY A O 1
ATOM 2242 N N . SER A 1 293 ? 5.537 19.276 4.801 1.00 40.72 293 SER A N 1
ATOM 2243 C CA . SER A 1 293 ? 4.916 18.025 4.318 1.00 40.72 293 SER A CA 1
ATOM 2244 C C . SER A 1 293 ? 4.883 16.888 5.350 1.00 40.72 293 SER A C 1
ATOM 2246 O O . SER A 1 293 ? 4.451 15.784 5.031 1.00 40.72 293 SER A O 1
ATOM 2248 N N . SER A 1 294 ? 5.348 17.128 6.578 1.00 42.47 294 SER A N 1
ATOM 2249 C CA . SER A 1 294 ? 5.344 16.150 7.671 1.00 42.47 294 SER A CA 1
ATOM 2250 C C . SER A 1 294 ? 4.566 16.669 8.881 1.00 42.47 294 SER A C 1
ATOM 2252 O O . SER A 1 294 ? 4.597 17.859 9.198 1.00 42.47 294 SER A O 1
ATOM 2254 N N . CYS A 1 295 ? 3.888 15.770 9.599 1.00 50.72 295 CYS A N 1
ATOM 2255 C CA . CYS A 1 295 ? 3.323 16.080 10.914 1.00 50.72 295 CYS A CA 1
ATOM 2256 C C . CYS A 1 295 ? 4.469 16.298 11.912 1.00 50.72 295 CYS A C 1
ATOM 2258 O O . CYS A 1 295 ? 5.050 15.327 12.389 1.00 50.72 295 CYS A O 1
ATOM 2260 N N . GLY A 1 296 ? 4.811 17.554 12.206 1.00 56.75 296 GLY A N 1
ATOM 2261 C CA . GLY A 1 296 ? 5.980 17.897 13.024 1.00 56.75 296 GLY A CA 1
ATOM 2262 C C . GLY A 1 296 ? 5.774 17.659 14.522 1.00 56.75 296 GLY A C 1
ATOM 2263 O O . GLY A 1 296 ? 6.716 17.302 15.228 1.00 56.75 296 GLY A O 1
ATOM 2264 N N . ARG A 1 297 ? 4.539 17.814 15.030 1.00 73.25 297 ARG A N 1
ATOM 2265 C CA . ARG A 1 297 ? 4.237 17.680 16.467 1.00 73.25 297 ARG A CA 1
ATOM 2266 C C . ARG A 1 297 ? 2.760 17.395 16.737 1.00 73.25 297 ARG A C 1
ATOM 2268 O O . ARG A 1 297 ? 1.890 17.957 16.076 1.00 73.25 297 ARG A O 1
ATOM 2275 N N . ALA A 1 298 ? 2.479 16.585 17.760 1.00 80.56 298 ALA A N 1
ATOM 2276 C CA . ALA A 1 298 ? 1.129 16.343 18.270 1.00 80.56 298 ALA A CA 1
ATOM 2277 C C . ALA A 1 298 ? 1.053 16.570 19.793 1.00 80.56 298 ALA A C 1
ATOM 2279 O O . ALA A 1 298 ? 1.971 16.197 20.522 1.00 80.56 298 ALA A O 1
ATOM 2280 N N . ILE A 1 299 ? -0.029 17.190 20.270 1.00 85.00 299 ILE A N 1
ATOM 2281 C CA . ILE A 1 299 ? -0.334 17.410 21.692 1.00 85.00 299 ILE A CA 1
ATOM 2282 C C . ILE A 1 299 ? -1.652 16.701 21.999 1.00 85.00 299 ILE A C 1
ATOM 2284 O O . ILE A 1 299 ? -2.698 17.093 21.485 1.00 85.00 299 ILE A O 1
ATOM 2288 N N . ALA A 1 300 ? -1.598 15.648 22.809 1.00 87.06 300 ALA A N 1
ATOM 2289 C CA . ALA A 1 300 ? -2.781 14.921 23.256 1.00 87.06 300 ALA A CA 1
ATOM 2290 C C . ALA A 1 300 ? -3.402 15.576 24.498 1.00 87.06 300 ALA A C 1
ATOM 2292 O O . ALA A 1 300 ? -2.691 16.179 25.298 1.00 87.06 300 ALA A O 1
ATOM 2293 N N . ASP A 1 301 ? -4.714 15.398 24.669 1.00 87.88 301 ASP A N 1
ATOM 2294 C CA . ASP A 1 301 ? -5.495 15.931 25.796 1.00 87.88 301 ASP A CA 1
ATOM 2295 C C . ASP A 1 301 ? -5.343 17.452 25.969 1.00 87.88 301 ASP A C 1
ATOM 2297 O O . ASP A 1 301 ? -5.048 17.971 27.049 1.00 87.88 301 ASP A O 1
ATOM 2301 N N . VAL A 1 302 ? -5.515 18.152 24.845 1.00 89.69 302 VAL A N 1
ATOM 2302 C CA . VAL A 1 302 ? -5.277 19.591 24.687 1.00 89.69 302 VAL A CA 1
ATOM 2303 C C . VAL A 1 302 ? -6.016 20.397 25.749 1.00 89.69 302 VAL A C 1
ATOM 2305 O O . VAL A 1 302 ? -7.227 20.255 25.929 1.00 89.69 302 VAL A O 1
ATOM 2308 N N . GLN A 1 303 ? -5.293 21.297 26.405 1.00 89.56 303 GLN A N 1
ATOM 2309 C CA . GLN A 1 303 ? -5.825 22.278 27.341 1.00 89.56 303 GLN A CA 1
ATOM 2310 C C . GLN A 1 303 ? -5.831 23.682 26.716 1.00 89.56 303 GLN A C 1
ATOM 2312 O O . GLN A 1 303 ? -5.087 23.951 25.772 1.00 89.56 303 GLN A O 1
ATOM 2317 N N . PRO A 1 304 ? -6.617 24.636 27.253 1.00 86.56 304 PRO A N 1
ATOM 2318 C CA . PRO A 1 304 ? -6.658 26.000 26.722 1.00 86.56 304 PRO A CA 1
ATOM 2319 C C . PRO A 1 304 ? -5.283 26.682 26.624 1.00 86.56 304 PRO A C 1
ATOM 2321 O O . PRO A 1 304 ? -5.026 27.393 25.658 1.00 86.56 304 PRO A O 1
ATOM 2324 N N . GLY A 1 305 ? -4.381 26.421 27.579 1.00 86.56 305 GLY A N 1
ATOM 2325 C CA . GLY A 1 305 ? -3.018 26.964 27.558 1.00 86.56 305 GLY A CA 1
ATOM 2326 C C . GLY A 1 305 ? -2.144 26.411 26.427 1.00 86.56 305 GLY A C 1
ATOM 2327 O O . GLY A 1 305 ? -1.243 27.104 25.962 1.00 86.56 305 GLY A O 1
ATOM 2328 N N . ASP A 1 306 ? -2.433 25.205 25.930 1.00 88.00 306 ASP A N 1
ATOM 2329 C CA . ASP A 1 306 ? -1.707 24.625 24.795 1.00 88.00 306 ASP A CA 1
ATOM 2330 C C . ASP A 1 306 ? -2.054 25.343 23.488 1.00 88.00 306 ASP A C 1
ATOM 2332 O O . ASP A 1 306 ? -1.195 25.477 22.621 1.00 88.00 306 ASP A O 1
ATOM 2336 N N . LEU A 1 307 ? -3.288 25.849 23.361 1.00 86.75 307 LEU A N 1
ATOM 2337 C CA . LEU A 1 307 ? -3.722 26.641 22.206 1.00 86.75 307 LEU A CA 1
ATOM 2338 C C . LEU A 1 307 ? -2.998 27.991 22.151 1.00 86.75 307 LEU A C 1
ATOM 2340 O O . LEU A 1 307 ? -2.631 28.450 21.071 1.00 86.75 307 LEU A O 1
ATOM 2344 N N . GLU A 1 308 ? -2.790 28.622 23.311 1.00 84.62 308 GLU A N 1
ATOM 2345 C CA . GLU A 1 308 ? -2.066 29.895 23.452 1.00 84.62 308 GLU A CA 1
ATOM 2346 C C . GLU A 1 308 ? -0.577 29.761 23.118 1.00 84.62 308 GLU A C 1
ATOM 2348 O O . GLU A 1 308 ? 0.037 30.713 22.640 1.00 84.62 308 GLU A O 1
ATOM 2353 N N . ALA A 1 309 ? -0.007 28.575 23.335 1.00 84.69 309 ALA A N 1
ATOM 2354 C CA . ALA A 1 309 ? 1.389 28.273 23.043 1.00 84.69 309 ALA A CA 1
ATOM 2355 C C . ALA A 1 309 ? 1.659 27.962 21.557 1.00 84.69 309 ALA A C 1
ATOM 2357 O O . ALA A 1 309 ? 2.808 27.716 21.185 1.00 84.69 309 ALA A O 1
ATOM 2358 N N . VAL A 1 310 ? 0.628 27.939 20.702 1.00 84.25 310 VAL A N 1
ATOM 2359 C CA . VAL A 1 310 ? 0.788 27.684 19.266 1.00 84.25 310 VAL A CA 1
ATOM 2360 C C . VAL A 1 310 ? 1.340 28.921 18.567 1.00 84.25 310 VAL A C 1
ATOM 2362 O O . VAL A 1 310 ? 0.666 29.943 18.433 1.00 84.25 310 VAL A O 1
ATOM 2365 N N . GLU A 1 311 ? 2.549 28.795 18.033 1.00 81.00 311 GLU A N 1
ATOM 2366 C CA . GLU A 1 311 ? 3.161 29.825 17.202 1.00 81.00 311 GLU A CA 1
ATOM 2367 C C . GLU A 1 311 ? 2.909 29.543 15.715 1.00 81.00 311 GLU A C 1
ATOM 2369 O O . GLU A 1 311 ? 3.493 28.638 15.122 1.00 81.00 311 GLU A O 1
ATOM 2374 N N . PHE A 1 312 ? 2.059 30.354 15.081 1.00 75.88 312 PHE A N 1
ATOM 2375 C CA . PHE A 1 312 ? 1.885 30.353 13.625 1.00 75.88 312 PHE A CA 1
ATOM 2376 C C . PHE A 1 312 ? 3.066 31.089 12.969 1.00 75.88 312 PHE A C 1
ATOM 2378 O O . PHE A 1 312 ? 2.966 32.262 12.607 1.00 75.88 312 PHE A O 1
ATOM 2385 N N . GLN A 1 313 ? 4.221 30.424 12.887 1.00 68.88 313 GLN A N 1
ATOM 2386 C CA . GLN A 1 313 ? 5.425 30.960 12.243 1.00 68.88 313 GLN A CA 1
ATOM 2387 C C . GLN A 1 313 ? 5.344 30.871 10.704 1.00 68.88 313 GLN A C 1
ATOM 2389 O O . GLN A 1 313 ? 4.599 30.042 10.172 1.00 68.88 313 GLN A O 1
ATOM 2394 N N . PRO A 1 314 ? 6.134 31.667 9.951 1.00 58.84 314 PRO A N 1
ATOM 2395 C CA . PRO A 1 314 ? 6.286 31.483 8.508 1.00 58.84 314 PRO A CA 1
ATOM 2396 C C . PRO A 1 314 ? 6.785 30.061 8.193 1.00 58.84 314 PRO A C 1
ATOM 2398 O O . PRO A 1 314 ? 7.924 29.727 8.501 1.00 58.84 314 PRO A O 1
ATOM 2401 N N . GLY A 1 315 ? 5.927 29.224 7.602 1.00 54.50 315 GLY A N 1
ATOM 2402 C CA . GLY A 1 315 ? 6.208 27.805 7.320 1.00 54.50 315 GLY A CA 1
ATOM 2403 C C . GLY A 1 315 ? 5.254 26.820 8.009 1.00 54.50 315 GLY A C 1
ATOM 2404 O O . GLY A 1 315 ? 5.070 25.713 7.504 1.00 54.50 315 GLY A O 1
ATOM 2405 N N . VAL A 1 316 ? 4.574 27.233 9.086 1.00 59.72 316 VAL A N 1
ATOM 2406 C CA . VAL A 1 316 ? 3.422 26.503 9.641 1.00 59.72 316 VAL A CA 1
ATOM 2407 C C . VAL A 1 316 ? 2.212 26.834 8.773 1.00 59.72 316 VAL A C 1
ATOM 2409 O O . VAL A 1 316 ? 1.645 27.922 8.852 1.00 59.72 316 VAL A O 1
ATOM 2412 N N . THR A 1 317 ? 1.849 25.917 7.879 1.00 61.16 317 THR A N 1
ATOM 2413 C CA . THR A 1 317 ? 0.777 26.133 6.894 1.00 61.16 317 THR A CA 1
ATOM 2414 C C . THR A 1 317 ? -0.613 25.951 7.496 1.00 61.16 317 THR A C 1
ATOM 2416 O O . THR A 1 317 ? -1.568 26.581 7.037 1.00 61.16 317 THR A O 1
ATOM 2419 N N . SER A 1 318 ? -0.737 25.104 8.521 1.00 71.12 318 SER A N 1
ATOM 2420 C CA . SER A 1 318 ? -1.977 24.876 9.263 1.00 71.12 318 SER A CA 1
ATOM 2421 C C . SER A 1 318 ? -1.739 24.079 10.548 1.00 71.12 318 SER A C 1
ATOM 2423 O O . SER A 1 318 ? -0.760 23.344 10.686 1.00 71.12 318 SER A O 1
ATOM 2425 N N . VAL A 1 319 ? -2.668 24.221 11.486 1.00 78.25 319 VAL A N 1
ATOM 2426 C CA . VAL A 1 319 ? -2.769 23.422 12.706 1.00 78.25 319 VAL A CA 1
ATOM 2427 C C . VAL A 1 319 ? -4.117 22.724 12.690 1.00 78.25 319 VAL A C 1
ATOM 2429 O O . VAL A 1 319 ? -5.124 23.310 12.313 1.00 78.25 319 VAL A O 1
ATOM 2432 N N . VAL A 1 320 ? -4.142 21.472 13.104 1.00 80.69 320 VAL A N 1
ATOM 2433 C CA . VAL A 1 320 ? -5.347 20.666 13.222 1.00 80.69 320 VAL A CA 1
ATOM 2434 C C . VAL A 1 320 ? -5.684 20.510 14.690 1.00 80.69 320 VAL A C 1
ATOM 2436 O O . VAL A 1 320 ? -4.829 20.115 15.475 1.00 80.69 320 VAL A O 1
ATOM 2439 N N . LEU A 1 321 ? -6.941 20.736 15.044 1.00 84.25 321 LEU A N 1
ATOM 2440 C CA . LEU A 1 321 ? -7.516 20.348 16.324 1.00 84.25 321 LEU A CA 1
ATOM 2441 C C . LEU A 1 321 ? -8.620 19.323 16.068 1.00 84.25 321 LEU A C 1
ATOM 2443 O O . LEU A 1 321 ? -9.554 19.617 15.333 1.00 84.25 321 LEU A O 1
ATOM 2447 N N . GLU A 1 322 ? -8.550 18.146 16.669 1.00 83.75 322 GLU A N 1
ATOM 2448 C CA . GLU A 1 322 ? -9.494 17.056 16.407 1.00 83.75 322 GLU A CA 1
ATOM 2449 C C . GLU A 1 322 ? -9.934 16.333 17.676 1.00 83.75 322 GLU A C 1
ATOM 2451 O O . GLU A 1 322 ? -9.281 16.411 18.716 1.00 83.75 322 GLU A O 1
ATOM 2456 N N . GLU A 1 323 ? -11.058 15.629 17.590 1.00 84.69 323 GLU A N 1
ATOM 2457 C CA . GLU A 1 323 ? -11.496 14.668 18.594 1.00 84.69 323 GLU A CA 1
ATOM 2458 C C . GLU A 1 323 ? -10.405 13.616 18.823 1.00 84.69 323 GLU A C 1
ATOM 2460 O O . GLU A 1 323 ? -9.921 12.964 17.901 1.00 84.69 323 GLU A O 1
ATOM 2465 N N . MET A 1 324 ? -10.033 13.424 20.084 1.00 85.25 324 MET A N 1
ATOM 2466 C CA . MET A 1 324 ? -9.171 12.327 20.482 1.00 85.25 324 MET A CA 1
ATOM 2467 C C . MET A 1 324 ? -10.044 11.111 20.772 1.00 85.25 324 MET A C 1
ATOM 2469 O O . MET A 1 324 ? -10.733 11.054 21.796 1.00 85.25 324 MET A O 1
ATOM 2473 N N . LEU A 1 325 ? -9.980 10.113 19.895 1.00 77.94 325 LEU A N 1
ATOM 2474 C CA . LEU A 1 325 ? -10.611 8.832 20.169 1.00 77.94 325 LEU A CA 1
ATOM 2475 C C . LEU A 1 325 ? -9.843 8.108 21.270 1.00 77.94 325 LEU A C 1
ATOM 2477 O O . LEU A 1 325 ? -8.671 7.760 21.137 1.00 77.94 325 LEU A O 1
ATOM 2481 N N . THR A 1 326 ? -10.541 7.870 22.373 1.00 68.69 326 THR A N 1
ATOM 2482 C CA . THR A 1 326 ? -10.121 6.888 23.366 1.00 68.69 326 THR A CA 1
ATOM 2483 C C . THR A 1 326 ? -10.792 5.583 22.966 1.00 68.69 326 THR A C 1
ATOM 2485 O O . THR A 1 326 ? -12.014 5.508 22.911 1.00 68.69 326 THR A O 1
ATOM 2488 N N . GLY A 1 327 ? -10.018 4.580 22.560 1.00 56.59 327 GLY A N 1
ATOM 2489 C CA . GLY A 1 327 ? -10.593 3.281 22.223 1.00 56.59 327 GLY A CA 1
ATOM 2490 C C . GLY A 1 327 ? -10.926 2.467 23.467 1.00 56.59 327 GLY A C 1
ATOM 2491 O O . GLY A 1 327 ? -10.418 2.724 24.564 1.00 56.59 327 GLY A O 1
ATOM 2492 N N . ALA A 1 328 ? -11.750 1.437 23.291 1.00 49.28 328 ALA A N 1
ATOM 2493 C CA . ALA A 1 328 ? -11.925 0.386 24.286 1.00 49.28 328 ALA A CA 1
ATOM 2494 C C . ALA A 1 328 ? -10.673 -0.521 24.305 1.00 49.28 328 ALA A C 1
ATOM 2496 O O . ALA A 1 328 ? -10.663 -1.596 23.716 1.00 49.28 328 ALA A O 1
ATOM 2497 N N . GLY A 1 329 ? -9.587 -0.075 24.946 1.00 51.81 329 GLY A N 1
ATOM 2498 C CA . GLY A 1 329 ? -8.306 -0.800 24.984 1.00 51.81 329 GLY A CA 1
ATOM 2499 C C . GLY A 1 329 ? -7.388 -0.479 23.798 1.00 51.81 329 GLY A C 1
ATOM 2500 O O . GLY A 1 329 ? -7.379 0.658 23.329 1.00 51.81 329 GLY A O 1
ATOM 2501 N N . HIS A 1 330 ? -6.591 -1.457 23.341 1.00 48.19 330 HIS A N 1
ATOM 2502 C CA . HIS A 1 330 ? -5.815 -1.356 22.096 1.00 48.19 330 HIS A CA 1
ATOM 2503 C C . HIS A 1 330 ? -6.791 -1.167 20.927 1.00 48.19 330 HIS A C 1
ATOM 2505 O O . HIS A 1 330 ? -7.296 -2.140 20.376 1.00 48.19 330 HIS A O 1
ATOM 2511 N N . ALA A 1 331 ? -7.123 0.082 20.605 1.00 55.19 331 ALA A N 1
ATOM 2512 C CA . ALA A 1 331 ? -8.029 0.412 19.517 1.00 55.19 331 ALA A CA 1
ATOM 2513 C C . ALA A 1 331 ? -7.388 -0.059 18.209 1.00 55.19 331 ALA A C 1
ATOM 2515 O O . ALA A 1 331 ? -6.417 0.538 17.745 1.00 55.19 331 ALA A O 1
ATOM 2516 N N . GLN A 1 332 ? -7.882 -1.160 17.651 1.00 68.38 332 GLN A N 1
ATOM 2517 C CA . GLN A 1 332 ? -7.427 -1.628 16.354 1.00 68.38 332 GLN A CA 1
ATOM 2518 C C . GLN A 1 332 ? -7.996 -0.678 15.298 1.00 68.38 332 GLN A C 1
ATOM 2520 O O . GLN A 1 332 ? -9.208 -0.472 15.221 1.00 68.38 332 GLN A O 1
ATOM 2525 N N . VAL A 1 333 ? -7.106 -0.036 14.543 1.00 78.19 333 VAL A N 1
ATOM 2526 C CA . VAL A 1 333 ? -7.489 0.733 13.360 1.00 78.19 333 VAL A CA 1
ATOM 2527 C C . VAL A 1 333 ? -7.560 -0.245 12.195 1.00 78.19 333 VAL A C 1
ATOM 2529 O O . VAL A 1 333 ? -6.618 -1.002 11.962 1.00 78.19 333 VAL A O 1
ATOM 2532 N N . HIS A 1 334 ? -8.681 -0.244 11.487 1.00 84.31 334 HIS A N 1
ATOM 2533 C CA . HIS A 1 334 ? -8.920 -1.093 10.328 1.00 84.31 334 HIS A CA 1
ATOM 2534 C C . HIS A 1 334 ? -8.885 -0.246 9.062 1.00 84.31 334 HIS A C 1
ATOM 2536 O O . HIS A 1 334 ? -9.645 0.711 8.949 1.00 84.31 334 HIS A O 1
ATOM 2542 N N . THR A 1 335 ? -8.036 -0.607 8.105 1.00 86.75 335 THR A N 1
ATOM 2543 C CA . THR A 1 335 ? -7.939 0.099 6.824 1.00 86.75 335 THR A CA 1
ATOM 2544 C C . THR A 1 335 ? -8.693 -0.673 5.746 1.00 86.75 335 THR A C 1
ATOM 2546 O O . THR A 1 335 ? -8.343 -1.815 5.448 1.00 86.75 335 THR A O 1
ATOM 2549 N N . LEU A 1 336 ? -9.695 -0.049 5.125 1.00 89.25 336 LEU A N 1
ATOM 2550 C CA . LEU A 1 336 ? -10.348 -0.560 3.919 1.00 89.25 336 LEU A CA 1
ATOM 2551 C C . LEU A 1 336 ? -9.744 0.130 2.699 1.00 89.25 336 LEU A C 1
ATOM 2553 O O . LEU A 1 336 ? -9.841 1.349 2.571 1.00 89.25 336 LEU A O 1
ATOM 2557 N N . ASN A 1 337 ? -9.131 -0.642 1.804 1.00 90.25 337 ASN A N 1
ATOM 2558 C CA . ASN A 1 337 ? -8.607 -0.130 0.541 1.00 90.25 337 ASN A CA 1
ATOM 2559 C C . ASN A 1 337 ? -9.687 -0.209 -0.544 1.00 90.25 337 ASN A C 1
ATOM 2561 O O . ASN A 1 337 ? -10.485 -1.142 -0.569 1.00 90.25 337 ASN A O 1
ATOM 2565 N N . MET A 1 338 ? -9.688 0.758 -1.452 1.00 89.19 338 MET A N 1
ATOM 2566 C CA . MET A 1 338 ? -10.699 0.950 -2.484 1.00 89.19 338 MET A CA 1
ATOM 2567 C C . MET A 1 338 ? -10.029 1.329 -3.813 1.00 89.19 338 MET A C 1
ATOM 2569 O O . MET A 1 338 ? -8.996 2.004 -3.840 1.00 89.19 338 MET A O 1
ATOM 2573 N N . ILE A 1 339 ? -10.645 0.935 -4.926 1.00 88.81 339 ILE A N 1
ATOM 2574 C CA . ILE A 1 339 ? -10.397 1.491 -6.263 1.00 88.81 339 ILE A CA 1
ATOM 2575 C C . ILE A 1 339 ? -11.739 1.986 -6.781 1.00 88.81 339 ILE A C 1
ATOM 2577 O O . ILE A 1 339 ? -12.667 1.195 -6.958 1.00 88.81 339 ILE A O 1
ATOM 2581 N N . GLY A 1 340 ? -11.876 3.296 -6.970 1.00 86.62 340 GLY A N 1
ATOM 2582 C CA . GLY A 1 340 ? -13.183 3.889 -7.231 1.00 86.62 340 GLY A CA 1
ATOM 2583 C C . GLY A 1 340 ? -14.185 3.510 -6.133 1.00 86.62 340 GLY A C 1
ATOM 2584 O O . GLY A 1 340 ? -13.951 3.763 -4.952 1.00 86.62 340 GLY A O 1
ATOM 2585 N N . ASN A 1 341 ? -15.298 2.871 -6.500 1.00 88.06 341 ASN A N 1
ATOM 2586 C CA . ASN A 1 341 ? -16.314 2.374 -5.560 1.00 88.06 341 ASN A CA 1
ATOM 2587 C C . ASN A 1 341 ? -16.153 0.887 -5.185 1.00 88.06 341 ASN A C 1
ATOM 2589 O O . ASN A 1 341 ? -17.040 0.331 -4.531 1.00 88.06 341 ASN A O 1
ATOM 2593 N N . ILE A 1 342 ? -15.057 0.245 -5.598 1.00 89.94 342 ILE A N 1
ATOM 2594 C CA . ILE A 1 342 ? -14.831 -1.193 -5.441 1.00 89.94 342 ILE A CA 1
ATOM 2595 C C . ILE A 1 342 ? -13.886 -1.432 -4.254 1.00 89.94 342 ILE A C 1
ATOM 2597 O O . ILE A 1 342 ? -12.745 -0.963 -4.296 1.00 89.94 342 ILE A O 1
ATOM 2601 N N . PRO A 1 343 ? -14.326 -2.148 -3.201 1.00 90.31 343 PRO A N 1
ATOM 2602 C CA . PRO A 1 343 ? -13.457 -2.517 -2.090 1.00 90.31 343 PRO A CA 1
ATOM 2603 C C . PRO A 1 343 ? -12.435 -3.577 -2.497 1.00 90.31 343 PRO A C 1
ATOM 2605 O O . PRO A 1 343 ? -12.721 -4.474 -3.292 1.00 90.31 343 PRO A O 1
ATOM 2608 N N . LEU A 1 344 ? -11.239 -3.477 -1.923 1.00 87.62 344 LEU A N 1
ATOM 2609 C CA . LEU A 1 344 ? -10.173 -4.460 -2.056 1.00 87.62 344 LEU A CA 1
ATOM 2610 C C . LEU A 1 344 ? -10.077 -5.298 -0.782 1.00 87.62 344 LEU A C 1
ATOM 2612 O O . LEU A 1 344 ? -9.753 -4.775 0.286 1.00 87.62 344 LEU A O 1
ATOM 2616 N N . GLY A 1 345 ? -10.307 -6.602 -0.933 1.00 76.31 345 GLY A N 1
ATOM 2617 C CA . GLY A 1 345 ? -10.275 -7.562 0.167 1.00 76.31 345 GLY A CA 1
ATOM 2618 C C . GLY A 1 345 ? -11.515 -7.506 1.062 1.00 76.31 345 GLY A C 1
ATOM 2619 O O . GLY A 1 345 ? -12.469 -6.771 0.806 1.00 76.31 345 GLY A O 1
ATOM 2620 N N . THR A 1 346 ? -11.502 -8.325 2.109 1.00 69.75 346 THR A N 1
ATOM 2621 C CA . THR A 1 346 ? -12.544 -8.387 3.141 1.00 69.75 346 THR A CA 1
ATOM 2622 C C . THR A 1 346 ? -11.948 -7.996 4.485 1.00 69.75 346 THR A C 1
ATOM 2624 O O . THR A 1 346 ? -10.827 -8.394 4.806 1.00 69.75 346 THR A O 1
ATOM 2627 N N . LEU A 1 347 ? -12.689 -7.231 5.288 1.00 68.62 347 LEU A N 1
ATOM 2628 C CA . LEU A 1 347 ? -12.338 -7.051 6.696 1.00 68.62 347 LEU A CA 1
ATOM 2629 C C . LEU A 1 347 ? -12.745 -8.316 7.474 1.00 68.62 347 LEU A C 1
ATOM 2631 O O . LEU A 1 347 ? -13.676 -9.009 7.076 1.00 68.62 347 LEU A O 1
ATOM 2635 N N . ALA A 1 348 ? -12.033 -8.616 8.563 1.00 61.09 348 ALA A N 1
ATOM 2636 C CA . ALA A 1 348 ? -12.160 -9.863 9.334 1.00 61.09 348 ALA A CA 1
ATOM 2637 C C . ALA A 1 348 ? -13.586 -10.160 9.859 1.00 61.09 348 ALA A C 1
ATOM 2639 O O . ALA A 1 348 ? -13.998 -11.310 9.963 1.00 61.09 348 ALA A O 1
ATOM 2640 N N . ASP A 1 349 ? -14.366 -9.125 10.181 1.00 69.19 349 ASP A N 1
ATOM 2641 C CA . ASP A 1 349 ? -15.746 -9.257 10.664 1.00 69.19 349 ASP A CA 1
ATOM 2642 C C . ASP A 1 349 ? -16.727 -8.849 9.552 1.00 69.19 349 ASP A C 1
ATOM 2644 O O . ASP A 1 349 ? -16.635 -7.737 9.035 1.00 69.19 349 ASP A O 1
ATOM 2648 N N . GLU A 1 350 ? -17.647 -9.743 9.168 1.00 70.88 350 GLU A N 1
ATOM 2649 C CA . GLU A 1 350 ? -18.579 -9.534 8.046 1.00 70.88 350 GLU A CA 1
ATOM 2650 C C . GLU A 1 350 ? -19.519 -8.336 8.259 1.00 70.88 350 GLU A C 1
ATOM 2652 O O . GLU A 1 350 ? -19.703 -7.533 7.339 1.00 70.88 350 GLU A O 1
ATOM 2657 N N . ASP A 1 351 ? -20.070 -8.168 9.466 1.00 73.12 351 ASP A N 1
ATOM 2658 C CA . ASP A 1 351 ? -20.996 -7.073 9.783 1.00 73.12 351 ASP A CA 1
ATOM 2659 C C . ASP A 1 351 ? -20.241 -5.735 9.806 1.00 73.12 351 ASP A C 1
ATOM 2661 O O . ASP A 1 351 ? -20.689 -4.729 9.244 1.00 73.12 351 ASP A O 1
ATOM 2665 N N . PHE A 1 352 ? -19.052 -5.735 10.415 1.00 80.75 352 PHE A N 1
ATOM 2666 C CA . PHE A 1 352 ? -18.139 -4.594 10.408 1.00 80.75 352 PHE A CA 1
ATOM 2667 C C . PHE A 1 352 ? -17.708 -4.230 8.982 1.00 80.75 352 PHE A C 1
ATOM 2669 O O . PHE A 1 352 ? -17.700 -3.055 8.609 1.00 80.75 352 PHE A O 1
ATOM 2676 N N . SER A 1 353 ? -17.387 -5.234 8.163 1.00 83.44 353 SER A N 1
ATOM 2677 C CA . SER A 1 353 ? -16.967 -5.060 6.776 1.00 83.44 353 SER A CA 1
ATOM 2678 C C . SER A 1 353 ? -18.072 -4.425 5.941 1.00 83.44 353 SER A C 1
ATOM 2680 O O . SER A 1 353 ? -17.793 -3.498 5.182 1.00 83.44 353 SER A O 1
ATOM 2682 N N . CYS A 1 354 ? -19.323 -4.865 6.102 1.00 86.31 354 CYS A N 1
ATOM 2683 C CA . CYS A 1 354 ? -20.462 -4.298 5.380 1.00 86.31 354 CYS A CA 1
ATOM 2684 C C . CYS A 1 354 ? -20.638 -2.802 5.673 1.00 86.31 354 CYS A C 1
ATOM 2686 O O . CYS A 1 354 ? -20.740 -2.009 4.737 1.00 86.31 354 CYS A O 1
ATOM 2688 N N . LEU A 1 355 ? -20.590 -2.401 6.949 1.00 88.31 355 LEU A N 1
ATOM 2689 C CA . LEU A 1 355 ? -20.711 -0.992 7.344 1.00 88.31 355 LEU A CA 1
ATOM 2690 C C . LEU A 1 355 ? -19.552 -0.132 6.815 1.00 88.31 355 LEU A C 1
ATOM 2692 O O . LEU A 1 355 ? -19.779 0.974 6.323 1.00 88.31 355 LEU A O 1
ATOM 2696 N N . CYS A 1 356 ? -18.315 -0.635 6.874 1.00 90.44 356 CYS A N 1
ATOM 2697 C CA . CYS A 1 356 ? -17.141 0.050 6.323 1.00 90.44 356 CYS A CA 1
ATOM 2698 C C . CYS A 1 356 ? -17.247 0.245 4.803 1.00 90.44 356 CYS A C 1
ATOM 2700 O O . CYS A 1 356 ? -16.903 1.316 4.291 1.00 90.44 356 CYS A O 1
ATOM 2702 N N . VAL A 1 357 ? -17.728 -0.772 4.080 1.00 91.12 357 VAL A N 1
ATOM 2703 C CA . VAL A 1 357 ? -17.926 -0.719 2.624 1.00 91.12 357 VAL A CA 1
ATOM 2704 C C . VAL A 1 357 ? -19.035 0.265 2.270 1.00 91.12 357 VAL A C 1
ATOM 2706 O O . VAL A 1 357 ? -18.823 1.118 1.410 1.00 91.12 357 VAL A O 1
ATOM 2709 N N . GLU A 1 358 ? -20.179 0.208 2.953 1.00 91.00 358 GLU A N 1
ATOM 2710 C CA . GLU A 1 358 ? -21.295 1.125 2.713 1.00 91.00 358 GLU A CA 1
ATOM 2711 C C . GLU A 1 358 ? -20.879 2.581 2.966 1.00 91.00 358 GLU A C 1
ATOM 2713 O O . GLU A 1 358 ? -21.067 3.439 2.101 1.00 91.00 358 GLU A O 1
ATOM 2718 N N . ALA A 1 359 ? -20.218 2.853 4.097 1.00 90.69 359 ALA A N 1
ATOM 2719 C CA . ALA A 1 359 ? -19.688 4.177 4.408 1.00 90.69 359 ALA A CA 1
ATOM 2720 C C . ALA A 1 359 ? -18.701 4.661 3.334 1.00 90.69 359 ALA A C 1
ATOM 2722 O O . ALA A 1 359 ? -18.829 5.779 2.836 1.00 90.69 359 ALA A O 1
ATOM 2723 N N . SER A 1 360 ? -17.762 3.806 2.919 1.00 91.19 360 SER A N 1
ATOM 2724 C CA . SER A 1 360 ? -16.807 4.113 1.844 1.00 91.19 360 SER A CA 1
ATOM 2725 C C . SER A 1 360 ? -17.509 4.440 0.526 1.00 91.19 360 SER A C 1
ATOM 2727 O O . SER A 1 360 ? -17.159 5.406 -0.150 1.00 91.19 360 SER A O 1
ATOM 2729 N N . GLN A 1 361 ? -18.530 3.674 0.151 1.00 91.12 361 GLN A N 1
ATOM 2730 C CA . GLN A 1 361 ? -19.276 3.915 -1.081 1.00 91.12 361 GLN A CA 1
ATOM 2731 C C . GLN A 1 361 ? -20.046 5.238 -1.045 1.00 91.12 361 GLN A C 1
ATOM 2733 O O . GLN A 1 361 ? -20.087 5.927 -2.066 1.00 91.12 361 GLN A O 1
ATOM 2738 N N . GLN A 1 362 ? -20.594 5.634 0.110 1.00 88.56 362 GLN A N 1
ATOM 2739 C CA . GLN A 1 362 ? -21.223 6.951 0.264 1.00 88.56 362 GLN A CA 1
ATOM 2740 C C . GLN A 1 362 ? -20.198 8.084 0.160 1.00 88.56 362 GLN A C 1
ATOM 2742 O O . GLN A 1 362 ? -20.416 9.025 -0.600 1.00 88.56 362 GLN A O 1
ATOM 2747 N N . ILE A 1 363 ? -19.044 7.962 0.829 1.00 85.25 363 ILE A N 1
ATOM 2748 C CA . ILE A 1 363 ? -17.947 8.932 0.680 1.00 85.25 363 ILE A CA 1
ATOM 2749 C C . ILE A 1 363 ? -17.546 9.060 -0.791 1.00 85.25 363 ILE A C 1
ATOM 2751 O O . ILE A 1 363 ? -17.451 10.170 -1.314 1.00 85.25 363 ILE A O 1
ATOM 2755 N N . ASN A 1 364 ? -17.371 7.938 -1.489 1.00 84.75 364 ASN A N 1
ATOM 2756 C CA . ASN A 1 364 ? -16.987 7.974 -2.892 1.00 84.75 364 ASN A CA 1
ATOM 2757 C C . ASN A 1 364 ? -18.060 8.596 -3.792 1.00 84.75 364 ASN A C 1
ATOM 2759 O O . ASN A 1 364 ? -17.739 9.333 -4.718 1.00 84.75 364 ASN A O 1
ATOM 2763 N N . LYS A 1 365 ? -19.340 8.325 -3.530 1.00 85.25 365 LYS A N 1
ATOM 2764 C CA . LYS A 1 365 ? -20.445 8.923 -4.283 1.00 85.25 365 LYS A CA 1
ATOM 2765 C C . LYS A 1 365 ? -20.411 10.451 -4.219 1.00 85.25 365 LYS A C 1
ATOM 2767 O O . LYS A 1 365 ? -20.676 11.095 -5.232 1.00 85.25 365 LYS A O 1
ATOM 2772 N N . GLU A 1 366 ? -20.064 11.012 -3.064 1.00 81.81 366 GLU A N 1
ATOM 2773 C CA . GLU A 1 366 ? -19.960 12.461 -2.885 1.00 81.81 366 GLU A CA 1
ATOM 2774 C C . GLU A 1 366 ? -18.642 13.037 -3.420 1.00 81.81 366 GLU A C 1
ATOM 2776 O O . GLU A 1 366 ? -18.613 14.161 -3.919 1.00 81.81 366 GLU A O 1
ATOM 2781 N N . TRP A 1 367 ? -17.535 12.293 -3.323 1.00 78.50 367 TRP A N 1
ATOM 2782 C CA . TRP A 1 367 ? -16.198 12.809 -3.650 1.00 78.50 367 TRP A CA 1
ATOM 2783 C C . TRP A 1 367 ? -15.729 12.474 -5.071 1.00 78.50 367 TRP A C 1
ATOM 2785 O O . TRP A 1 367 ? -14.809 13.117 -5.575 1.00 78.50 367 TRP A O 1
ATOM 2795 N N . GLY A 1 368 ? -16.355 11.499 -5.732 1.00 78.50 368 GLY A N 1
ATOM 2796 C CA . GLY A 1 368 ? -16.034 11.084 -7.097 1.00 78.50 368 GLY A CA 1
ATOM 2797 C C . GLY A 1 368 ? -14.604 10.563 -7.253 1.00 78.50 368 GLY A C 1
ATOM 2798 O O . GLY A 1 368 ? -13.942 10.896 -8.236 1.00 78.50 368 GLY A O 1
ATOM 2799 N N . LEU A 1 369 ? -14.109 9.789 -6.284 1.00 80.81 369 LEU A N 1
ATOM 2800 C CA . LEU A 1 369 ? -12.781 9.182 -6.338 1.00 80.81 369 LEU A CA 1
ATOM 2801 C C . LEU A 1 369 ? -12.767 8.052 -7.375 1.00 80.81 369 LEU A C 1
ATOM 2803 O O . LEU A 1 369 ? -13.689 7.238 -7.459 1.00 80.81 369 LEU A O 1
ATOM 2807 N N . VAL A 1 370 ? -11.702 8.012 -8.174 1.00 81.38 370 VAL A N 1
ATOM 2808 C CA . VAL A 1 370 ? -11.552 7.063 -9.290 1.00 81.38 370 VAL A CA 1
ATOM 2809 C C . VAL A 1 370 ? -10.366 6.126 -9.045 1.00 81.38 370 VAL A C 1
ATOM 2811 O O . VAL A 1 370 ? -10.495 4.915 -9.199 1.00 81.38 370 VAL A O 1
ATOM 2814 N N . GLY A 1 371 ? -9.227 6.665 -8.597 1.00 81.44 371 GLY A N 1
ATOM 2815 C CA . GLY A 1 371 ? -8.026 5.884 -8.308 1.00 81.44 371 GLY A CA 1
ATOM 2816 C C . GLY A 1 371 ? -8.017 5.126 -6.984 1.00 81.44 371 GLY A C 1
ATOM 2817 O O . GLY A 1 371 ? -9.051 4.998 -6.337 1.00 81.44 371 GLY A O 1
ATOM 2818 N N . PRO A 1 372 ? -6.848 4.593 -6.585 1.00 85.00 372 PRO A N 1
ATOM 2819 C CA . PRO A 1 372 ? -6.617 3.992 -5.282 1.00 85.00 372 PRO A CA 1
ATOM 2820 C C . PRO A 1 372 ? -6.812 4.983 -4.142 1.00 85.00 372 PRO A C 1
ATOM 2822 O O . PRO A 1 372 ? -6.233 6.076 -4.131 1.00 85.00 372 PRO A O 1
ATOM 2825 N N . TRP A 1 373 ? -7.574 4.557 -3.146 1.00 85.69 373 TRP A N 1
ATOM 2826 C CA . TRP A 1 373 ? -7.733 5.269 -1.889 1.00 85.69 373 TRP A CA 1
ATOM 2827 C C . TRP A 1 373 ? -8.055 4.285 -0.764 1.00 85.69 373 TRP A C 1
ATOM 2829 O O . TRP A 1 373 ? -8.341 3.117 -1.015 1.00 85.69 373 TRP A O 1
ATOM 2839 N N . SER A 1 374 ? -7.983 4.720 0.486 1.00 86.69 374 SER A N 1
ATOM 2840 C CA . SER A 1 374 ? -8.332 3.884 1.633 1.00 86.69 374 SER A CA 1
ATOM 2841 C C . SER A 1 374 ? -8.972 4.694 2.742 1.00 86.69 374 SER A C 1
ATOM 2843 O O . SER A 1 374 ? -8.633 5.861 2.894 1.00 86.6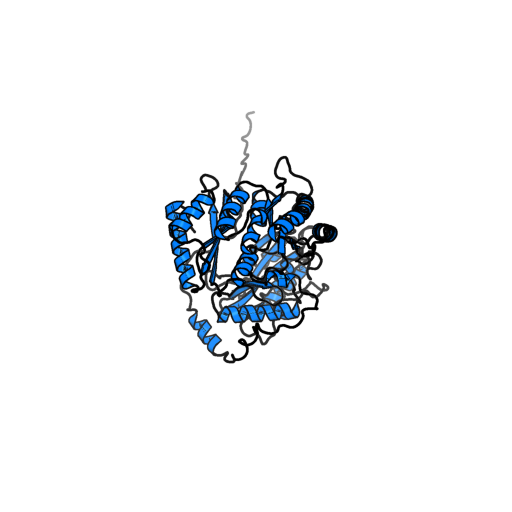9 374 SER A O 1
ATOM 2845 N N . LEU A 1 375 ? -9.850 4.086 3.539 1.00 87.81 375 LEU A N 1
ATOM 2846 C CA . LEU A 1 375 ? -10.368 4.663 4.783 1.00 87.81 375 LEU A CA 1
ATOM 2847 C C . LEU A 1 375 ? -9.845 3.895 5.988 1.00 87.81 375 LEU A C 1
ATOM 2849 O O . LEU A 1 375 ? -9.838 2.667 5.983 1.00 87.81 375 LEU A O 1
ATOM 2853 N N . ASP A 1 376 ? -9.470 4.634 7.025 1.00 86.69 376 ASP A N 1
ATOM 2854 C CA . ASP A 1 376 ? -9.126 4.092 8.331 1.00 86.69 376 ASP A CA 1
ATOM 2855 C C . ASP A 1 376 ? -10.331 4.215 9.260 1.00 86.69 376 ASP A C 1
ATOM 2857 O O . ASP A 1 376 ? -10.893 5.300 9.439 1.00 86.69 376 ASP A O 1
ATOM 2861 N N . PHE A 1 377 ? -10.698 3.106 9.887 1.00 87.44 377 PHE A N 1
ATOM 2862 C CA . PHE A 1 377 ? -11.830 2.991 10.791 1.00 87.44 377 PHE A CA 1
ATOM 2863 C C . PHE A 1 377 ? -11.367 2.599 12.190 1.00 87.44 377 PHE A C 1
ATOM 2865 O O . PHE A 1 377 ? -10.531 1.714 12.356 1.00 87.44 377 PHE A O 1
ATOM 2872 N N . ALA A 1 378 ? -11.951 3.220 13.207 1.00 86.81 378 ALA A N 1
ATOM 2873 C CA . ALA A 1 378 ? -11.774 2.849 14.606 1.00 86.81 378 ALA A CA 1
ATOM 2874 C C . ALA A 1 378 ? -13.136 2.726 15.295 1.00 86.81 378 ALA A C 1
ATOM 2876 O O . ALA A 1 378 ? -14.114 3.328 14.860 1.00 86.81 378 ALA A O 1
ATOM 2877 N N . VAL A 1 379 ? -13.200 1.975 16.393 1.00 84.31 379 VAL A N 1
ATOM 2878 C CA . VAL A 1 379 ? -14.411 1.868 17.217 1.00 84.31 379 VAL A CA 1
ATOM 2879 C C . VAL A 1 379 ? -14.228 2.683 18.495 1.00 84.31 379 VAL A C 1
ATOM 28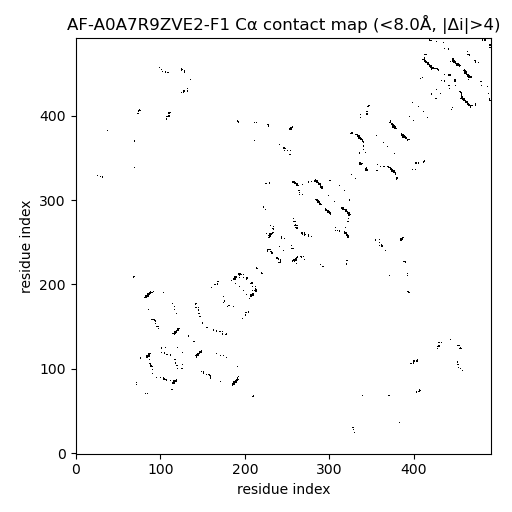81 O O . VAL A 1 379 ? -13.255 2.492 19.229 1.00 84.31 379 VAL A O 1
ATOM 2884 N N . ASP A 1 380 ? -15.152 3.606 18.763 1.00 81.25 380 ASP A N 1
ATOM 2885 C CA . ASP A 1 380 ? -15.124 4.425 19.980 1.00 81.25 380 ASP A CA 1
ATOM 2886 C C . ASP A 1 380 ? -15.652 3.673 21.220 1.00 81.25 380 ASP A C 1
ATOM 2888 O O . ASP A 1 380 ? -16.158 2.553 21.135 1.00 81.25 380 ASP A O 1
ATOM 2892 N N . LEU A 1 381 ? -15.549 4.284 22.410 1.00 79.44 381 LEU A N 1
ATOM 2893 C CA . LEU A 1 381 ? -16.037 3.680 23.665 1.00 79.44 381 LEU A CA 1
ATOM 2894 C C . LEU A 1 381 ? -17.537 3.349 23.656 1.00 79.44 381 LEU A C 1
ATOM 2896 O O . LEU A 1 381 ? -17.979 2.522 24.454 1.00 79.44 381 LEU A O 1
ATOM 2900 N N . ALA A 1 382 ? -18.328 4.002 22.803 1.00 79.62 382 ALA A N 1
ATOM 2901 C CA . ALA A 1 382 ? -19.756 3.730 22.678 1.00 79.62 382 ALA A CA 1
ATOM 2902 C C . ALA A 1 382 ? -20.049 2.532 21.753 1.00 79.62 382 ALA A C 1
ATOM 2904 O O . ALA A 1 382 ? -21.199 2.078 21.692 1.00 79.62 382 ALA A O 1
ATOM 2905 N N . GLY A 1 383 ? -19.023 1.997 21.082 1.00 80.12 383 GLY A N 1
ATOM 2906 C CA . GLY A 1 383 ? -19.149 0.961 20.063 1.00 80.12 383 GLY A CA 1
ATOM 2907 C C . GLY A 1 383 ? -19.526 1.517 18.690 1.00 80.12 383 GLY A C 1
ATOM 2908 O O . GLY A 1 383 ? -20.038 0.765 17.867 1.00 80.12 383 GLY A O 1
ATOM 2909 N N . THR A 1 384 ? -19.340 2.818 18.452 1.00 85.25 384 THR A N 1
ATOM 2910 C CA . THR A 1 384 ? -19.641 3.455 17.161 1.00 85.25 384 THR A CA 1
ATOM 2911 C C . THR A 1 384 ? -18.428 3.363 16.251 1.00 85.25 384 THR A C 1
ATOM 2913 O O . THR A 1 384 ? -17.305 3.606 16.698 1.00 85.25 384 THR A O 1
ATOM 2916 N N . LEU A 1 385 ? -18.653 3.065 14.972 1.00 86.75 385 LEU A N 1
ATOM 2917 C CA . LEU A 1 385 ? -17.610 3.108 13.959 1.00 86.75 385 LEU A CA 1
ATOM 2918 C C . LEU A 1 385 ? -17.284 4.564 13.604 1.00 86.75 385 LEU A C 1
ATOM 2920 O O . LEU A 1 385 ? -18.175 5.360 13.300 1.00 86.75 385 LEU A O 1
ATOM 2924 N N . VAL A 1 386 ? -16.005 4.915 13.627 1.00 85.94 386 VAL A N 1
ATOM 2925 C CA . VAL A 1 386 ? -15.514 6.261 13.337 1.00 85.94 386 VAL A CA 1
ATOM 2926 C C . VAL A 1 386 ? -14.488 6.197 12.216 1.00 85.94 386 VAL A C 1
ATOM 2928 O O . VAL A 1 386 ? -13.497 5.480 12.330 1.00 85.94 386 VAL A O 1
ATOM 2931 N N . ILE A 1 387 ? -14.703 6.968 11.151 1.00 86.69 387 ILE A N 1
ATOM 2932 C CA . ILE A 1 387 ? -13.704 7.183 10.097 1.00 86.69 387 ILE A CA 1
ATOM 2933 C C . ILE A 1 387 ? -12.665 8.167 10.638 1.00 86.69 387 ILE A C 1
ATOM 2935 O O . ILE A 1 387 ? -12.994 9.324 10.910 1.00 86.69 387 ILE A O 1
ATOM 2939 N N . VAL A 1 388 ? -11.428 7.705 10.812 1.00 81.19 388 VAL A N 1
ATOM 2940 C CA . VAL A 1 388 ? -10.319 8.454 11.438 1.00 81.19 388 VAL A CA 1
ATOM 2941 C C . VAL A 1 388 ? -9.258 8.910 10.445 1.00 81.19 388 VAL A C 1
ATOM 2943 O O . VAL A 1 388 ? -8.392 9.723 10.772 1.00 81.19 388 VAL A O 1
ATOM 2946 N N . GLY A 1 389 ? -9.319 8.386 9.227 1.00 78.69 389 GLY A N 1
ATOM 2947 C CA . GLY A 1 389 ? -8.379 8.688 8.168 1.00 78.69 389 GLY A CA 1
ATOM 2948 C C . GLY A 1 389 ? -8.948 8.308 6.812 1.00 78.69 389 GLY A C 1
ATOM 2949 O O . GLY A 1 389 ? -9.811 7.447 6.689 1.00 78.69 389 GLY A O 1
ATOM 2950 N N . VAL A 1 390 ? -8.437 8.975 5.792 1.00 80.12 390 VAL A N 1
ATOM 2951 C CA . VAL A 1 390 ? -8.423 8.502 4.411 1.00 80.12 390 VAL A CA 1
ATOM 2952 C C . VAL A 1 390 ? -6.958 8.446 3.976 1.00 80.12 390 VAL A C 1
ATOM 2954 O O . VAL A 1 390 ? -6.069 8.832 4.731 1.00 80.12 390 VAL A O 1
ATOM 2957 N N . SER A 1 391 ? -6.658 7.884 2.823 1.00 78.06 391 SER A N 1
ATOM 2958 C CA . SER A 1 391 ? -5.425 8.100 2.068 1.00 78.06 391 SER A CA 1
ATOM 2959 C C . SER A 1 391 ? -5.814 8.046 0.598 1.00 78.06 391 SER A C 1
ATOM 2961 O O . SER A 1 391 ? -6.585 7.173 0.219 1.00 78.06 391 SER A O 1
ATOM 2963 N N . VAL A 1 392 ? -5.345 8.985 -0.224 1.00 76.25 392 VAL A N 1
ATOM 2964 C CA . VAL A 1 392 ? -5.722 9.075 -1.646 1.00 76.25 392 VAL A CA 1
ATOM 2965 C C . VAL A 1 392 ? -4.465 9.145 -2.504 1.00 76.25 392 VAL A C 1
ATOM 2967 O O . VAL A 1 392 ? -3.504 9.825 -2.150 1.00 76.25 392 VAL A O 1
ATOM 2970 N N . GLY A 1 393 ? -4.469 8.465 -3.649 1.00 66.44 393 GLY A N 1
ATOM 2971 C CA . GLY A 1 393 ? -3.550 8.746 -4.755 1.00 66.44 393 GLY A CA 1
ATOM 2972 C C . GLY A 1 393 ? -2.123 8.204 -4.621 1.00 66.44 393 GLY A C 1
ATOM 2973 O O . GLY A 1 393 ? -1.427 8.130 -5.628 1.00 66.44 393 GLY A O 1
ATOM 2974 N N . CYS A 1 394 ? -1.687 7.774 -3.434 1.00 67.88 394 CYS A N 1
ATOM 2975 C CA . CYS A 1 394 ? -0.425 7.052 -3.257 1.00 67.88 394 CYS A CA 1
ATOM 2976 C C . CYS A 1 394 ? -0.713 5.592 -2.891 1.00 67.88 394 CYS A C 1
ATOM 2978 O O . CYS A 1 394 ? -1.272 5.338 -1.820 1.00 67.88 394 CYS A O 1
ATOM 2980 N N . PRO A 1 395 ? -0.343 4.623 -3.740 1.00 72.81 395 PRO A N 1
ATOM 2981 C CA . PRO A 1 395 ? -0.481 3.230 -3.374 1.00 72.81 395 PRO A CA 1
ATOM 2982 C C . PRO A 1 395 ? 0.512 2.876 -2.258 1.00 72.81 395 PRO A C 1
ATOM 2984 O O . PRO A 1 395 ? 1.626 3.390 -2.196 1.00 72.81 395 PRO A O 1
ATOM 2987 N N . SER A 1 396 ? 0.083 2.009 -1.347 1.00 82.38 396 SER A N 1
ATOM 2988 C CA . SER A 1 396 ? 0.870 1.529 -0.209 1.00 82.38 396 SER A CA 1
ATOM 2989 C C . SER A 1 396 ? 1.152 0.029 -0.332 1.00 82.38 396 SER A C 1
ATOM 2991 O O . SER A 1 396 ? 0.571 -0.662 -1.172 1.00 82.38 396 SER A O 1
ATOM 2993 N N . SER A 1 397 ? 2.004 -0.508 0.544 1.00 84.75 397 SER A N 1
ATOM 2994 C CA . SER A 1 397 ? 2.133 -1.963 0.710 1.00 84.75 397 SER A CA 1
ATOM 2995 C C . SER A 1 397 ? 0.788 -2.622 1.025 1.00 84.75 397 SER A C 1
ATOM 2997 O O . SER A 1 397 ? 0.460 -3.648 0.440 1.00 84.75 397 SER A O 1
ATOM 2999 N N . SER A 1 398 ? -0.012 -2.001 1.900 1.00 86.12 398 SER A N 1
ATOM 3000 C CA . SER A 1 398 ? -1.366 -2.459 2.233 1.00 86.12 398 SER A CA 1
ATOM 3001 C C . SER A 1 398 ? -2.238 -2.533 0.980 1.00 86.12 398 SER A C 1
ATOM 3003 O O . SER A 1 398 ? -2.846 -3.568 0.722 1.00 86.12 398 SER A O 1
ATOM 3005 N N . PHE A 1 399 ? -2.211 -1.501 0.131 1.00 88.69 399 PHE A N 1
ATOM 3006 C CA . PHE A 1 399 ? -2.919 -1.520 -1.149 1.00 88.69 399 PHE A CA 1
ATOM 3007 C C . PHE A 1 399 ? -2.463 -2.677 -2.050 1.00 88.69 399 PHE A C 1
ATOM 3009 O O . PHE A 1 399 ? -3.303 -3.407 -2.569 1.00 88.69 399 PHE A O 1
ATOM 3016 N N . ALA A 1 400 ? -1.152 -2.882 -2.221 1.00 92.00 400 ALA A N 1
ATOM 3017 C CA . ALA A 1 400 ? -0.633 -3.960 -3.065 1.00 92.00 400 ALA A CA 1
ATOM 3018 C C . ALA A 1 400 ? -1.049 -5.350 -2.556 1.00 92.00 400 ALA A C 1
ATOM 3020 O O . ALA A 1 400 ? -1.450 -6.203 -3.350 1.00 92.00 400 ALA A O 1
ATOM 3021 N N . VAL A 1 401 ? -0.995 -5.562 -1.239 1.00 92.38 401 VAL A N 1
ATOM 3022 C CA . VAL A 1 401 ? -1.429 -6.805 -0.589 1.00 92.38 401 VAL A CA 1
ATOM 3023 C C . VAL A 1 401 ? -2.932 -7.022 -0.749 1.00 92.38 401 VAL A C 1
ATOM 3025 O O . VAL A 1 401 ? -3.348 -8.116 -1.117 1.00 92.38 401 VAL A O 1
ATOM 3028 N N . GLN A 1 402 ? -3.759 -5.999 -0.527 1.00 91.00 402 GLN A N 1
ATOM 3029 C CA . GLN A 1 402 ? -5.209 -6.130 -0.698 1.00 91.00 402 GLN A CA 1
ATOM 3030 C C . GLN A 1 402 ? -5.592 -6.340 -2.165 1.00 91.00 402 GLN A C 1
ATOM 3032 O O . GLN A 1 402 ? -6.507 -7.102 -2.474 1.00 91.00 402 GLN A O 1
ATOM 3037 N N . LEU A 1 403 ? -4.848 -5.735 -3.092 1.00 91.12 403 LEU A N 1
ATOM 3038 C CA . LEU A 1 403 ? -5.023 -5.973 -4.517 1.00 91.12 403 LEU A CA 1
ATOM 3039 C C . LEU A 1 403 ? -4.676 -7.420 -4.889 1.00 91.12 403 LEU A C 1
ATOM 3041 O O . LEU A 1 403 ? -5.426 -8.054 -5.628 1.00 91.12 403 LEU A O 1
ATOM 3045 N N . TRP A 1 404 ? -3.580 -7.963 -4.356 1.00 91.44 404 TRP A N 1
ATOM 3046 C CA . TRP A 1 404 ? -3.231 -9.379 -4.488 1.00 91.44 404 TRP A CA 1
ATOM 3047 C C . TRP A 1 404 ? -4.334 -10.293 -3.944 1.00 91.44 404 TRP A C 1
ATOM 3049 O O . TRP A 1 404 ? -4.835 -11.150 -4.672 1.00 91.44 404 TRP A O 1
ATOM 3059 N N . ALA A 1 405 ? -4.764 -10.053 -2.705 1.00 90.00 405 ALA A N 1
ATOM 3060 C CA . ALA A 1 405 ? -5.799 -10.819 -2.022 1.00 90.00 405 ALA A CA 1
ATOM 3061 C C . ALA A 1 405 ? -7.138 -10.795 -2.774 1.00 90.00 405 ALA A C 1
ATOM 3063 O O . ALA A 1 405 ? -7.769 -11.834 -2.949 1.00 90.00 405 ALA A O 1
ATOM 3064 N N . SER A 1 406 ? -7.536 -9.637 -3.314 1.00 88.12 406 SER A N 1
ATOM 3065 C CA . SER A 1 406 ? -8.770 -9.489 -4.104 1.00 88.12 406 SER A CA 1
ATOM 3066 C C . SER A 1 406 ? -8.781 -10.313 -5.399 1.00 88.12 406 SER A C 1
ATOM 3068 O O . SER A 1 406 ? -9.842 -10.570 -5.964 1.00 88.12 406 SER A O 1
ATOM 3070 N N . ARG A 1 407 ? -7.603 -10.735 -5.877 1.00 87.06 407 ARG A N 1
ATOM 3071 C CA . ARG A 1 407 ? -7.430 -11.553 -7.085 1.00 87.06 407 ARG A CA 1
ATOM 3072 C C . ARG A 1 407 ? -7.235 -13.039 -6.771 1.00 87.06 407 ARG A C 1
ATOM 3074 O O . ARG A 1 407 ? -7.059 -13.822 -7.710 1.00 87.06 407 ARG A O 1
ATOM 3081 N N . ALA A 1 408 ? -7.222 -13.428 -5.495 1.00 86.25 408 ALA A N 1
ATOM 3082 C CA . ALA A 1 408 ? -7.148 -14.825 -5.098 1.00 86.25 408 ALA A CA 1
ATOM 3083 C C . ALA A 1 408 ? -8.374 -15.597 -5.616 1.00 86.25 408 ALA A C 1
ATOM 3085 O O . ALA A 1 408 ? -9.457 -15.046 -5.817 1.00 86.25 408 ALA A O 1
ATOM 3086 N N . ARG A 1 409 ? -8.200 -16.898 -5.869 1.00 84.25 409 ARG A N 1
ATOM 3087 C CA . ARG A 1 409 ? -9.272 -17.758 -6.404 1.00 84.25 409 ARG A CA 1
ATOM 3088 C C . ARG A 1 409 ? -10.454 -17.871 -5.438 1.00 84.25 409 ARG A C 1
ATOM 3090 O O . ARG A 1 409 ? -11.598 -18.009 -5.871 1.00 84.25 409 ARG A O 1
ATOM 3097 N N . HIS A 1 410 ? -10.146 -17.842 -4.150 1.00 87.06 410 HIS A N 1
ATOM 3098 C CA . HIS A 1 410 ? -11.082 -17.870 -3.044 1.00 87.06 410 HIS A CA 1
ATOM 3099 C C . HIS A 1 410 ? -10.873 -16.606 -2.204 1.00 87.06 410 HIS A C 1
ATOM 3101 O O . HIS A 1 410 ? -9.752 -16.096 -2.181 1.00 87.06 410 HIS A O 1
ATOM 3107 N N . PRO A 1 411 ? -11.913 -16.086 -1.527 1.00 86.88 411 PRO A N 1
ATOM 3108 C CA . PRO A 1 411 ? -11.728 -15.041 -0.528 1.00 86.88 411 PRO A CA 1
ATOM 3109 C C . PRO A 1 411 ? -10.684 -15.486 0.498 1.00 86.88 411 PRO A C 1
ATOM 3111 O O . PRO A 1 411 ? -10.739 -16.619 0.975 1.00 86.88 411 PRO A O 1
ATOM 3114 N N . VAL A 1 412 ? -9.727 -14.615 0.807 1.00 89.69 412 VAL A N 1
ATOM 3115 C CA . VAL A 1 412 ? -8.643 -14.901 1.751 1.00 89.69 412 VAL A CA 1
ATOM 3116 C C . VAL A 1 412 ? -8.710 -13.928 2.918 1.00 89.69 412 VAL A C 1
ATOM 3118 O O . VAL A 1 412 ? -8.790 -12.716 2.725 1.00 89.69 412 VAL A O 1
ATOM 3121 N N . ALA A 1 413 ? -8.650 -14.466 4.132 1.00 89.81 413 ALA A N 1
ATOM 3122 C CA . ALA A 1 413 ? -8.326 -13.690 5.316 1.00 89.81 413 ALA A CA 1
ATOM 3123 C C . ALA A 1 413 ? -6.841 -13.320 5.259 1.00 89.81 413 ALA A C 1
ATOM 3125 O O . ALA A 1 413 ? -6.011 -14.143 4.866 1.00 89.81 413 ALA A O 1
ATOM 3126 N N . VAL A 1 414 ? -6.510 -12.083 5.620 1.00 90.75 414 VAL A N 1
ATOM 3127 C CA . VAL A 1 414 ? -5.173 -11.512 5.439 1.00 90.75 414 VAL A CA 1
ATOM 3128 C C . VAL A 1 414 ? -4.741 -10.798 6.708 1.00 90.75 414 VAL A C 1
ATOM 3130 O O . VAL A 1 414 ? -5.413 -9.883 7.179 1.00 90.75 414 VAL A O 1
ATOM 3133 N N . LEU A 1 415 ? -3.560 -11.156 7.200 1.00 90.88 415 LEU A N 1
ATOM 3134 C CA . LEU A 1 415 ? -2.852 -10.435 8.243 1.00 90.88 415 LEU A CA 1
ATOM 3135 C C . LEU A 1 415 ? -1.494 -9.980 7.713 1.00 90.88 415 LEU A C 1
ATOM 3137 O O . LEU A 1 415 ? -0.629 -10.793 7.390 1.00 90.88 415 LEU A O 1
ATOM 3141 N N . THR A 1 416 ? -1.287 -8.670 7.661 1.00 91.06 416 THR A N 1
ATOM 3142 C CA . THR A 1 416 ? 0.023 -8.085 7.362 1.00 91.06 416 THR A CA 1
ATOM 3143 C C . THR A 1 416 ? 0.824 -7.910 8.641 1.00 91.06 416 THR A C 1
ATOM 3145 O O . THR A 1 416 ? 0.282 -7.460 9.652 1.00 91.06 416 THR A O 1
ATOM 3148 N N . GLY A 1 417 ? 2.119 -8.193 8.587 1.00 90.31 417 GLY A N 1
ATOM 3149 C CA . GLY A 1 417 ? 3.031 -7.960 9.698 1.00 90.31 417 GLY A CA 1
ATOM 3150 C C . GLY A 1 417 ? 4.410 -7.532 9.221 1.00 90.31 417 GLY A C 1
ATOM 3151 O O . GLY A 1 417 ? 4.707 -7.502 8.024 1.00 90.31 417 GLY A O 1
ATOM 3152 N N . SER A 1 418 ? 5.262 -7.204 10.183 1.00 91.12 418 SER A N 1
ATOM 3153 C CA . SER A 1 418 ? 6.663 -6.897 9.935 1.00 91.12 418 SER A CA 1
ATOM 3154 C C . SER A 1 418 ? 7.551 -7.465 11.027 1.00 91.12 418 SER A C 1
ATOM 3156 O O . SER A 1 418 ? 7.097 -7.655 12.151 1.00 91.12 418 SER A O 1
ATOM 3158 N N . TRP A 1 419 ? 8.820 -7.695 10.707 1.00 88.81 419 TRP A N 1
ATOM 3159 C CA . TRP A 1 419 ? 9.844 -7.998 11.703 1.00 88.81 419 TRP A CA 1
ATOM 3160 C C . TRP A 1 419 ? 11.083 -7.151 11.495 1.00 88.81 419 TRP A C 1
ATOM 3162 O O . TRP A 1 419 ? 11.489 -6.867 10.363 1.00 88.81 419 TRP A O 1
ATOM 3172 N N . ASP A 1 420 ? 11.710 -6.778 12.602 1.00 82.50 420 ASP A N 1
ATOM 3173 C CA . ASP A 1 420 ? 12.979 -6.073 12.570 1.00 82.50 420 ASP A CA 1
ATOM 3174 C C . ASP A 1 420 ? 14.094 -7.035 12.168 1.00 82.50 420 ASP A C 1
ATOM 3176 O O . ASP A 1 420 ? 14.296 -8.083 12.787 1.00 82.50 420 ASP A O 1
ATOM 3180 N N . THR A 1 421 ? 14.852 -6.671 11.134 1.00 72.62 421 THR A N 1
ATOM 3181 C CA . THR A 1 421 ? 16.080 -7.395 10.800 1.00 72.62 421 THR A CA 1
ATOM 3182 C C . THR A 1 421 ? 17.272 -6.737 11.497 1.00 72.62 421 THR A C 1
ATOM 3184 O O . THR A 1 421 ? 17.523 -5.541 11.307 1.00 72.62 421 THR A O 1
ATOM 3187 N N . PRO A 1 422 ? 18.042 -7.483 12.310 1.00 71.62 422 PRO A N 1
ATOM 3188 C CA . PRO A 1 422 ? 19.248 -6.949 12.929 1.00 71.62 422 PRO A CA 1
ATOM 3189 C C . PRO A 1 422 ? 20.226 -6.426 11.872 1.00 71.62 422 PRO A C 1
ATOM 3191 O O . PRO A 1 422 ? 20.532 -7.108 10.900 1.00 71.62 422 PRO A O 1
ATOM 3194 N N . SER A 1 423 ? 20.787 -5.233 12.065 1.00 66.50 423 SER A N 1
ATOM 3195 C CA . SER A 1 423 ? 21.763 -4.674 11.115 1.00 66.50 423 SER A CA 1
ATOM 3196 C C . SER A 1 423 ? 23.055 -5.498 11.012 1.00 66.50 423 SER A C 1
ATOM 3198 O O . SER A 1 423 ? 23.751 -5.427 10.003 1.00 66.50 423 SER A O 1
ATOM 3200 N N . GLN A 1 424 ? 23.372 -6.301 12.033 1.00 64.25 424 GLN A N 1
ATOM 3201 C CA . GLN A 1 424 ? 24.467 -7.270 12.017 1.00 64.25 424 GLN A CA 1
ATOM 3202 C C . GLN A 1 424 ? 23.922 -8.681 12.224 1.00 64.25 424 GLN A C 1
ATOM 3204 O O . GLN A 1 424 ? 23.235 -8.944 13.208 1.00 64.25 424 GLN A O 1
ATOM 3209 N N . GLY A 1 425 ? 24.266 -9.592 11.313 1.00 62.81 425 GLY A N 1
ATOM 3210 C CA . GLY A 1 425 ? 23.875 -10.998 11.411 1.00 62.81 425 GLY A CA 1
ATOM 3211 C C . GLY A 1 425 ? 22.428 -11.300 11.016 1.00 62.81 425 GLY A C 1
ATOM 3212 O O . GLY A 1 425 ? 21.999 -12.429 11.238 1.00 62.81 425 GLY A O 1
ATOM 3213 N N . ALA A 1 426 ? 21.684 -10.350 10.429 1.00 71.06 426 ALA A N 1
ATOM 3214 C CA . ALA A 1 426 ? 20.405 -10.681 9.803 1.00 71.06 426 ALA A CA 1
ATOM 3215 C C . ALA A 1 426 ? 20.605 -11.755 8.725 1.00 71.06 426 ALA A C 1
ATOM 3217 O O . ALA A 1 426 ? 21.551 -11.653 7.933 1.00 71.06 426 ALA A O 1
ATOM 3218 N N . PRO A 1 427 ? 19.722 -12.766 8.669 1.00 79.88 427 PRO A N 1
ATOM 3219 C CA . PRO A 1 427 ? 19.730 -13.692 7.554 1.00 79.88 427 PRO A CA 1
ATOM 3220 C C . PRO A 1 427 ? 19.422 -12.921 6.263 1.00 79.88 427 PRO A C 1
ATOM 3222 O O . PRO A 1 427 ? 18.593 -12.003 6.246 1.00 79.88 427 PRO A O 1
ATOM 3225 N N . SER A 1 428 ? 20.069 -13.310 5.165 1.00 86.94 428 SER A N 1
ATOM 3226 C CA . SER A 1 428 ? 19.550 -12.979 3.838 1.00 86.94 428 SER A CA 1
ATOM 3227 C C . SER A 1 428 ? 18.151 -13.586 3.667 1.00 86.94 428 SER A C 1
ATOM 3229 O O . SER A 1 428 ? 17.691 -14.380 4.493 1.00 86.94 428 SER A O 1
ATOM 3231 N N . ILE A 1 429 ? 17.440 -13.201 2.610 1.00 90.56 429 ILE A N 1
ATOM 3232 C CA . ILE A 1 429 ? 16.084 -13.716 2.376 1.00 90.56 429 ILE A CA 1
ATOM 3233 C C . ILE A 1 429 ? 16.083 -15.231 2.125 1.00 90.56 429 ILE A C 1
ATOM 3235 O O . ILE A 1 429 ? 15.177 -15.919 2.577 1.00 90.56 429 ILE A O 1
ATOM 3239 N N . GLU A 1 430 ? 17.110 -15.785 1.475 1.00 90.69 430 GLU A N 1
ATOM 3240 C CA . GLU A 1 430 ? 17.130 -17.202 1.082 1.00 90.69 430 GLU A CA 1
ATOM 3241 C C . GLU A 1 430 ? 17.043 -18.169 2.288 1.00 90.69 430 GLU A C 1
ATOM 3243 O O . GLU A 1 430 ? 16.146 -19.011 2.277 1.00 90.69 430 GLU A O 1
ATOM 3248 N N . PRO A 1 431 ? 17.840 -18.030 3.374 1.00 92.00 431 PRO A N 1
ATOM 3249 C CA . PRO A 1 431 ? 17.638 -18.813 4.597 1.00 92.00 431 PRO A CA 1
ATOM 3250 C C . PRO A 1 431 ? 16.237 -18.681 5.200 1.00 92.00 431 PRO A C 1
ATOM 3252 O O . PRO A 1 431 ? 15.701 -19.660 5.714 1.00 92.00 431 PRO A O 1
ATOM 3255 N N . VAL A 1 432 ? 15.638 -17.484 5.149 1.00 92.81 432 VAL A N 1
ATOM 3256 C CA . VAL A 1 432 ? 14.269 -17.268 5.642 1.00 92.81 432 VAL A CA 1
ATOM 3257 C C . VAL A 1 432 ? 13.289 -18.087 4.806 1.00 92.81 432 VAL A C 1
ATOM 3259 O O . VAL A 1 432 ? 12.502 -18.844 5.367 1.00 92.81 432 VAL A O 1
ATOM 3262 N N . MET A 1 433 ? 13.380 -18.014 3.477 1.00 94.12 433 MET A N 1
ATOM 3263 C CA . MET A 1 433 ? 12.522 -18.780 2.569 1.00 94.12 433 MET A CA 1
ATOM 3264 C C . MET A 1 433 ? 12.718 -20.293 2.723 1.00 94.12 433 MET A C 1
ATOM 3266 O O . MET A 1 433 ? 11.736 -21.030 2.731 1.00 94.12 433 MET A O 1
ATOM 3270 N N . GLU A 1 434 ? 13.952 -20.766 2.918 1.00 93.94 434 GLU A N 1
ATOM 3271 C CA . GLU A 1 434 ? 14.246 -22.181 3.185 1.00 93.94 434 GLU A CA 1
ATOM 3272 C C . GLU A 1 434 ? 13.612 -22.653 4.500 1.00 93.94 434 GLU A C 1
ATOM 3274 O O . GLU A 1 434 ? 12.994 -23.719 4.537 1.00 93.94 434 GLU A O 1
ATOM 3279 N N . ALA A 1 435 ? 13.701 -21.853 5.567 1.00 95.31 435 ALA A N 1
ATOM 3280 C CA . ALA A 1 435 ? 13.078 -22.172 6.849 1.00 95.31 435 ALA A CA 1
ATOM 3281 C C . ALA A 1 435 ? 11.544 -22.206 6.748 1.00 95.31 435 ALA A C 1
ATOM 3283 O O . ALA A 1 435 ? 10.917 -23.126 7.275 1.00 95.31 435 ALA A O 1
ATOM 3284 N N . LEU A 1 436 ? 10.938 -21.247 6.037 1.00 96.00 436 LEU A N 1
ATOM 3285 C CA . LEU A 1 436 ? 9.495 -21.231 5.783 1.00 96.00 436 LEU A CA 1
ATOM 3286 C C . LEU A 1 436 ? 9.054 -22.418 4.916 1.00 96.00 436 LEU A C 1
ATOM 3288 O O . LEU A 1 436 ? 8.016 -23.017 5.193 1.00 96.00 436 LEU A O 1
ATOM 3292 N N . SER A 1 437 ? 9.848 -22.793 3.911 1.00 95.81 437 SER A N 1
ATOM 3293 C CA . SER A 1 437 ? 9.601 -23.974 3.078 1.00 95.81 437 SER A CA 1
ATOM 3294 C C . SER A 1 437 ? 9.660 -25.258 3.906 1.00 95.81 437 SER A C 1
ATOM 3296 O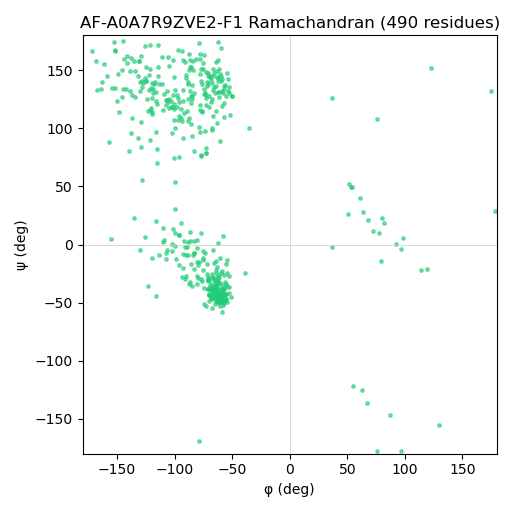 O . SER A 1 437 ? 8.716 -26.040 3.890 1.00 95.81 437 SER A O 1
ATOM 3298 N N . CYS A 1 438 ? 10.716 -25.445 4.707 1.00 96.81 438 CYS A N 1
ATOM 3299 C CA . CYS A 1 438 ? 10.877 -26.615 5.578 1.00 96.81 438 CYS A CA 1
ATOM 3300 C C . CYS A 1 438 ? 9.781 -26.728 6.646 1.00 96.81 438 CYS A C 1
ATOM 3302 O O . CYS A 1 438 ? 9.514 -27.823 7.141 1.00 96.81 438 CYS A O 1
ATOM 3304 N N . ALA A 1 439 ? 9.187 -25.600 7.036 1.00 97.12 439 ALA A N 1
ATOM 3305 C CA . ALA A 1 439 ? 8.093 -25.545 7.992 1.00 97.12 439 ALA A CA 1
ATOM 3306 C C . ALA A 1 439 ? 6.705 -25.693 7.346 1.00 97.12 439 ALA A C 1
ATOM 3308 O O . ALA A 1 439 ? 5.723 -25.604 8.085 1.00 97.12 439 ALA A O 1
ATOM 3309 N N . ASP A 1 440 ? 6.610 -25.893 6.024 1.00 97.00 440 ASP A N 1
ATOM 3310 C CA . ASP A 1 440 ? 5.363 -25.894 5.247 1.00 97.00 440 ASP A CA 1
ATOM 3311 C C . ASP A 1 440 ? 4.524 -24.632 5.526 1.00 97.00 440 ASP A C 1
ATOM 3313 O O . ASP A 1 440 ? 3.373 -24.706 5.972 1.00 97.00 440 ASP A O 1
ATOM 3317 N N . LEU A 1 441 ? 5.160 -23.464 5.388 1.00 97.38 441 LEU A N 1
ATOM 3318 C CA . LEU A 1 441 ? 4.558 -22.155 5.653 1.00 97.38 441 LEU A CA 1
ATOM 3319 C C . LEU A 1 441 ? 4.523 -21.225 4.439 1.00 97.38 441 LEU A C 1
ATOM 3321 O O . LEU A 1 441 ? 3.867 -20.192 4.514 1.00 97.38 441 LEU A O 1
ATOM 3325 N N . LEU A 1 442 ? 5.219 -21.535 3.346 1.00 96.12 442 LEU A N 1
ATOM 3326 C CA . LEU A 1 442 ? 5.142 -20.717 2.132 1.00 96.12 442 LEU A CA 1
ATOM 3327 C C . LEU A 1 442 ? 3.742 -20.788 1.515 1.00 96.12 442 LEU A C 1
ATOM 3329 O O . LEU A 1 442 ? 3.065 -21.806 1.624 1.00 96.12 442 LEU A O 1
ATOM 3333 N N . TRP A 1 443 ? 3.317 -19.690 0.891 1.00 94.50 443 TRP A N 1
ATOM 3334 C CA . TRP A 1 443 ? 2.021 -19.593 0.223 1.00 94.50 443 TRP A CA 1
ATOM 3335 C C . TRP A 1 443 ? 1.839 -20.670 -0.855 1.00 94.50 443 TRP A C 1
ATOM 3337 O O . TRP A 1 443 ? 2.606 -20.720 -1.817 1.00 94.50 443 TRP A O 1
ATOM 3347 N N . ASP A 1 444 ? 0.795 -21.488 -0.729 1.00 92.50 444 ASP A N 1
ATOM 3348 C CA . ASP A 1 444 ? 0.525 -22.614 -1.635 1.00 92.50 444 ASP A CA 1
ATOM 3349 C C . ASP A 1 444 ? -0.576 -22.341 -2.679 1.00 92.50 444 ASP A C 1
ATOM 3351 O O . ASP A 1 444 ? -0.796 -23.145 -3.589 1.00 92.50 444 ASP A O 1
ATOM 3355 N N . GLY A 1 445 ? -1.235 -21.183 -2.587 1.00 89.81 445 GLY A N 1
ATOM 3356 C CA . GLY A 1 445 ? -2.377 -20.805 -3.421 1.00 89.81 445 GLY A CA 1
ATOM 3357 C C . GLY A 1 445 ? -3.687 -20.660 -2.651 1.00 89.81 445 GLY A C 1
ATOM 3358 O O . GLY A 1 445 ? -4.560 -19.929 -3.123 1.00 89.81 445 GLY A O 1
ATOM 3359 N N . ASP A 1 446 ? -3.789 -21.285 -1.480 1.00 92.44 446 ASP A N 1
ATOM 3360 C CA . ASP A 1 446 ? -4.965 -21.256 -0.614 1.00 92.44 446 ASP A CA 1
ATOM 3361 C C . ASP A 1 446 ? -4.626 -20.736 0.790 1.00 92.44 446 ASP A C 1
ATOM 3363 O O . ASP A 1 446 ? -5.447 -20.026 1.379 1.00 92.44 446 ASP A O 1
ATOM 3367 N N . GLU A 1 447 ? -3.439 -21.040 1.320 1.00 95.75 447 GLU A N 1
ATOM 3368 C CA . GLU A 1 447 ? -2.937 -20.489 2.578 1.00 95.75 447 GLU A CA 1
ATOM 3369 C C . GLU A 1 447 ? -1.403 -20.398 2.649 1.00 95.75 447 GLU A C 1
ATOM 3371 O O . GLU A 1 447 ? -0.676 -20.950 1.826 1.00 95.75 447 GLU A O 1
ATOM 3376 N N . GLY A 1 448 ? -0.892 -19.658 3.634 1.00 96.75 448 GLY A N 1
ATOM 3377 C CA . GLY A 1 448 ? 0.536 -19.577 3.935 1.00 96.75 448 GLY A CA 1
ATOM 3378 C C . GLY A 1 448 ? 1.051 -18.148 4.057 1.00 96.75 448 GLY A C 1
ATOM 3379 O O . GLY A 1 448 ? 0.318 -17.220 4.411 1.00 96.75 448 GLY A O 1
ATOM 3380 N N . ILE A 1 449 ? 2.351 -17.991 3.818 1.00 96.38 449 ILE A N 1
ATOM 3381 C CA . ILE A 1 449 ? 3.113 -16.779 4.108 1.00 96.38 449 ILE A CA 1
ATOM 3382 C C . ILE A 1 449 ? 3.763 -16.256 2.837 1.00 96.38 449 ILE A C 1
ATOM 3384 O O . ILE A 1 449 ? 4.411 -16.994 2.094 1.00 96.38 449 ILE A O 1
ATOM 3388 N N . VAL A 1 450 ? 3.615 -14.952 2.625 1.00 94.12 450 VAL A N 1
ATOM 3389 C CA . VAL A 1 450 ? 4.191 -14.217 1.502 1.00 94.12 450 VAL A CA 1
ATOM 3390 C C . VAL A 1 450 ? 5.117 -13.140 2.054 1.00 94.12 450 VAL A C 1
ATOM 3392 O O . VAL A 1 450 ? 4.659 -12.199 2.700 1.00 94.12 450 VAL A O 1
ATOM 3395 N N . VAL A 1 451 ? 6.422 -13.258 1.804 1.00 93.75 451 VAL A N 1
ATOM 3396 C CA . VAL A 1 451 ? 7.421 -12.252 2.202 1.00 93.75 451 VAL A CA 1
ATOM 3397 C C . VAL A 1 451 ? 7.693 -11.342 1.016 1.00 93.75 451 VAL A C 1
ATOM 3399 O O . VAL A 1 451 ? 8.329 -11.756 0.053 1.00 93.75 451 VAL A O 1
ATOM 3402 N N . TYR A 1 452 ? 7.196 -10.109 1.069 1.00 90.88 452 TYR A N 1
ATOM 3403 C CA . TYR A 1 452 ? 7.243 -9.185 -0.070 1.00 90.88 452 TYR A CA 1
ATOM 3404 C C . TYR A 1 452 ? 8.241 -8.041 0.106 1.00 90.88 452 TYR A C 1
ATOM 3406 O O . TYR A 1 452 ? 8.480 -7.279 -0.826 1.00 90.88 452 TYR A O 1
ATOM 3414 N N . GLN A 1 453 ? 8.840 -7.917 1.288 1.00 90.12 453 GLN A N 1
ATOM 3415 C CA . GLN A 1 453 ? 9.905 -6.961 1.545 1.00 90.12 453 GLN A CA 1
ATOM 3416 C C . GLN A 1 453 ? 10.891 -7.566 2.540 1.00 90.12 453 GLN A C 1
ATOM 3418 O O . GLN A 1 453 ? 10.496 -7.977 3.628 1.00 90.12 453 GLN A O 1
ATOM 3423 N N . HIS A 1 454 ? 12.175 -7.585 2.188 1.00 88.44 454 HIS A N 1
ATOM 3424 C CA . HIS A 1 454 ? 13.258 -8.024 3.070 1.00 88.44 454 HIS A CA 1
ATOM 3425 C C . HIS A 1 454 ? 14.536 -7.270 2.725 1.00 88.44 454 HIS A C 1
ATOM 3427 O O . HIS A 1 454 ? 14.983 -7.305 1.581 1.00 88.44 454 HIS A O 1
ATOM 3433 N N . ALA A 1 455 ? 15.124 -6.586 3.704 1.00 81.50 455 ALA A N 1
ATOM 3434 C CA . ALA A 1 455 ? 16.433 -5.960 3.553 1.00 81.50 455 ALA A CA 1
ATOM 3435 C C . ALA A 1 455 ? 17.136 -5.876 4.920 1.00 81.50 455 ALA A C 1
ATOM 3437 O O . ALA A 1 455 ? 16.495 -5.439 5.883 1.00 81.50 455 ALA A O 1
ATOM 3438 N N . PRO A 1 456 ? 18.430 -6.232 5.032 1.00 75.00 456 PRO A N 1
ATOM 3439 C CA . PRO A 1 456 ? 19.176 -6.132 6.283 1.00 75.00 456 PRO A CA 1
ATOM 3440 C C . PRO A 1 456 ? 19.162 -4.717 6.876 1.00 75.00 456 PRO A C 1
ATOM 3442 O O . PRO A 1 456 ? 1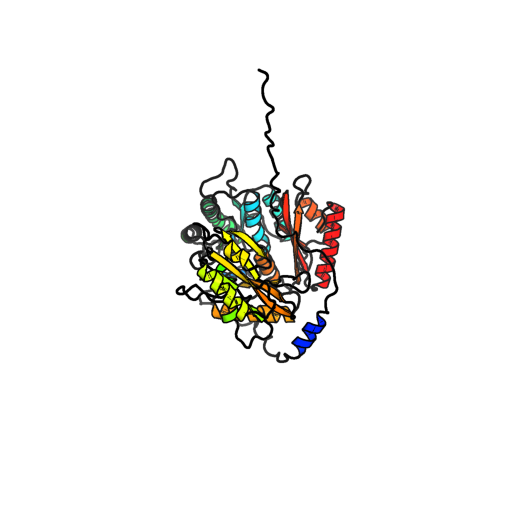9.332 -3.724 6.170 1.00 75.00 456 PRO A O 1
ATOM 3445 N N . GLY A 1 457 ? 18.974 -4.617 8.195 1.00 71.88 457 GLY A N 1
ATOM 3446 C CA . GLY A 1 457 ? 18.900 -3.332 8.901 1.00 71.88 457 GLY A CA 1
ATOM 3447 C C . GLY A 1 457 ? 17.607 -2.548 8.648 1.00 71.88 457 GLY A C 1
ATOM 3448 O O . GLY A 1 457 ? 17.519 -1.368 8.999 1.00 71.88 457 GLY A O 1
ATOM 3449 N N . THR A 1 458 ? 16.603 -3.184 8.041 1.00 73.94 458 THR A N 1
ATOM 3450 C CA . THR A 1 458 ? 15.273 -2.610 7.808 1.00 73.94 458 THR A CA 1
ATOM 3451 C C . THR A 1 458 ? 14.176 -3.550 8.306 1.00 73.94 458 THR A C 1
ATOM 3453 O O . THR A 1 458 ? 14.409 -4.739 8.530 1.00 73.94 458 THR A O 1
ATOM 3456 N N . ALA A 1 459 ? 12.968 -3.025 8.503 1.00 80.38 459 ALA A N 1
ATOM 3457 C CA . ALA A 1 459 ? 11.820 -3.881 8.760 1.00 80.38 459 ALA A CA 1
ATOM 3458 C C . ALA A 1 459 ? 11.512 -4.688 7.491 1.00 80.38 459 ALA A C 1
ATOM 3460 O O . ALA A 1 459 ? 11.349 -4.118 6.408 1.00 80.38 459 ALA A O 1
ATOM 3461 N N . SER A 1 460 ? 11.457 -6.008 7.625 1.00 87.81 460 SER A N 1
ATOM 3462 C CA . SER A 1 460 ? 10.901 -6.876 6.586 1.00 87.81 460 SER A CA 1
ATOM 3463 C C . SER A 1 460 ? 9.395 -6.928 6.749 1.00 87.81 460 SER A C 1
ATOM 3465 O O . SER A 1 460 ? 8.900 -6.809 7.868 1.00 87.81 460 SER A O 1
ATOM 3467 N N . ALA A 1 461 ? 8.675 -7.109 5.652 1.00 91.75 461 ALA A N 1
ATOM 3468 C CA . ALA A 1 461 ? 7.225 -7.147 5.653 1.00 91.75 461 ALA A CA 1
ATOM 3469 C C . ALA A 1 461 ? 6.719 -8.442 5.021 1.00 91.75 461 ALA A C 1
ATOM 3471 O O . ALA A 1 461 ? 7.262 -8.939 4.027 1.00 91.75 461 ALA A O 1
ATOM 3472 N N . PHE A 1 462 ? 5.668 -8.978 5.626 1.00 94.06 462 PHE A N 1
ATOM 3473 C CA . PHE A 1 462 ? 5.076 -10.245 5.245 1.00 94.06 462 PHE A CA 1
ATOM 3474 C C . PHE A 1 462 ? 3.557 -10.197 5.340 1.00 94.06 462 PHE A C 1
ATOM 3476 O O . PHE A 1 462 ? 2.964 -9.347 6.010 1.00 94.06 462 PHE A O 1
ATOM 3483 N N . VAL A 1 463 ? 2.938 -11.160 4.676 1.00 94.62 463 VAL A N 1
ATOM 3484 C CA . VAL A 1 463 ? 1.517 -11.457 4.770 1.00 94.62 463 VAL A CA 1
ATOM 3485 C C . VAL A 1 463 ? 1.356 -12.886 5.254 1.00 94.62 463 VAL A C 1
ATOM 3487 O O . VAL A 1 463 ? 2.019 -13.778 4.735 1.00 94.62 463 VAL A O 1
ATOM 3490 N N . VAL A 1 464 ? 0.465 -13.099 6.216 1.00 95.94 464 VAL A N 1
ATOM 3491 C CA . VAL A 1 464 ? -0.121 -14.404 6.524 1.00 95.94 464 VAL A CA 1
ATOM 3492 C C . VAL A 1 464 ? -1.524 -14.400 5.943 1.00 95.94 464 VAL A C 1
ATOM 3494 O O . VAL A 1 464 ? -2.311 -13.509 6.260 1.00 95.94 464 VAL A O 1
ATOM 3497 N N . ALA A 1 465 ? -1.833 -15.360 5.083 1.00 94.81 465 ALA A N 1
ATOM 3498 C CA . ALA A 1 465 ? -3.134 -15.434 4.437 1.00 94.81 465 ALA A CA 1
ATOM 3499 C C . ALA A 1 465 ? -3.697 -16.852 4.474 1.00 94.81 465 ALA A C 1
ATOM 3501 O O . ALA A 1 465 ? -2.945 -17.825 4.460 1.00 94.81 465 ALA A O 1
ATOM 3502 N N . SER A 1 466 ? -5.023 -16.965 4.520 1.00 94.94 466 SER A N 1
ATOM 3503 C CA . SER A 1 466 ? -5.715 -18.248 4.410 1.00 94.94 466 SER A CA 1
ATOM 3504 C C . SER A 1 466 ? -7.130 -18.073 3.870 1.00 94.94 466 SER A C 1
ATOM 3506 O O . SER A 1 466 ? -7.885 -17.212 4.322 1.00 94.94 466 SER A O 1
ATOM 3508 N N . SER A 1 467 ? -7.510 -18.925 2.924 1.00 93.19 467 SER A N 1
ATOM 3509 C CA . SER A 1 467 ? -8.886 -19.058 2.428 1.00 93.19 467 SER A CA 1
ATOM 3510 C C . SER A 1 467 ? -9.810 -19.809 3.396 1.00 93.19 467 SER A C 1
ATOM 3512 O O . SER A 1 467 ? -11.020 -19.864 3.182 1.00 93.19 467 SER A O 1
ATOM 3514 N N . PHE A 1 468 ? -9.262 -20.352 4.491 1.00 92.81 468 PHE A N 1
ATOM 3515 C CA . PHE A 1 468 ? -10.013 -21.042 5.543 1.00 92.81 468 PHE A CA 1
ATOM 3516 C C . PHE A 1 468 ? -10.458 -20.114 6.690 1.00 92.81 468 PHE A C 1
ATOM 3518 O O . PHE A 1 468 ? -11.076 -20.580 7.647 1.00 92.81 468 PHE A O 1
ATOM 3525 N N . GLY A 1 469 ? -10.179 -18.809 6.588 1.00 90.12 469 GLY A N 1
ATOM 3526 C CA . GLY A 1 469 ? -10.619 -17.778 7.534 1.00 90.12 469 GLY A CA 1
ATOM 3527 C C . GLY A 1 469 ? -9.588 -17.406 8.608 1.00 90.12 469 GLY A C 1
ATOM 3528 O O . GLY A 1 469 ? -8.466 -17.915 8.638 1.00 90.12 469 GLY A O 1
ATOM 3529 N N . ASP A 1 470 ? -9.978 -16.499 9.507 1.00 88.38 470 ASP A N 1
ATOM 3530 C CA . ASP A 1 470 ? -9.074 -15.869 10.486 1.00 88.38 470 ASP A CA 1
ATOM 3531 C C . ASP A 1 470 ? -8.447 -16.852 11.483 1.00 88.38 470 ASP A C 1
ATOM 3533 O O . ASP A 1 470 ? -7.299 -16.682 11.894 1.00 88.38 470 ASP A O 1
ATOM 3537 N N . GLU A 1 471 ? -9.163 -17.916 11.864 1.00 92.25 471 GLU A N 1
ATOM 3538 C CA . GLU A 1 471 ? -8.619 -18.931 12.776 1.00 92.25 471 GLU A CA 1
ATOM 3539 C C . GLU A 1 471 ? -7.387 -19.623 12.174 1.00 92.25 471 GLU A C 1
ATOM 3541 O O . GLU A 1 471 ? -6.398 -19.856 12.873 1.00 92.25 471 GLU A O 1
ATOM 3546 N N . ALA A 1 472 ? -7.411 -19.904 10.867 1.00 94.94 472 ALA A N 1
ATOM 3547 C CA . ALA A 1 472 ? -6.274 -20.484 10.160 1.00 94.94 472 ALA A CA 1
ATOM 3548 C C . ALA A 1 472 ? -5.112 -19.484 10.053 1.00 94.94 472 ALA A C 1
ATOM 3550 O O . ALA A 1 472 ? -3.958 -19.857 10.283 1.00 94.94 472 ALA A O 1
ATOM 3551 N N . VAL A 1 473 ? -5.408 -18.202 9.808 1.00 94.38 473 VAL A N 1
ATOM 3552 C CA . VAL A 1 473 ? -4.408 -17.120 9.824 1.00 94.38 473 VAL A CA 1
ATOM 3553 C C . VAL A 1 473 ? -3.699 -17.042 11.179 1.00 94.38 473 VAL A C 1
ATOM 3555 O O . VAL A 1 473 ? -2.471 -16.974 11.226 1.00 94.38 473 VAL A O 1
ATOM 3558 N N . GLU A 1 474 ? -4.424 -17.134 12.294 1.00 94.50 474 GLU A N 1
ATOM 3559 C CA . GLU A 1 474 ? -3.829 -17.111 13.638 1.00 94.50 474 GLU A CA 1
ATOM 3560 C C . GLU A 1 474 ? -2.962 -18.346 13.940 1.00 94.50 474 GLU A C 1
ATOM 3562 O O . GLU A 1 474 ? -1.900 -18.238 14.575 1.00 94.50 474 GLU A O 1
ATOM 3567 N N . VAL A 1 475 ? -3.361 -19.523 13.448 1.00 97.12 475 VAL A N 1
ATOM 3568 C CA . VAL A 1 475 ? -2.545 -20.745 13.531 1.00 97.12 475 VAL A CA 1
ATOM 3569 C C . VAL A 1 475 ? -1.247 -20.584 12.737 1.00 97.12 475 VAL A C 1
ATOM 3571 O O . VAL A 1 475 ? -0.166 -20.875 13.262 1.00 97.12 475 VAL A O 1
ATOM 3574 N N . LEU A 1 476 ? -1.326 -20.086 11.500 1.00 97.69 476 LEU A N 1
ATOM 3575 C CA . LEU A 1 476 ? -0.162 -19.826 10.651 1.00 97.69 476 LEU A CA 1
ATOM 3576 C C . LEU A 1 476 ? 0.757 -18.767 11.264 1.00 97.69 476 LEU A C 1
ATOM 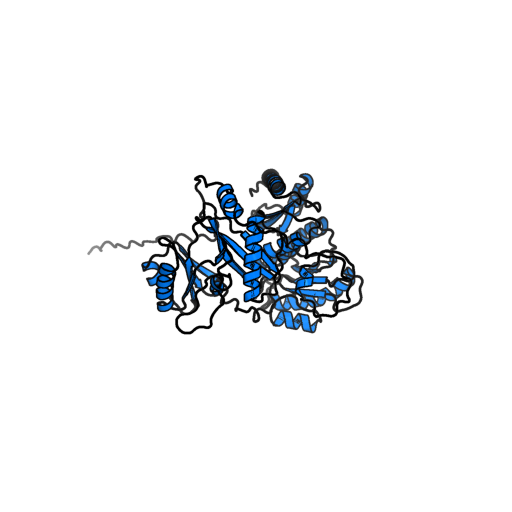3578 O O . LEU A 1 476 ? 1.967 -18.982 11.328 1.00 97.69 476 LEU A O 1
ATOM 3582 N N . ARG A 1 477 ? 0.200 -17.680 11.809 1.00 96.56 477 ARG A N 1
ATOM 3583 C CA . ARG A 1 477 ? 0.950 -16.642 12.531 1.00 96.56 477 ARG A CA 1
ATOM 3584 C C . ARG A 1 477 ? 1.722 -17.228 13.706 1.00 96.56 477 ARG A C 1
ATOM 3586 O O . ARG A 1 477 ? 2.908 -16.962 13.859 1.00 96.56 477 ARG A O 1
ATOM 3593 N N . THR A 1 478 ? 1.082 -18.080 14.504 1.00 96.88 478 THR A N 1
ATOM 3594 C CA . THR A 1 478 ? 1.735 -18.735 15.648 1.00 96.88 478 THR A CA 1
ATOM 3595 C C . THR A 1 478 ? 2.894 -19.632 15.197 1.00 96.88 478 THR A C 1
ATOM 3597 O O . THR A 1 478 ? 3.967 -19.628 15.809 1.00 96.88 478 THR A O 1
ATOM 3600 N N . ARG A 1 479 ? 2.712 -20.385 14.103 1.00 98.00 479 ARG A N 1
ATOM 3601 C CA . ARG A 1 479 ? 3.772 -21.218 13.506 1.00 98.00 479 ARG A CA 1
ATOM 3602 C C . ARG A 1 479 ? 4.910 -20.373 12.932 1.00 98.00 479 ARG A C 1
ATOM 3604 O O . ARG A 1 479 ? 6.073 -20.739 13.112 1.00 98.00 479 ARG A O 1
ATOM 3611 N N . LEU A 1 480 ? 4.594 -19.245 12.298 1.00 97.00 480 LEU A N 1
ATOM 3612 C CA . LEU A 1 480 ? 5.572 -18.282 11.805 1.00 97.00 480 LEU A CA 1
ATOM 3613 C C . LEU A 1 480 ? 6.415 -17.729 12.958 1.00 97.00 480 LEU A C 1
ATOM 3615 O O . LEU A 1 480 ? 7.637 -17.845 12.914 1.00 97.00 480 LEU A O 1
ATOM 3619 N N . SER A 1 481 ? 5.787 -17.208 14.019 1.00 95.06 481 SER A N 1
ATOM 3620 C CA . SER A 1 481 ? 6.494 -16.675 15.194 1.00 95.06 481 SER A CA 1
ATOM 3621 C C . SER A 1 481 ? 7.440 -17.706 15.800 1.00 95.06 481 SER A C 1
ATOM 3623 O O . SER A 1 481 ? 8.582 -17.388 16.125 1.00 95.06 481 SER A O 1
ATOM 3625 N N . LYS A 1 482 ? 6.995 -18.964 15.903 1.00 96.31 482 LYS A N 1
ATOM 3626 C CA . LYS A 1 482 ? 7.838 -20.064 16.376 1.00 96.31 482 LYS A CA 1
ATOM 3627 C C . LYS A 1 482 ? 9.032 -20.308 15.446 1.00 96.31 482 LYS A C 1
ATOM 3629 O O . LYS A 1 482 ? 10.157 -20.389 15.927 1.00 96.31 482 LYS A O 1
ATOM 3634 N N . THR A 1 483 ? 8.799 -20.392 14.137 1.00 95.81 483 THR A N 1
ATOM 3635 C CA . THR A 1 483 ? 9.843 -20.665 13.133 1.00 95.81 483 THR A CA 1
ATOM 3636 C C . THR A 1 483 ? 10.903 -19.565 13.116 1.00 95.81 483 THR A C 1
ATOM 3638 O O . THR A 1 483 ? 12.098 -19.866 13.122 1.00 95.81 483 THR A O 1
ATOM 3641 N N . MET A 1 484 ? 10.477 -18.299 13.164 1.00 93.62 484 MET A N 1
ATOM 3642 C CA . MET A 1 484 ? 11.371 -17.137 13.189 1.00 93.62 484 MET A CA 1
ATOM 3643 C C . MET A 1 484 ? 12.195 -17.069 14.478 1.00 93.62 484 MET A C 1
ATOM 3645 O O . MET A 1 484 ? 13.400 -16.804 14.431 1.00 93.62 484 MET A O 1
ATOM 3649 N N . LEU A 1 485 ? 11.580 -17.382 15.621 1.00 92.25 485 LEU A N 1
ATOM 3650 C CA . LEU A 1 485 ? 12.269 -17.404 16.906 1.00 92.25 485 LEU A CA 1
ATOM 3651 C C . LEU A 1 485 ? 13.283 -18.553 16.994 1.00 92.25 485 LEU A C 1
ATOM 3653 O O . LEU A 1 485 ? 14.413 -18.335 17.422 1.00 92.25 485 LEU A O 1
ATOM 3657 N N . GLU A 1 486 ? 12.904 -19.765 16.583 1.00 93.50 486 GLU A N 1
ATOM 3658 C CA . GLU A 1 486 ? 13.765 -20.953 16.667 1.00 93.50 486 GLU A CA 1
ATOM 3659 C C . GLU A 1 486 ? 14.923 -20.913 15.661 1.00 93.50 486 GLU A C 1
ATOM 3661 O O . GLU A 1 486 ? 16.039 -21.305 16.004 1.00 93.50 486 GLU A O 1
ATOM 3666 N N . SER A 1 487 ? 14.680 -20.421 14.442 1.00 92.38 487 SER A N 1
ATOM 3667 C CA . SER A 1 487 ? 15.680 -20.438 13.362 1.00 92.38 487 SER A CA 1
ATOM 3668 C C . SER A 1 487 ? 16.599 -19.218 13.384 1.00 92.38 487 SER A C 1
ATOM 3670 O O . SER A 1 487 ? 17.777 -19.330 13.043 1.00 92.38 487 SER A O 1
ATOM 3672 N N . PHE A 1 488 ? 16.078 -18.054 13.787 1.00 90.44 488 PHE A N 1
ATOM 3673 C CA . PHE A 1 488 ? 16.783 -16.774 13.649 1.00 90.44 488 PHE A CA 1
ATOM 3674 C C . PHE A 1 488 ? 16.819 -15.938 14.932 1.00 90.44 488 PHE A C 1
ATOM 3676 O O . PHE A 1 488 ? 17.465 -14.892 14.953 1.00 90.44 488 PHE A O 1
ATOM 3683 N N . GLY A 1 489 ? 16.145 -16.363 16.007 1.00 89.38 489 GLY A N 1
ATOM 3684 C CA . GLY A 1 489 ? 16.036 -15.567 17.231 1.00 89.38 489 GLY A CA 1
ATOM 3685 C C . GLY A 1 489 ? 15.202 -14.292 17.061 1.00 89.38 489 GLY A C 1
ATOM 3686 O O . GLY A 1 489 ? 15.366 -13.359 17.844 1.00 89.38 489 GLY A O 1
ATOM 3687 N N . ILE A 1 490 ? 14.335 -14.235 16.043 1.00 88.19 490 ILE A N 1
ATOM 3688 C CA . ILE A 1 490 ? 13.497 -13.072 15.727 1.00 88.19 490 ILE A CA 1
ATOM 3689 C C . ILE A 1 490 ? 12.113 -13.268 16.355 1.00 88.19 490 ILE A C 1
ATOM 3691 O O . ILE A 1 490 ? 11.431 -14.251 16.068 1.00 88.19 490 ILE A O 1
ATOM 3695 N N . ALA A 1 491 ? 11.701 -12.329 17.207 1.00 86.88 491 ALA A N 1
ATOM 3696 C CA . ALA A 1 491 ? 10.343 -12.262 17.742 1.00 86.88 491 ALA A CA 1
ATOM 3697 C C . ALA A 1 491 ? 9.456 -11.399 16.831 1.00 86.88 491 ALA A C 1
ATOM 3699 O O . ALA A 1 491 ? 9.935 -10.405 16.284 1.00 86.88 491 ALA A O 1
ATOM 3700 N N . LEU A 1 492 ? 8.190 -11.798 16.681 1.00 84.94 492 LEU A N 1
ATOM 3701 C CA . LEU A 1 492 ? 7.177 -11.126 15.859 1.00 84.94 492 LEU A CA 1
ATOM 3702 C C . LEU A 1 492 ? 6.134 -10.412 16.705 1.00 84.94 492 LEU A C 1
ATOM 3704 O O . LEU A 1 492 ? 5.825 -10.948 17.799 1.00 84.94 492 LEU A O 1
#

Sequence (492 aa):
MQPAPTPATTLSGTLAGAPSSPDGMWSTIQRCPSLNDLKSKLSTLSTFAEVEAVVDPSSSGCYSGSQDPYDLLLMGGFPSARPAILFGWWPHSGDWNQKELVQCSTQCLPAVRPVDLVALPLVPEVCELWEAWRREHGLRQDHAVWYEPHLGENAIDDPASEVCHKVLSLADAACRNLLQTSQPGRLHFYPFRVTVDAAAEAARKGFPVIGDLEGRCPVPPSQDMAWKHPHISGAGGDNIPSFSDALPADLNGVRGLKGYVAKNYQDLQEGWRRLQRECPTGTRFLLRISEGSSCGRAIADVQPGDLEAVEFQPGVTSVVLEEMLTGAGHAQVHTLNMIGNIPLGTLADEDFSCLCVEASQQINKEWGLVGPWSLDFAVDLAGTLVIVGVSVGCPSSSFAVQLWASRARHPVAVLTGSWDTPSQGAPSIEPVMEALSCADLLWDGDEGIVVYQHAPGTASAFVVASSFGDEAVEVLRTRLSKTMLESFGIAL

pLDDT: mean 74.6, std 21.92, range [22.38, 98.0]

Solvent-accessible surface area (backbone atoms only — not comparable to full-atom values): 28810 Å² total; per-residue (Å²): 144,80,86,82,87,86,86,82,86,80,85,83,78,82,81,79,79,81,82,92,64,92,85,81,82,86,88,85,92,78,90,76,83,61,72,64,62,58,50,61,67,51,70,76,71,81,85,87,88,76,84,87,76,82,83,73,94,74,79,90,64,89,88,84,68,92,74,60,64,60,56,66,70,69,56,53,87,86,66,99,83,64,67,27,41,34,39,40,26,56,55,83,50,49,78,60,49,71,69,55,40,54,51,42,31,31,36,48,53,52,53,59,50,92,70,30,35,36,39,39,52,72,42,74,52,53,51,54,43,46,60,52,46,27,63,76,68,72,43,60,79,65,33,53,45,73,40,81,68,45,51,78,96,55,49,47,83,52,43,43,61,54,45,48,57,52,47,62,67,48,43,60,61,37,47,31,68,71,70,73,47,90,66,86,73,40,49,30,36,34,48,41,60,37,43,73,67,55,50,50,53,32,52,76,73,53,26,55,68,39,71,58,45,58,85,66,43,97,61,51,74,89,44,71,65,54,63,54,22,47,40,62,46,62,96,78,55,76,86,60,76,20,52,63,74,38,47,59,94,79,54,78,65,56,44,40,44,56,24,21,45,15,73,45,71,68,30,41,56,49,37,52,60,45,49,65,70,75,43,65,91,87,69,42,30,30,36,38,38,31,47,67,94,43,83,68,45,76,43,73,68,59,50,78,69,57,64,72,67,60,76,80,46,98,63,44,74,38,34,37,42,28,62,45,81,59,38,75,64,86,57,64,72,47,74,48,34,29,45,34,79,43,74,37,54,69,56,96,45,68,70,61,32,51,52,54,50,52,52,50,38,40,39,28,68,72,66,66,53,59,54,52,32,33,40,30,33,34,47,37,73,88,70,35,38,28,40,69,36,68,50,70,63,59,79,44,50,68,46,17,44,25,47,34,43,56,45,43,92,52,74,42,33,75,47,78,50,62,37,78,33,46,74,72,86,42,74,59,60,64,64,53,52,51,53,34,49,77,64,75,35,48,54,75,84,55,40,32,36,49,74,50,38,60,42,77,55,33,70,22,32,35,34,33,30,11,50,82,30,63,71,49,26,52,53,51,49,54,53,47,39,49,52,37,33,76,76,70,69,38,76,109